Protein AF-A0A4R4QF11-F1 (afdb_monomer)

Structure (mmCIF, N/CA/C/O backbone):
data_AF-A0A4R4QF11-F1
#
_entry.id   AF-A0A4R4QF11-F1
#
loop_
_atom_site.group_PDB
_atom_site.id
_atom_site.type_symbol
_atom_site.label_atom_id
_atom_site.label_alt_id
_atom_site.label_comp_id
_atom_site.label_asym_id
_atom_site.label_entity_id
_atom_site.label_seq_id
_atom_site.pdbx_PDB_ins_code
_atom_site.Cartn_x
_atom_site.Cartn_y
_atom_site.Cartn_z
_atom_site.occupancy
_atom_site.B_iso_or_equiv
_atom_site.auth_seq_id
_atom_site.auth_comp_id
_atom_site.auth_asym_id
_atom_site.auth_atom_id
_atom_site.pdbx_PDB_model_num
ATOM 1 N N . MET A 1 1 ? -30.368 -20.712 8.200 1.00 31.55 1 MET A N 1
ATOM 2 C CA . MET A 1 1 ? -28.941 -20.343 8.331 1.00 31.55 1 MET A CA 1
ATOM 3 C C . MET A 1 1 ? -28.371 -20.115 6.940 1.00 31.55 1 MET A C 1
ATOM 5 O O . MET A 1 1 ? -27.840 -21.032 6.329 1.00 31.55 1 MET A O 1
ATOM 9 N N . THR A 1 2 ? -28.568 -18.921 6.398 1.00 27.22 2 THR A N 1
ATOM 10 C CA . THR A 1 2 ? -27.929 -18.474 5.157 1.00 27.22 2 THR A CA 1
ATOM 11 C C . THR A 1 2 ? -26.689 -17.683 5.548 1.00 27.22 2 THR A C 1
ATOM 13 O O . THR A 1 2 ? -26.778 -16.788 6.384 1.00 27.22 2 THR A O 1
ATOM 16 N N . GLN A 1 3 ? -25.532 -18.063 5.000 1.00 28.16 3 GLN A N 1
ATOM 17 C CA . GLN A 1 3 ? -24.308 -17.265 5.092 1.00 28.16 3 GLN A CA 1
ATOM 18 C C . GLN A 1 3 ? -24.606 -15.815 4.672 1.00 28.16 3 GLN A C 1
ATOM 20 O O . GLN A 1 3 ? -25.439 -15.622 3.780 1.00 28.16 3 GLN A O 1
ATOM 25 N N . PRO A 1 4 ? -23.938 -14.803 5.254 1.00 33.41 4 PRO A N 1
ATOM 26 C CA . PRO A 1 4 ? -24.009 -13.460 4.703 1.00 33.41 4 PRO A CA 1
ATOM 27 C C . PRO A 1 4 ? -23.510 -13.530 3.257 1.00 33.41 4 PRO A C 1
ATOM 29 O O . PRO A 1 4 ? -22.458 -14.117 2.991 1.00 33.41 4 PRO A O 1
ATOM 32 N N . ASN A 1 5 ? -24.291 -12.981 2.326 1.00 29.92 5 ASN A N 1
ATOM 33 C CA . ASN A 1 5 ? -23.871 -12.814 0.938 1.00 29.92 5 ASN A CA 1
ATOM 34 C C . ASN A 1 5 ? -22.468 -12.181 0.905 1.00 29.92 5 ASN A C 1
ATOM 36 O O . ASN A 1 5 ? -22.255 -11.187 1.605 1.00 29.92 5 ASN A O 1
ATOM 40 N N . PRO A 1 6 ? -21.525 -12.680 0.087 1.00 32.28 6 PRO A N 1
ATOM 41 C CA . PRO A 1 6 ? -20.306 -11.934 -0.174 1.00 32.28 6 PRO A CA 1
ATOM 42 C C . PRO A 1 6 ? -20.716 -10.619 -0.848 1.00 32.28 6 PRO A C 1
ATOM 44 O O . PRO A 1 6 ? -21.360 -10.625 -1.900 1.00 32.28 6 PRO A O 1
ATOM 47 N N . LEU A 1 7 ? -20.412 -9.492 -0.201 1.00 35.06 7 LEU A N 1
ATOM 48 C CA . LEU A 1 7 ? -20.654 -8.164 -0.759 1.00 35.06 7 LEU A CA 1
ATOM 49 C C . LEU A 1 7 ? -20.010 -8.088 -2.163 1.00 35.06 7 LEU A C 1
ATOM 51 O O . LEU A 1 7 ? -18.850 -8.480 -2.303 1.00 35.06 7 LEU A O 1
ATOM 55 N N . PRO A 1 8 ? -20.706 -7.591 -3.208 1.00 34.94 8 PRO A N 1
ATOM 56 C CA . PRO A 1 8 ? -20.257 -7.670 -4.609 1.00 34.94 8 PRO A CA 1
ATOM 57 C C . PRO A 1 8 ? -19.006 -6.850 -4.975 1.00 34.94 8 PRO A C 1
ATOM 59 O O . PRO A 1 8 ? -18.667 -6.755 -6.148 1.00 34.94 8 PRO A O 1
ATOM 62 N N . ASN A 1 9 ? -18.322 -6.253 -4.001 1.00 38.59 9 ASN A N 1
ATOM 63 C CA . ASN A 1 9 ? -17.131 -5.431 -4.169 1.00 38.59 9 ASN A CA 1
ATOM 64 C C . ASN A 1 9 ? -16.152 -5.801 -3.053 1.00 38.59 9 ASN A C 1
ATOM 66 O O . ASN A 1 9 ? -16.216 -5.214 -1.975 1.00 38.59 9 ASN A O 1
ATOM 70 N N . SER A 1 10 ? -15.270 -6.779 -3.262 1.00 50.97 10 SER A N 1
ATOM 71 C CA . SER A 1 10 ? -14.224 -7.062 -2.274 1.00 50.97 10 SER A CA 1
ATOM 72 C C . SER A 1 10 ? -13.178 -5.945 -2.322 1.00 50.97 10 SER A C 1
ATOM 74 O O . SER A 1 10 ? -12.171 -6.053 -3.024 1.00 50.97 10 SER A O 1
ATOM 76 N N . LEU A 1 11 ? -13.449 -4.843 -1.621 1.00 58.84 11 LEU A N 1
ATOM 77 C CA . LEU A 1 11 ? -12.420 -3.878 -1.249 1.00 58.84 11 LEU A CA 1
ATOM 78 C C . LEU A 1 11 ? -11.329 -4.631 -0.467 1.00 58.84 11 LEU A C 1
ATOM 80 O O . LEU A 1 11 ? -11.657 -5.556 0.285 1.00 58.84 11 LEU A O 1
ATOM 84 N N . PRO A 1 12 ? -10.040 -4.288 -0.628 1.00 81.81 12 PRO A N 1
ATOM 85 C CA . PRO A 1 12 ? -8.996 -4.827 0.233 1.00 81.81 12 PRO A CA 1
ATOM 86 C C . PRO A 1 12 ? -9.358 -4.626 1.710 1.00 81.81 12 PRO A C 1
ATOM 88 O O . PRO A 1 12 ? -9.879 -3.573 2.084 1.00 81.81 12 PRO A O 1
ATOM 91 N N . ALA A 1 13 ? -9.077 -5.627 2.550 1.00 85.88 13 ALA A N 1
ATOM 92 C CA . ALA A 1 13 ? -9.467 -5.627 3.962 1.00 85.88 13 ALA A CA 1
ATOM 93 C C . ALA A 1 13 ? -9.010 -4.358 4.697 1.00 85.88 13 ALA A C 1
ATOM 95 O O . ALA A 1 13 ? -9.763 -3.828 5.510 1.00 85.88 13 ALA A O 1
ATOM 96 N N . TRP A 1 14 ? -7.817 -3.844 4.367 1.00 92.25 14 TRP A N 1
ATOM 97 C CA . TRP A 1 14 ? -7.312 -2.571 4.881 1.00 92.25 14 TRP A CA 1
ATOM 98 C C . TRP A 1 14 ? -8.290 -1.418 4.637 1.00 92.25 14 TRP A C 1
ATOM 100 O O . TRP A 1 14 ? -8.736 -0.782 5.583 1.00 92.25 14 TRP A O 1
ATOM 110 N N . GLU A 1 15 ? -8.672 -1.174 3.382 1.00 90.94 15 GLU A N 1
ATOM 111 C CA . GLU A 1 15 ? -9.564 -0.067 3.016 1.00 90.94 15 GLU A CA 1
ATOM 112 C C . GLU A 1 15 ? -10.919 -0.170 3.699 1.00 90.94 15 GLU A C 1
ATOM 114 O O . GLU A 1 15 ? -11.457 0.837 4.159 1.00 90.94 15 GLU A O 1
ATOM 119 N N . GLN A 1 16 ? -11.464 -1.385 3.766 1.00 87.50 16 GLN A N 1
ATOM 120 C CA . GLN A 1 16 ? -12.734 -1.627 4.429 1.00 87.50 16 GLN A CA 1
ATOM 121 C C . GLN A 1 16 ? -12.638 -1.287 5.919 1.00 87.50 16 GLN A C 1
ATOM 123 O O . GLN A 1 16 ? -13.444 -0.506 6.414 1.00 87.50 16 GLN A O 1
ATOM 128 N N . GLY A 1 17 ? -11.624 -1.803 6.618 1.00 88.31 17 GLY A N 1
ATOM 129 C CA . GLY A 1 17 ? -11.440 -1.535 8.042 1.00 88.31 17 GLY A CA 1
ATOM 130 C C . GLY A 1 17 ? -11.181 -0.058 8.341 1.00 88.31 17 GLY A C 1
ATOM 131 O O . GLY A 1 17 ? -11.785 0.497 9.255 1.00 88.31 17 GLY A O 1
ATOM 132 N N . MET A 1 18 ? -10.367 0.620 7.528 1.00 90.69 18 MET A N 1
ATOM 133 C CA . MET A 1 18 ? -10.122 2.058 7.687 1.00 90.69 18 MET A CA 1
ATOM 134 C C . MET A 1 18 ? -11.409 2.880 7.523 1.00 90.69 18 MET A C 1
ATOM 136 O O . MET A 1 18 ? -11.643 3.822 8.278 1.00 90.69 18 MET A O 1
ATOM 140 N N . ARG A 1 19 ? -12.272 2.510 6.571 1.00 87.50 19 ARG A N 1
ATOM 141 C CA . ARG A 1 19 ? -13.554 3.185 6.323 1.00 87.50 19 ARG A CA 1
ATOM 142 C C . ARG A 1 19 ? -14.600 2.891 7.389 1.00 87.50 19 ARG A C 1
ATOM 144 O O . ARG A 1 19 ? -15.196 3.816 7.928 1.00 87.50 19 ARG A O 1
ATOM 151 N N . GLU A 1 20 ? -14.840 1.614 7.667 1.00 84.44 20 GLU A N 1
ATOM 152 C CA . GLU A 1 20 ? -15.936 1.166 8.529 1.00 84.44 20 GLU A CA 1
ATOM 153 C C . GLU A 1 20 ? -15.636 1.378 10.013 1.00 84.44 20 GLU A C 1
ATOM 155 O O . GLU A 1 20 ? -16.542 1.711 10.770 1.00 84.44 20 GLU A O 1
ATOM 160 N N . VAL A 1 21 ? -14.377 1.204 10.429 1.00 87.12 21 VAL A N 1
ATOM 161 C CA . VAL A 1 21 ? -13.988 1.276 11.845 1.00 87.12 21 VAL A CA 1
ATOM 162 C C . VAL A 1 21 ? -13.445 2.651 12.216 1.00 87.12 21 VAL A C 1
ATOM 164 O O . VAL A 1 21 ? -13.789 3.184 13.266 1.00 87.12 21 VAL A O 1
ATOM 167 N N . LEU A 1 22 ? -12.596 3.236 11.365 1.00 88.50 22 LEU A N 1
ATOM 168 C CA . LEU A 1 22 ? -11.904 4.497 11.667 1.00 88.50 22 LEU A CA 1
ATOM 169 C C . LEU A 1 22 ? -12.488 5.714 10.937 1.00 88.50 22 LEU A C 1
ATOM 171 O O . LEU A 1 22 ? -12.022 6.834 11.144 1.00 88.50 22 LEU A O 1
ATOM 175 N N . GLY A 1 23 ? -13.522 5.527 10.113 1.00 83.69 23 GLY A N 1
ATOM 176 C CA . GLY A 1 23 ? -14.215 6.621 9.431 1.00 83.69 23 GLY A CA 1
ATOM 177 C C . GLY A 1 23 ? -13.388 7.312 8.343 1.00 83.69 23 GLY A C 1
ATOM 178 O O . GLY A 1 23 ? -13.689 8.450 7.983 1.00 83.69 23 GLY A O 1
ATOM 179 N N . ALA A 1 24 ? -12.345 6.660 7.819 1.00 86.69 24 ALA A N 1
ATOM 180 C CA . ALA A 1 24 ? -11.539 7.216 6.738 1.00 86.69 24 ALA A CA 1
ATOM 181 C C . ALA A 1 24 ? -12.388 7.405 5.469 1.00 86.69 24 ALA A C 1
ATOM 183 O O . ALA A 1 24 ? -13.169 6.533 5.089 1.00 86.69 24 ALA A O 1
ATOM 184 N N . SER A 1 25 ? -12.225 8.528 4.771 1.00 81.75 25 SER A N 1
ATOM 185 C CA . SER A 1 25 ? -12.912 8.795 3.504 1.00 81.75 25 SER A CA 1
ATOM 186 C C . SER A 1 25 ? -11.986 8.598 2.301 1.00 81.75 25 SER A C 1
ATOM 188 O O . SER A 1 25 ? -10.766 8.683 2.414 1.00 81.75 25 SER A O 1
ATOM 190 N N . GLU A 1 26 ? -12.588 8.370 1.128 1.00 75.19 26 GLU A N 1
ATOM 191 C CA . GLU A 1 26 ? -11.884 8.452 -0.167 1.00 75.19 26 GLU A CA 1
ATOM 192 C C . GLU A 1 26 ? -10.662 7.522 -0.312 1.00 75.19 26 GLU A C 1
ATOM 194 O O . GLU A 1 26 ? -9.598 7.922 -0.773 1.00 75.19 26 GLU A O 1
ATOM 199 N N . MET A 1 27 ? -10.826 6.250 0.059 1.00 81.88 27 MET A N 1
ATOM 200 C CA . MET A 1 27 ? -9.827 5.204 -0.165 1.00 81.88 27 MET A CA 1
ATOM 201 C C . MET A 1 27 ? -10.312 4.245 -1.256 1.00 81.88 27 MET A C 1
ATOM 203 O O . MET A 1 27 ? -11.366 3.627 -1.110 1.00 81.88 27 MET A O 1
ATOM 207 N N . ASP A 1 28 ? -9.573 4.155 -2.360 1.00 86.75 28 ASP A N 1
ATOM 208 C CA . ASP A 1 28 ? -9.767 3.133 -3.393 1.00 86.75 28 ASP A CA 1
ATOM 209 C C . ASP A 1 28 ? -8.416 2.815 -4.041 1.00 86.75 28 ASP A C 1
ATOM 211 O O . ASP A 1 28 ? -7.954 3.540 -4.928 1.00 86.75 28 ASP A O 1
ATOM 215 N N . SER A 1 29 ? -7.753 1.743 -3.598 1.00 88.94 29 SER A N 1
ATOM 216 C CA . SER A 1 29 ? -6.437 1.396 -4.145 1.00 88.94 29 SER A CA 1
ATOM 217 C C . SER A 1 29 ? -6.487 0.929 -5.589 1.00 88.94 29 SER A C 1
ATOM 219 O O . SER A 1 29 ? -5.466 0.974 -6.277 1.00 88.94 29 SER A O 1
ATOM 221 N N . ARG A 1 30 ? -7.654 0.531 -6.108 1.00 89.94 30 ARG A N 1
ATOM 222 C CA . ARG A 1 30 ? -7.796 0.113 -7.512 1.00 89.94 30 ARG A CA 1
ATOM 223 C C . ARG A 1 30 ? -7.424 1.234 -8.471 1.00 89.94 30 ARG A C 1
ATOM 225 O O . ARG A 1 30 ? -6.814 0.965 -9.501 1.00 89.94 30 ARG A O 1
ATOM 232 N N . GLN A 1 31 ? -7.666 2.486 -8.076 1.00 90.31 31 GLN A N 1
ATOM 233 C CA . GLN A 1 31 ? -7.333 3.679 -8.860 1.00 90.31 31 GLN A CA 1
ATOM 234 C C . GLN A 1 31 ? -5.838 3.800 -9.187 1.00 90.31 31 GLN A C 1
ATOM 236 O O . GLN A 1 31 ? -5.480 4.416 -10.187 1.00 90.31 31 GLN A O 1
ATOM 241 N N . PHE A 1 32 ? -4.958 3.199 -8.380 1.00 91.12 32 PHE A N 1
ATOM 242 C CA . PHE A 1 32 ? -3.520 3.191 -8.648 1.00 91.12 32 PHE A CA 1
ATOM 243 C C . PHE A 1 32 ? -2.928 1.786 -8.812 1.00 91.12 32 PHE A C 1
ATOM 245 O O . PHE A 1 32 ? -1.842 1.656 -9.366 1.00 91.12 32 PHE A O 1
ATOM 252 N N . THR A 1 33 ? -3.611 0.717 -8.399 1.00 90.94 33 THR A N 1
ATOM 253 C CA . THR A 1 33 ? -3.120 -0.667 -8.545 1.00 90.94 33 THR A CA 1
ATOM 254 C C . THR A 1 33 ? -3.567 -1.342 -9.842 1.00 90.94 33 THR A C 1
ATOM 256 O O . THR A 1 33 ? -2.820 -2.160 -10.387 1.00 90.94 33 THR A O 1
ATOM 259 N N . GLU A 1 34 ? -4.737 -1.000 -10.389 1.00 89.75 34 GLU A N 1
ATOM 260 C CA . GLU A 1 34 ? -5.236 -1.580 -11.643 1.00 89.75 34 GLU A CA 1
ATOM 261 C C . GLU A 1 34 ? -4.550 -0.996 -12.889 1.00 89.75 34 GLU A C 1
ATOM 263 O O . GLU A 1 34 ? -4.097 -1.789 -13.727 1.00 89.75 34 GLU A O 1
ATOM 268 N N . PRO A 1 35 ? -4.355 0.336 -13.020 1.00 91.19 35 PRO A N 1
ATOM 269 C CA . PRO A 1 35 ? -3.684 0.910 -14.182 1.00 91.19 35 PRO A CA 1
ATOM 270 C C . PRO A 1 35 ? -2.276 0.350 -14.383 1.00 91.19 35 PRO A C 1
ATOM 272 O O . PRO A 1 35 ? -1.569 0.014 -13.433 1.00 91.19 35 PRO A O 1
ATOM 275 N N . THR A 1 36 ? -1.843 0.232 -15.635 1.00 92.62 36 THR A N 1
ATOM 276 C CA . THR A 1 36 ? -0.436 -0.071 -15.949 1.00 92.62 36 THR A CA 1
ATOM 277 C C . THR A 1 36 ? 0.419 1.134 -15.563 1.00 92.62 36 THR A C 1
ATOM 279 O O . THR A 1 36 ? 0.016 2.245 -15.877 1.00 92.62 36 THR A O 1
ATOM 282 N N . TRP A 1 37 ? 1.570 0.946 -14.910 1.00 94.62 37 TRP A N 1
ATOM 283 C CA . TRP A 1 37 ? 2.430 2.042 -14.424 1.00 94.62 37 TRP A CA 1
ATOM 284 C C . TRP A 1 37 ? 3.459 2.496 -15.458 1.00 94.62 37 TRP A C 1
ATOM 286 O O . TRP A 1 37 ? 3.784 3.680 -15.537 1.00 94.62 37 TRP A O 1
ATOM 296 N N . ILE A 1 38 ? 3.937 1.563 -16.279 1.00 93.44 38 ILE A N 1
ATOM 297 C CA . ILE A 1 38 ? 4.849 1.813 -17.394 1.00 93.44 38 ILE A CA 1
ATOM 298 C C . ILE A 1 38 ? 4.413 0.977 -18.595 1.00 93.44 38 ILE A C 1
ATOM 300 O O . ILE A 1 38 ? 4.115 -0.208 -18.452 1.00 93.44 38 ILE A O 1
ATOM 304 N N . SER A 1 39 ? 4.340 1.589 -19.773 1.00 91.12 39 SER A N 1
ATOM 305 C CA . SER A 1 39 ? 3.848 0.923 -20.980 1.00 91.12 39 SER A CA 1
ATOM 306 C C . SER A 1 39 ? 4.683 1.248 -22.210 1.00 91.12 39 SER A C 1
ATOM 308 O O . SER A 1 39 ? 5.390 2.258 -22.266 1.00 91.12 39 SER A O 1
ATOM 310 N N . LEU A 1 40 ? 4.605 0.364 -23.203 1.00 90.62 40 LEU A N 1
ATOM 311 C CA . LEU A 1 40 ? 5.201 0.585 -24.508 1.00 90.62 40 LEU A CA 1
ATOM 312 C C . LEU A 1 40 ? 4.249 1.416 -25.374 1.00 90.62 40 LEU A C 1
ATOM 314 O O . LEU A 1 40 ? 3.080 1.063 -25.510 1.00 90.62 40 LEU A O 1
ATOM 318 N N . SER A 1 41 ? 4.758 2.474 -26.007 1.00 82.94 41 SER A N 1
ATOM 319 C CA . SER A 1 41 ? 4.018 3.200 -27.043 1.00 82.94 41 SER A CA 1
ATOM 320 C C . SER A 1 41 ? 4.447 2.761 -28.440 1.00 82.94 41 SER A C 1
ATOM 322 O O . SER A 1 41 ? 3.607 2.625 -29.327 1.00 82.94 41 SER A O 1
ATOM 324 N N . ASN A 1 42 ? 5.744 2.517 -28.647 1.00 77.19 42 ASN A N 1
ATOM 325 C CA . ASN A 1 42 ? 6.278 2.087 -29.932 1.00 77.19 42 ASN A CA 1
ATOM 326 C C . ASN A 1 42 ? 7.673 1.446 -29.785 1.00 77.19 42 ASN A C 1
ATOM 328 O O . ASN A 1 42 ? 8.490 1.939 -29.015 1.00 77.19 42 ASN A O 1
ATOM 332 N N . SER A 1 43 ? 8.013 0.401 -30.542 1.00 74.81 43 SER A N 1
ATOM 333 C CA . SER A 1 43 ? 9.368 -0.192 -30.529 1.00 74.81 43 SER A CA 1
ATOM 334 C C . SER A 1 43 ? 9.798 -0.716 -31.893 1.00 74.81 43 SER A C 1
ATOM 336 O O . SER A 1 43 ? 8.953 -1.077 -32.707 1.00 74.81 43 SER A O 1
ATOM 338 N N . GLY A 1 44 ? 11.113 -0.851 -32.093 1.00 62.41 44 GLY A N 1
ATOM 339 C CA . GLY A 1 44 ? 11.673 -1.661 -33.181 1.00 62.41 44 GLY A CA 1
ATOM 340 C C . GLY A 1 44 ? 12.059 -0.888 -34.441 1.00 62.41 44 GLY A C 1
ATOM 341 O O . GLY A 1 44 ? 12.090 -1.466 -35.524 1.00 62.41 44 GLY A O 1
ATOM 342 N N . PHE A 1 45 ? 12.359 0.410 -34.331 1.00 69.12 45 PHE A N 1
ATOM 343 C CA . PHE A 1 45 ? 12.776 1.216 -35.484 1.00 69.12 45 PHE A CA 1
ATOM 344 C C . PHE A 1 45 ? 14.284 1.173 -35.679 1.00 69.12 45 PHE A C 1
ATOM 346 O O . PHE A 1 45 ? 15.032 1.415 -34.733 1.00 69.12 45 PHE A O 1
ATOM 353 N N . TYR A 1 46 ? 14.686 0.943 -36.928 1.00 68.81 46 TYR A N 1
ATOM 354 C CA . TYR A 1 46 ? 16.024 1.197 -37.449 1.00 68.81 46 TYR A CA 1
ATOM 355 C C . TYR A 1 46 ? 16.077 2.613 -38.038 1.00 68.81 46 TYR A C 1
ATOM 357 O O . TYR A 1 46 ? 15.312 2.937 -38.950 1.00 68.81 46 TYR A O 1
ATOM 365 N N . VAL A 1 47 ? 17.002 3.446 -37.558 1.00 65.81 47 VAL A N 1
ATOM 366 C CA . VAL A 1 47 ? 17.304 4.751 -38.171 1.00 65.81 47 VAL A CA 1
ATOM 367 C C . VAL A 1 47 ? 18.617 4.660 -38.947 1.00 65.81 47 VAL A C 1
ATOM 369 O O . VAL A 1 47 ? 19.668 4.398 -38.364 1.00 65.81 47 VAL A O 1
ATOM 372 N N . ASN A 1 48 ? 18.551 4.879 -40.267 1.00 61.59 48 ASN A N 1
ATOM 373 C CA . ASN A 1 48 ? 19.720 4.922 -41.151 1.00 61.59 48 ASN A CA 1
ATOM 374 C C . ASN A 1 48 ? 20.563 6.179 -40.864 1.00 61.59 48 ASN A C 1
ATOM 376 O O . ASN A 1 48 ? 20.020 7.285 -40.797 1.00 61.59 48 ASN A O 1
ATOM 380 N N . SER A 1 49 ? 21.885 6.011 -40.776 1.00 56.84 49 SER A N 1
ATOM 381 C CA . SER A 1 49 ? 22.901 6.951 -40.271 1.00 56.84 49 SER A CA 1
ATOM 382 C C . SER A 1 49 ? 22.998 8.345 -40.901 1.00 56.84 49 SER A C 1
ATOM 384 O O . SER A 1 49 ? 23.948 9.077 -40.609 1.00 56.84 49 SER A O 1
ATOM 386 N N . LYS A 1 50 ? 22.112 8.709 -41.827 1.00 60.34 50 LYS A N 1
ATOM 387 C CA . LYS A 1 50 ? 22.023 10.088 -42.317 1.00 60.34 50 LYS A CA 1
ATOM 388 C C . LYS A 1 50 ? 21.213 10.973 -41.375 1.00 60.34 50 LYS A C 1
ATOM 390 O O . LYS A 1 50 ? 21.515 12.159 -41.300 1.00 60.34 50 LYS A O 1
ATOM 395 N N . ALA A 1 51 ? 20.236 10.404 -40.670 1.00 60.66 51 ALA A N 1
ATOM 396 C CA . ALA A 1 51 ? 19.504 11.080 -39.608 1.00 60.66 51 ALA A CA 1
ATOM 397 C C . ALA A 1 51 ? 20.126 10.710 -38.260 1.00 60.66 51 ALA A C 1
ATOM 399 O O . ALA A 1 51 ? 20.443 9.545 -38.002 1.00 60.66 51 ALA A O 1
ATOM 400 N N . LYS A 1 52 ? 20.328 11.702 -37.398 1.00 69.00 52 LYS A N 1
ATOM 401 C CA . LYS A 1 52 ? 20.762 11.447 -36.024 1.00 69.00 52 LYS A CA 1
ATOM 402 C C . LYS A 1 52 ? 19.559 10.937 -35.222 1.00 69.00 52 LYS A C 1
ATOM 404 O O . LYS A 1 52 ? 18.456 11.429 -35.428 1.00 69.00 52 LYS A O 1
ATOM 409 N N . PRO A 1 53 ? 19.723 10.003 -34.272 1.00 69.50 53 PRO A N 1
ATOM 410 C CA . PRO A 1 53 ? 18.593 9.462 -33.512 1.00 69.50 53 PRO A CA 1
ATOM 411 C C . PRO A 1 53 ? 17.875 10.545 -32.698 1.00 69.50 53 PRO A C 1
ATOM 413 O O . PRO A 1 53 ? 16.684 10.432 -32.454 1.00 69.50 53 PRO A O 1
ATOM 416 N N . TRP A 1 54 ? 18.572 11.631 -32.342 1.00 68.81 54 TRP A N 1
ATOM 417 C CA . TRP A 1 54 ? 17.964 12.780 -31.675 1.00 68.81 54 TRP A CA 1
ATOM 418 C C . TRP A 1 54 ? 17.190 13.736 -32.593 1.00 68.81 54 TRP A C 1
ATOM 420 O O . TRP A 1 54 ? 16.631 14.722 -32.117 1.00 68.81 54 TRP A O 1
ATOM 430 N N . GLU A 1 55 ? 17.179 13.471 -33.899 1.00 70.31 55 GLU A N 1
ATOM 431 C CA . GLU A 1 55 ? 16.300 14.125 -34.872 1.00 70.31 55 GLU A CA 1
ATOM 432 C C . GLU A 1 55 ? 14.972 13.363 -35.031 1.00 70.31 55 GLU A C 1
ATOM 434 O O . GLU A 1 55 ? 14.023 13.915 -35.587 1.00 70.31 55 GLU A O 1
ATOM 439 N N . ASP A 1 56 ? 14.880 12.124 -34.526 1.00 73.94 56 ASP A N 1
ATOM 440 C CA . ASP A 1 56 ? 13.608 11.414 -34.403 1.00 73.94 56 ASP A CA 1
ATOM 441 C C . ASP A 1 56 ? 12.761 12.065 -33.291 1.00 73.94 56 ASP A C 1
ATOM 443 O O . ASP A 1 56 ? 13.324 12.516 -32.287 1.00 73.94 56 ASP A O 1
ATOM 447 N N . PRO A 1 57 ? 11.422 12.153 -33.436 1.00 72.94 57 PRO A N 1
ATOM 448 C CA . PRO A 1 57 ? 10.573 12.762 -32.420 1.00 72.94 57 PRO A CA 1
ATOM 449 C C . PRO A 1 57 ? 10.777 12.116 -31.046 1.00 72.94 57 PRO A C 1
ATOM 451 O O . PRO A 1 57 ? 10.336 10.988 -30.805 1.00 72.94 57 PRO A O 1
ATOM 454 N N . MET A 1 58 ? 11.428 12.852 -30.148 1.00 73.81 58 MET A N 1
ATOM 455 C CA . MET A 1 58 ? 11.547 12.492 -28.739 1.00 73.81 58 MET A CA 1
ATOM 456 C C . MET A 1 58 ? 10.157 12.385 -28.122 1.00 73.81 58 MET A C 1
ATOM 458 O O . MET A 1 58 ? 9.252 13.140 -28.488 1.00 73.81 58 MET A O 1
ATOM 462 N N . GLY A 1 59 ? 10.007 11.485 -27.152 1.00 69.19 59 GLY A N 1
ATOM 463 C CA . GLY A 1 59 ? 8.871 11.530 -26.240 1.00 69.19 59 GLY A CA 1
ATOM 464 C C . GLY A 1 59 ? 8.693 12.943 -25.683 1.00 69.19 59 GLY A C 1
ATOM 465 O O . GLY A 1 59 ? 9.667 13.648 -25.409 1.00 69.19 59 GLY A O 1
ATOM 466 N N . THR A 1 60 ? 7.446 13.381 -25.557 1.00 76.06 60 THR A N 1
ATOM 467 C CA . THR A 1 60 ? 7.135 14.695 -25.001 1.00 76.06 60 THR A CA 1
ATOM 468 C C . THR A 1 60 ? 7.151 14.598 -23.475 1.00 76.06 60 THR A C 1
ATOM 470 O O . THR A 1 60 ? 6.311 13.883 -22.922 1.00 76.06 60 THR A O 1
ATOM 473 N N . PRO A 1 61 ? 8.022 15.338 -22.755 1.00 73.56 61 PRO A N 1
ATOM 474 C CA . PRO A 1 61 ? 8.066 15.273 -21.292 1.00 73.56 61 PRO A CA 1
ATOM 475 C C . PRO A 1 61 ? 6.717 15.597 -20.639 1.00 73.56 61 PRO A C 1
ATOM 477 O O . PRO A 1 61 ? 6.323 14.948 -19.679 1.00 73.56 61 PRO A O 1
ATOM 480 N N . ALA A 1 62 ? 5.963 16.542 -21.215 1.00 76.81 62 ALA A N 1
ATOM 481 C CA . ALA A 1 62 ? 4.623 16.909 -20.749 1.00 76.81 62 ALA A CA 1
ATOM 482 C C . ALA A 1 62 ? 3.585 15.771 -20.853 1.00 76.81 62 ALA A C 1
ATOM 484 O O . ALA A 1 62 ? 2.549 15.841 -20.202 1.00 76.81 62 ALA A O 1
ATOM 485 N N . ASN A 1 63 ? 3.868 14.732 -21.645 1.00 79.81 63 ASN A N 1
ATOM 486 C CA . ASN A 1 63 ? 3.006 13.565 -21.834 1.00 79.81 63 ASN A CA 1
ATOM 487 C C . ASN A 1 63 ? 3.535 12.318 -21.100 1.00 79.81 63 ASN A C 1
ATOM 489 O O . ASN A 1 63 ? 3.025 11.224 -21.333 1.00 79.81 63 ASN A O 1
ATOM 493 N N . ASN A 1 64 ? 4.554 12.457 -20.241 1.00 87.12 64 ASN A N 1
ATOM 494 C CA . ASN A 1 64 ? 5.232 11.347 -19.556 1.00 87.12 64 ASN A CA 1
ATOM 495 C C . ASN A 1 64 ? 5.814 10.293 -20.513 1.00 87.12 64 ASN A C 1
ATOM 497 O O . ASN A 1 64 ? 5.895 9.108 -20.185 1.00 87.12 64 ASN A O 1
ATOM 501 N N . GLU A 1 65 ? 6.198 10.706 -21.716 1.00 89.25 65 GLU A N 1
ATOM 502 C CA . GLU A 1 65 ? 6.790 9.823 -22.716 1.00 89.25 65 GLU A CA 1
ATOM 503 C C . GLU A 1 65 ? 8.311 9.795 -22.571 1.00 89.25 65 GLU A C 1
ATOM 505 O O . GLU A 1 65 ? 8.943 10.815 -22.292 1.00 89.25 65 GLU A O 1
ATOM 510 N N . PHE A 1 66 ? 8.911 8.636 -22.823 1.00 88.56 66 PHE A N 1
ATOM 511 C CA . PHE A 1 66 ? 10.360 8.473 -22.861 1.00 88.56 66 PHE A CA 1
ATOM 512 C C . PHE A 1 66 ? 10.804 7.840 -24.176 1.00 88.56 66 PHE A C 1
ATOM 514 O O . PHE A 1 66 ? 10.038 7.156 -24.862 1.00 88.56 66 PHE A O 1
ATOM 521 N N . THR A 1 67 ? 12.066 8.062 -24.536 1.00 88.69 67 THR A N 1
ATOM 522 C CA . THR A 1 67 ? 12.691 7.429 -25.698 1.00 88.69 67 THR A CA 1
ATOM 523 C C . THR A 1 67 ? 14.053 6.876 -25.315 1.00 88.69 67 THR A C 1
ATOM 525 O O . THR A 1 67 ? 14.881 7.594 -24.763 1.00 88.69 67 THR A O 1
ATOM 528 N N . LEU A 1 68 ? 14.270 5.594 -25.598 1.00 89.25 68 LEU A N 1
ATOM 529 C CA . LEU A 1 68 ? 15.526 4.891 -25.371 1.00 89.25 68 LEU A CA 1
ATOM 530 C C . LEU A 1 68 ? 16.206 4.639 -26.710 1.00 89.25 68 LEU A C 1
ATOM 532 O O . LEU A 1 68 ? 15.554 4.248 -27.682 1.00 89.25 68 LEU A O 1
ATOM 536 N N . TYR A 1 69 ? 17.525 4.800 -26.723 1.00 86.56 69 TYR A N 1
ATOM 537 C CA . TYR A 1 69 ? 18.358 4.587 -27.898 1.00 86.56 69 TYR A CA 1
ATOM 538 C C . TYR A 1 69 ? 19.401 3.521 -27.605 1.00 86.56 69 TYR A C 1
ATOM 540 O O . TYR A 1 69 ? 20.162 3.635 -26.646 1.00 86.56 69 TYR A O 1
ATOM 548 N N . ARG A 1 70 ? 19.507 2.527 -28.484 1.00 87.69 70 ARG A N 1
ATOM 549 C CA . ARG A 1 70 ? 20.666 1.637 -28.524 1.00 87.69 70 ARG A CA 1
ATOM 550 C C . ARG A 1 70 ? 21.403 1.806 -29.837 1.00 87.69 70 ARG A C 1
ATOM 552 O O . ARG A 1 70 ? 20.844 1.570 -30.903 1.00 87.69 70 ARG A O 1
ATOM 559 N N . ARG A 1 71 ? 22.674 2.195 -29.748 1.00 84.12 71 ARG A N 1
ATOM 560 C CA . ARG A 1 71 ? 23.582 2.254 -30.895 1.00 84.12 71 ARG A CA 1
ATOM 561 C C . ARG A 1 71 ? 23.911 0.831 -31.364 1.00 84.12 71 ARG A C 1
ATOM 563 O O . ARG A 1 71 ? 24.276 -0.022 -30.557 1.00 84.12 71 ARG A O 1
ATOM 570 N N . THR A 1 72 ? 23.808 0.601 -32.666 1.00 82.31 72 THR A N 1
ATOM 571 C CA . THR A 1 72 ? 24.198 -0.628 -33.367 1.00 82.31 72 THR A CA 1
ATOM 572 C C . THR A 1 72 ? 25.083 -0.280 -34.573 1.00 82.31 72 THR A C 1
ATOM 574 O O . THR A 1 72 ? 25.321 0.897 -34.884 1.00 82.31 72 THR A O 1
ATOM 577 N N . ALA A 1 73 ? 25.636 -1.300 -35.227 1.00 77.75 73 ALA A N 1
ATOM 578 C CA . ALA A 1 73 ? 26.381 -1.160 -36.477 1.00 77.75 73 ALA A CA 1
ATOM 579 C C . ALA A 1 73 ? 25.534 -1.644 -37.666 1.00 77.75 73 ALA A C 1
ATOM 581 O O . ALA A 1 73 ? 24.759 -2.591 -37.524 1.00 77.75 73 ALA A O 1
ATOM 582 N N . GLN A 1 74 ? 25.676 -1.016 -38.838 1.00 73.12 74 GLN A N 1
ATOM 583 C CA . GLN A 1 74 ? 25.133 -1.578 -40.079 1.00 73.12 74 GLN A CA 1
ATOM 584 C C . GLN A 1 74 ? 26.039 -2.698 -40.606 1.00 73.12 74 GLN A C 1
ATOM 586 O O . GLN A 1 74 ? 25.554 -3.767 -40.953 1.00 73.12 74 GLN A O 1
ATOM 591 N N . GLU A 1 75 ? 27.350 -2.465 -40.645 1.00 71.62 75 GLU A N 1
ATOM 592 C CA . GLU A 1 75 ? 28.348 -3.489 -40.944 1.00 71.62 75 GLU A CA 1
ATOM 593 C C . GLU A 1 75 ? 29.664 -3.155 -40.224 1.00 71.62 75 GLU A C 1
ATOM 595 O O . GLU A 1 75 ? 29.937 -1.993 -39.905 1.00 71.62 75 GLU A O 1
ATOM 600 N N . PHE A 1 76 ? 30.477 -4.175 -39.955 1.00 68.06 76 PHE A N 1
ATOM 601 C CA . PHE A 1 76 ? 31.781 -4.021 -39.318 1.00 68.06 76 PHE A CA 1
ATOM 602 C C . PHE A 1 76 ? 32.828 -4.717 -40.182 1.00 68.06 76 PHE A C 1
ATOM 604 O O . PHE A 1 76 ? 32.732 -5.921 -40.417 1.00 68.06 76 PHE A O 1
ATOM 611 N N . TYR A 1 77 ? 33.811 -3.973 -40.691 1.00 68.75 77 TYR A N 1
ATOM 612 C CA . TYR A 1 77 ? 34.881 -4.550 -41.502 1.00 68.75 77 TYR A CA 1
ATOM 613 C C . TYR A 1 77 ? 36.248 -4.074 -41.030 1.00 68.75 77 TYR A C 1
ATOM 615 O O . TYR A 1 77 ? 36.413 -2.955 -40.553 1.00 68.75 77 TYR A O 1
ATOM 623 N N . PHE A 1 78 ? 37.253 -4.929 -41.184 1.00 62.72 78 PHE A N 1
ATOM 624 C CA . PHE A 1 78 ? 38.643 -4.524 -41.029 1.00 62.72 78 PHE A CA 1
ATOM 625 C C . PHE A 1 78 ? 39.088 -3.878 -42.336 1.00 62.72 78 PHE A C 1
ATOM 627 O O . PHE A 1 78 ? 39.008 -4.492 -43.402 1.00 62.72 78 PHE A O 1
ATOM 634 N N . ASP A 1 79 ? 39.538 -2.632 -42.274 1.00 58.94 79 ASP A N 1
ATOM 635 C CA . ASP A 1 79 ? 40.320 -2.077 -43.358 1.00 58.94 79 ASP A CA 1
ATOM 636 C C . ASP A 1 79 ? 41.661 -2.823 -43.463 1.00 58.94 79 ASP A C 1
ATOM 638 O O . ASP A 1 79 ? 42.139 -3.468 -42.523 1.00 58.94 79 ASP A O 1
ATOM 642 N N . GLY A 1 80 ? 42.266 -2.783 -44.650 1.00 52.84 80 GLY A N 1
ATOM 643 C CA . GLY A 1 80 ? 43.491 -3.528 -44.953 1.00 52.84 80 GLY A CA 1
ATOM 644 C C . GLY A 1 80 ? 44.713 -3.157 -44.098 1.00 52.84 80 GLY A C 1
ATOM 645 O O . GLY A 1 80 ? 45.756 -3.783 -44.265 1.00 52.84 80 GLY A O 1
ATOM 646 N N . ASN A 1 81 ? 44.601 -2.180 -43.189 1.00 58.00 81 ASN A N 1
ATOM 647 C CA . ASN A 1 81 ? 45.642 -1.756 -42.252 1.00 58.00 81 ASN A CA 1
ATOM 648 C C . ASN A 1 81 ? 45.334 -2.181 -40.804 1.00 58.00 81 ASN A C 1
ATOM 650 O O . ASN A 1 81 ? 45.937 -1.660 -39.861 1.00 58.00 81 ASN A O 1
ATOM 654 N N . GLY A 1 82 ? 44.377 -3.093 -40.607 1.00 54.69 82 GLY A N 1
ATOM 655 C CA . GLY A 1 82 ? 43.960 -3.555 -39.284 1.00 54.69 82 GLY A CA 1
ATOM 656 C C . GLY A 1 82 ? 43.196 -2.502 -38.482 1.00 54.69 82 GLY A C 1
ATOM 657 O O . GLY A 1 82 ? 43.007 -2.684 -37.281 1.00 54.69 82 GLY A O 1
ATOM 658 N N . HIS A 1 83 ? 42.772 -1.402 -39.112 1.00 52.81 83 HIS A N 1
ATOM 659 C CA . HIS A 1 83 ? 41.841 -0.467 -38.497 1.00 52.81 83 HIS A CA 1
ATOM 660 C C . HIS A 1 83 ? 40.425 -0.910 -38.835 1.00 52.81 83 HIS A C 1
ATOM 662 O O . HIS A 1 83 ? 40.154 -1.521 -39.862 1.00 52.81 83 HIS A O 1
ATOM 668 N N . ILE A 1 84 ? 39.497 -0.625 -37.943 1.00 57.31 84 ILE A N 1
ATOM 669 C CA . ILE A 1 84 ? 38.103 -0.995 -38.134 1.00 57.31 84 ILE A CA 1
ATOM 670 C C . ILE A 1 84 ? 37.448 0.088 -38.992 1.00 57.31 84 ILE A C 1
ATOM 672 O O . ILE A 1 84 ? 37.331 1.245 -38.579 1.00 57.31 84 ILE A O 1
ATOM 676 N N . GLY A 1 85 ? 37.040 -0.294 -40.199 1.00 56.62 85 GLY A N 1
ATOM 677 C CA . GLY A 1 85 ? 36.206 0.506 -41.077 1.00 56.62 85 GLY A CA 1
ATOM 678 C C . GLY A 1 85 ? 34.754 0.475 -40.607 1.00 56.62 85 GLY A C 1
ATOM 679 O O . GLY A 1 85 ? 34.205 -0.576 -40.274 1.00 56.62 85 GLY A O 1
ATOM 680 N N . LYS A 1 86 ? 34.138 1.656 -40.546 1.00 58.78 86 LYS A N 1
ATOM 681 C CA . LYS A 1 86 ? 32.772 1.851 -40.053 1.00 58.78 86 LYS A CA 1
ATOM 682 C C . LYS A 1 86 ? 31.845 1.985 -41.250 1.00 58.78 86 LYS A C 1
ATOM 684 O O . LYS A 1 86 ? 32.021 2.931 -42.020 1.00 58.78 86 LYS A O 1
ATOM 689 N N . SER A 1 87 ? 30.832 1.132 -41.380 1.00 58.56 87 SER A N 1
ATOM 690 C CA . SER A 1 87 ? 29.654 1.534 -42.148 1.00 58.56 87 SER A CA 1
ATOM 691 C C . SER A 1 87 ? 28.574 2.045 -41.217 1.00 58.56 87 SER A C 1
ATOM 693 O O . SER A 1 87 ? 28.376 1.522 -40.124 1.00 58.56 87 SER A O 1
ATOM 695 N N . HIS A 1 88 ? 28.009 3.175 -41.640 1.00 62.69 88 HIS A N 1
ATOM 696 C CA . HIS A 1 88 ? 26.809 3.859 -41.171 1.00 62.69 88 HIS A CA 1
ATOM 697 C C . HIS A 1 88 ? 26.243 3.421 -39.798 1.00 62.69 88 HIS A C 1
ATOM 699 O O . HIS A 1 88 ? 25.803 2.293 -39.587 1.00 62.69 88 HIS A O 1
ATOM 705 N N . ALA A 1 89 ? 26.171 4.379 -38.870 1.00 69.56 89 ALA A N 1
ATOM 706 C CA . ALA A 1 89 ? 25.473 4.242 -37.594 1.00 69.56 89 ALA A CA 1
ATOM 707 C C . ALA A 1 89 ? 24.031 3.724 -37.743 1.00 69.56 89 ALA A C 1
ATOM 709 O O . ALA A 1 89 ? 23.231 4.312 -38.469 1.00 69.56 89 ALA A O 1
ATOM 710 N N . ALA A 1 90 ? 23.683 2.687 -36.992 1.00 75.56 90 ALA A N 1
ATOM 711 C CA . ALA A 1 90 ? 22.313 2.226 -36.847 1.00 75.56 90 ALA A CA 1
ATOM 712 C C . ALA A 1 90 ? 21.856 2.426 -35.397 1.00 75.56 90 ALA A C 1
ATOM 714 O O . ALA A 1 90 ? 22.672 2.437 -34.470 1.00 75.56 90 ALA A O 1
ATOM 715 N N . TYR A 1 91 ? 20.556 2.628 -35.196 1.00 80.88 91 TYR A N 1
ATOM 716 C CA . TYR A 1 91 ? 19.977 2.817 -33.867 1.00 80.88 91 TYR A CA 1
ATOM 717 C C . TYR A 1 91 ? 18.699 2.003 -33.725 1.00 80.88 91 TYR A C 1
ATOM 719 O O . TYR A 1 91 ? 17.866 2.040 -34.626 1.00 80.88 91 TYR A O 1
ATOM 727 N N . TYR A 1 92 ? 18.556 1.320 -32.587 1.00 85.19 92 TYR A N 1
ATOM 728 C CA . TYR A 1 92 ? 17.308 0.729 -32.109 1.00 85.19 92 TYR A CA 1
ATOM 729 C C . TYR A 1 92 ? 16.608 1.732 -31.193 1.00 85.19 92 TYR A C 1
ATOM 731 O O . TYR A 1 92 ? 17.211 2.207 -30.225 1.00 85.19 92 TYR A O 1
ATOM 739 N N . ILE A 1 93 ? 15.352 2.055 -31.503 1.00 86.38 93 ILE A N 1
ATOM 740 C CA . ILE A 1 93 ? 14.551 3.022 -30.742 1.00 86.38 93 ILE A CA 1
ATOM 741 C C . ILE A 1 93 ? 13.393 2.321 -30.031 1.00 86.38 93 ILE A C 1
ATOM 743 O O . ILE A 1 93 ? 12.623 1.577 -30.648 1.00 86.38 93 ILE A O 1
ATOM 747 N N . ILE A 1 94 ? 13.245 2.620 -28.739 1.00 89.06 94 ILE A N 1
ATOM 748 C CA . ILE A 1 94 ? 12.067 2.286 -27.929 1.00 89.06 94 ILE A CA 1
ATOM 749 C C . ILE A 1 94 ? 11.421 3.586 -27.484 1.00 89.06 94 ILE A C 1
ATOM 751 O O . ILE A 1 94 ? 12.084 4.429 -26.889 1.00 89.06 94 ILE A O 1
ATOM 755 N N . LYS A 1 95 ? 10.123 3.730 -27.724 1.00 89.62 95 LYS A N 1
ATOM 756 C CA . LYS A 1 95 ? 9.287 4.782 -27.156 1.00 89.62 95 LYS A CA 1
ATOM 757 C C . LYS A 1 95 ? 8.317 4.147 -26.173 1.00 89.62 95 LYS A C 1
ATOM 759 O O . LYS A 1 95 ? 7.645 3.162 -26.480 1.00 89.62 95 LYS A O 1
ATOM 764 N N . GLY A 1 96 ? 8.261 4.706 -24.978 1.00 90.75 96 GLY A N 1
ATOM 765 C CA . GLY A 1 96 ? 7.356 4.247 -23.938 1.00 90.75 96 GLY A CA 1
ATOM 766 C C . GLY A 1 96 ? 6.731 5.410 -23.198 1.00 90.75 96 GLY A C 1
ATOM 767 O O . GLY A 1 96 ? 6.976 6.577 -23.513 1.00 90.75 96 GLY A O 1
ATOM 768 N N . LYS A 1 97 ? 5.900 5.069 -22.219 1.00 91.38 97 LYS A N 1
ATOM 769 C CA . LYS A 1 97 ? 5.171 6.026 -21.401 1.00 91.38 97 LYS A CA 1
ATOM 770 C C . LYS A 1 97 ? 5.168 5.605 -19.939 1.00 91.38 97 LYS A C 1
ATOM 772 O O . LYS A 1 97 ? 4.970 4.429 -19.624 1.00 91.38 97 LYS A O 1
ATOM 777 N N . VAL A 1 98 ? 5.378 6.574 -19.056 1.00 93.81 98 VAL A N 1
ATOM 778 C CA . VAL A 1 98 ? 5.211 6.428 -17.611 1.00 93.81 98 VAL A CA 1
ATOM 779 C C . VAL A 1 98 ? 3.787 6.840 -17.253 1.00 93.81 98 VAL A C 1
ATOM 781 O O . VAL A 1 98 ? 3.487 8.000 -16.975 1.00 93.81 98 VAL A O 1
ATOM 784 N N . ASN A 1 99 ? 2.895 5.861 -17.273 1.00 92.94 99 ASN A N 1
ATOM 785 C CA . ASN A 1 99 ? 1.472 6.043 -17.005 1.00 92.94 99 ASN A CA 1
ATOM 786 C C . ASN A 1 99 ? 1.184 6.380 -15.529 1.00 92.94 99 ASN A C 1
ATOM 788 O O . ASN A 1 99 ? 0.116 6.894 -15.222 1.00 92.94 99 ASN A O 1
ATOM 792 N N . TRP A 1 100 ? 2.124 6.123 -14.609 1.00 94.25 100 TRP A N 1
ATOM 793 C CA . TRP A 1 100 ? 1.980 6.456 -13.182 1.00 94.25 100 TRP A CA 1
ATOM 794 C C . TRP A 1 100 ? 1.641 7.937 -12.931 1.00 94.25 100 TRP A C 1
ATOM 796 O O . TRP A 1 100 ? 0.880 8.262 -12.022 1.00 94.25 100 TRP A O 1
ATOM 806 N N . TYR A 1 101 ? 2.167 8.826 -13.776 1.00 91.69 101 TYR A N 1
ATOM 807 C CA . TYR A 1 101 ? 1.916 10.268 -13.716 1.00 91.69 101 TYR A CA 1
ATOM 808 C C . TYR A 1 101 ? 0.910 10.738 -14.777 1.00 91.69 101 TYR A C 1
ATOM 810 O O . TYR A 1 101 ? 0.699 11.940 -14.949 1.00 91.69 101 TYR A O 1
ATOM 818 N N . GLU A 1 102 ? 0.333 9.817 -15.555 1.00 88.94 102 GLU A N 1
ATOM 819 C CA . GLU A 1 102 ? -0.645 10.158 -16.581 1.00 88.94 102 GLU A CA 1
ATOM 820 C C . GLU A 1 102 ? -2.001 10.442 -15.946 1.00 88.94 102 GLU A C 1
ATOM 822 O O . GLU A 1 102 ? -2.550 9.625 -15.210 1.00 88.94 102 GLU A O 1
ATOM 827 N N . LYS A 1 103 ? -2.563 11.601 -16.288 1.00 85.94 103 LYS A N 1
ATOM 828 C CA . LYS A 1 103 ? -3.900 11.975 -15.849 1.00 85.94 103 LYS A CA 1
ATOM 829 C C . LYS A 1 103 ? -4.965 11.305 -16.708 1.00 85.94 103 LYS A C 1
ATOM 831 O O . LYS A 1 103 ? -4.975 11.471 -17.926 1.00 85.94 103 LYS A O 1
ATOM 836 N N . SER A 1 104 ? -5.910 10.636 -16.056 1.00 76.50 104 SER A N 1
ATOM 837 C CA . SER A 1 104 ? -7.168 10.191 -16.660 1.00 76.50 104 SER A CA 1
ATOM 838 C C . SER A 1 104 ? -8.296 11.087 -16.145 1.00 76.50 104 SER A C 1
ATOM 840 O O . SER A 1 104 ? -9.002 10.742 -15.201 1.00 76.50 104 SER A O 1
ATOM 842 N N . GLY A 1 105 ? -8.438 12.272 -16.745 1.00 81.56 105 GLY A N 1
ATOM 843 C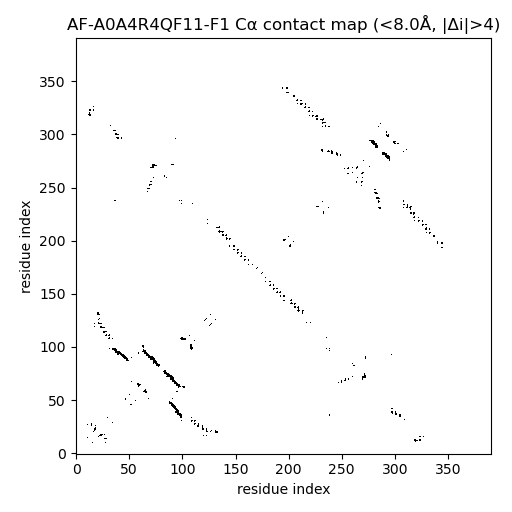 CA . GLY A 1 105 ? -9.271 13.353 -16.209 1.00 81.56 105 GLY A CA 1
ATOM 844 C C . GLY A 1 105 ? -8.440 14.305 -15.347 1.00 81.56 105 GLY A C 1
ATOM 845 O O . GLY A 1 105 ? -7.393 14.772 -15.794 1.00 81.56 105 GLY A O 1
ATOM 846 N N . ASP A 1 106 ? -8.891 14.591 -14.124 1.00 82.06 106 ASP A N 1
ATOM 847 C CA . ASP A 1 106 ? -8.215 15.546 -13.230 1.00 82.06 106 ASP A CA 1
ATOM 848 C C . ASP A 1 106 ? -7.039 14.935 -12.442 1.00 82.06 106 ASP A C 1
ATOM 850 O O . ASP A 1 106 ? -6.123 15.666 -12.039 1.00 82.06 106 ASP A O 1
ATOM 854 N N . TYR A 1 107 ? -7.026 13.604 -12.297 1.00 85.81 107 TYR A N 1
ATOM 855 C CA . TYR A 1 107 ? -6.131 12.855 -11.409 1.00 85.81 107 TYR A CA 1
ATOM 856 C C . TYR A 1 107 ? -5.301 11.795 -12.146 1.00 85.81 107 TYR A C 1
ATOM 858 O O . TYR A 1 107 ? -5.742 11.212 -13.142 1.00 85.81 107 TYR A O 1
ATOM 866 N N . ALA A 1 108 ? -4.091 11.557 -11.641 1.00 91.44 108 ALA A N 1
ATOM 867 C CA . ALA A 1 108 ? -3.191 10.471 -12.023 1.00 91.44 108 ALA A CA 1
ATOM 868 C C . ALA A 1 108 ? -3.139 9.373 -10.937 1.00 91.44 108 ALA A C 1
ATOM 870 O O . ALA A 1 108 ? -3.501 9.633 -9.785 1.00 91.44 108 ALA A O 1
ATOM 871 N N . PRO A 1 109 ? -2.631 8.162 -11.245 1.00 94.00 109 PRO A N 1
ATOM 872 C CA . PRO A 1 109 ? -2.363 7.133 -10.235 1.00 94.00 109 PRO A CA 1
ATOM 873 C C . PRO A 1 109 ? -1.548 7.637 -9.031 1.00 94.00 109 PRO A C 1
ATOM 875 O O . PRO A 1 109 ? -1.857 7.272 -7.898 1.00 94.00 109 PRO A O 1
ATOM 878 N N . ASP A 1 110 ? -0.565 8.520 -9.252 1.00 94.25 110 ASP A N 1
ATOM 879 C CA . ASP A 1 110 ? 0.205 9.158 -8.170 1.00 94.25 110 ASP A CA 1
ATOM 880 C C . ASP A 1 110 ? -0.677 9.960 -7.200 1.00 94.25 110 ASP A C 1
ATOM 882 O O . ASP A 1 110 ? -0.494 9.879 -5.986 1.00 94.25 110 ASP A O 1
ATOM 886 N N . ASP A 1 111 ? -1.671 10.692 -7.714 1.00 93.25 111 ASP A N 1
ATOM 887 C CA . ASP A 1 111 ? -2.581 11.490 -6.887 1.00 93.25 111 ASP A CA 1
ATOM 888 C C . ASP A 1 111 ? -3.444 10.587 -5.994 1.00 93.25 111 ASP A C 1
ATOM 890 O O . ASP A 1 111 ? -3.584 10.839 -4.795 1.00 93.25 111 ASP A O 1
ATOM 894 N N . HIS A 1 112 ? -3.967 9.494 -6.556 1.00 92.69 112 HIS A N 1
ATOM 895 C CA . HIS A 1 112 ? -4.758 8.511 -5.814 1.00 92.69 112 HIS A CA 1
ATOM 896 C C . HIS A 1 112 ? -3.930 7.752 -4.776 1.00 92.69 112 HIS A C 1
ATOM 898 O O . HIS A 1 112 ? -4.414 7.486 -3.676 1.00 92.69 112 HIS A O 1
ATOM 904 N N . TRP A 1 113 ? -2.671 7.436 -5.087 1.00 93.56 113 TRP A N 1
ATOM 905 C CA . TRP A 1 113 ? -1.737 6.877 -4.114 1.00 93.56 113 TRP A CA 1
ATOM 906 C C . TRP A 1 113 ? -1.497 7.837 -2.946 1.00 93.56 113 TRP A C 1
ATOM 908 O O . TRP A 1 113 ? -1.605 7.434 -1.789 1.00 93.56 113 TRP A O 1
ATOM 918 N N . ASN A 1 114 ? -1.222 9.113 -3.231 1.00 93.25 114 ASN A N 1
ATOM 919 C CA . ASN A 1 114 ? -0.998 10.122 -2.196 1.00 93.25 114 ASN A CA 1
ATOM 920 C C . ASN A 1 114 ? -2.242 10.308 -1.310 1.00 93.25 114 ASN A C 1
ATOM 922 O O . ASN A 1 114 ? -2.111 10.460 -0.096 1.00 93.25 114 ASN A O 1
ATOM 926 N N . GLN A 1 115 ? -3.443 10.258 -1.895 1.00 92.44 115 GLN A N 1
ATOM 927 C CA . GLN A 1 115 ? -4.703 10.292 -1.153 1.00 92.44 115 GLN A CA 1
ATOM 928 C C . GLN A 1 115 ? -4.875 9.055 -0.267 1.00 92.44 115 GLN A C 1
ATOM 930 O O . GLN A 1 115 ? -5.141 9.201 0.920 1.00 92.44 115 GLN A O 1
ATOM 935 N N . PHE A 1 116 ? -4.668 7.848 -0.801 1.00 92.69 116 PHE A N 1
ATOM 936 C CA . PHE A 1 116 ? -4.742 6.604 -0.027 1.00 92.69 116 PHE A CA 1
ATOM 937 C C . PHE A 1 116 ? -3.765 6.599 1.154 1.00 92.69 116 PHE A C 1
ATOM 939 O O . PHE A 1 116 ? -4.142 6.244 2.275 1.00 92.69 116 PHE A O 1
ATOM 946 N N . HIS A 1 117 ? -2.518 7.001 0.901 1.00 93.50 117 HIS A N 1
ATOM 947 C CA . HIS A 1 117 ? -1.462 7.060 1.906 1.00 93.50 117 HIS A CA 1
ATOM 948 C C . HIS A 1 117 ? -1.819 8.051 3.013 1.00 93.50 117 HIS A C 1
ATOM 950 O O . HIS A 1 117 ? -1.874 7.678 4.183 1.00 93.50 117 HIS A O 1
ATOM 956 N N . LYS A 1 118 ? -2.184 9.278 2.628 1.00 92.62 118 LYS A N 1
ATOM 957 C CA . LYS A 1 118 ? -2.588 10.325 3.564 1.00 92.62 118 LYS A CA 1
ATOM 958 C C . LYS A 1 118 ? -3.829 9.940 4.369 1.00 92.62 118 LYS A C 1
ATOM 960 O O . LYS A 1 118 ? -3.817 10.104 5.580 1.00 92.62 118 LYS A O 1
ATOM 965 N N . SER A 1 119 ? -4.881 9.424 3.732 1.00 92.25 119 SER A N 1
ATOM 966 C CA . SER A 1 119 ? -6.104 9.010 4.432 1.00 92.25 119 SER A CA 1
ATOM 967 C C . SER A 1 119 ? -5.841 7.877 5.424 1.00 92.25 119 SER A C 1
ATOM 969 O O . SER A 1 119 ? -6.448 7.858 6.492 1.00 92.25 119 SER A O 1
ATOM 971 N N . SER A 1 120 ? -4.926 6.955 5.099 1.00 93.19 120 SER A N 1
ATOM 972 C CA . SER A 1 120 ? -4.513 5.894 6.025 1.00 93.19 120 SER A CA 1
ATOM 973 C C . SER A 1 120 ? -3.779 6.469 7.241 1.00 93.19 120 SER A C 1
ATOM 975 O O . SER A 1 120 ? -4.109 6.128 8.375 1.00 93.19 120 SER A O 1
ATOM 977 N N . ASP A 1 121 ? -2.823 7.372 7.012 1.00 92.94 121 ASP A N 1
ATOM 978 C CA . ASP A 1 121 ? -2.034 8.001 8.073 1.00 92.94 121 ASP A CA 1
ATOM 979 C C . ASP A 1 121 ? -2.876 8.925 8.968 1.00 92.94 121 ASP A C 1
ATOM 981 O O . ASP A 1 121 ? -2.801 8.844 10.195 1.00 92.94 121 ASP A O 1
ATOM 985 N N . ASP A 1 122 ? -3.726 9.768 8.373 1.00 91.38 122 ASP A N 1
ATOM 986 C CA . ASP A 1 122 ? -4.601 10.693 9.098 1.00 91.38 122 ASP A CA 1
ATOM 987 C C . ASP A 1 122 ? -5.602 9.922 9.975 1.00 91.38 122 ASP A C 1
ATOM 989 O O . ASP A 1 122 ? -5.805 10.283 11.132 1.00 91.38 122 ASP A O 1
ATOM 993 N N . ALA A 1 123 ? -6.181 8.822 9.486 1.00 90.00 123 ALA A N 1
ATOM 994 C CA . ALA A 1 123 ? -7.128 8.023 10.267 1.00 90.00 123 ALA A CA 1
ATOM 995 C C . ALA A 1 123 ? -6.499 7.360 11.508 1.00 90.00 123 ALA A C 1
ATOM 997 O O . ALA A 1 123 ? -7.190 7.167 12.508 1.00 90.00 123 ALA A O 1
ATOM 998 N N . LEU A 1 124 ? -5.202 7.034 11.470 1.00 90.88 124 LEU A N 1
ATOM 999 C CA . LEU A 1 124 ? -4.486 6.433 12.603 1.00 90.88 124 LEU A CA 1
ATOM 1000 C C . LEU A 1 124 ? -3.892 7.481 13.547 1.00 90.88 124 LEU A C 1
ATOM 1002 O O . LEU A 1 124 ? -3.968 7.338 14.765 1.00 90.88 124 LEU A O 1
ATOM 1006 N N . SER A 1 125 ? -3.279 8.527 12.995 1.00 88.62 125 SER A N 1
ATOM 1007 C CA . SER A 1 125 ? -2.533 9.525 13.768 1.00 88.62 125 SER A CA 1
ATOM 1008 C C . SER A 1 125 ? -3.395 10.695 14.247 1.00 88.62 125 SER A C 1
ATOM 1010 O O . SER A 1 125 ? -3.039 11.376 15.213 1.00 88.62 125 SER A O 1
ATOM 1012 N N . ARG A 1 126 ? -4.514 10.960 13.565 1.00 85.00 126 ARG A N 1
ATOM 1013 C CA . ARG A 1 126 ? -5.417 12.097 13.798 1.00 85.00 126 ARG A CA 1
ATOM 1014 C C . ARG A 1 126 ? -6.880 11.675 13.615 1.00 85.00 126 ARG A C 1
ATOM 1016 O O . ARG A 1 126 ? -7.581 12.265 12.785 1.00 85.00 126 ARG A O 1
ATOM 1023 N N . PRO A 1 127 ? -7.360 10.676 14.379 1.00 80.25 127 PRO A N 1
ATOM 1024 C CA . PRO A 1 127 ? -8.745 10.243 14.274 1.00 80.25 127 PRO A CA 1
ATOM 1025 C C . PRO A 1 127 ? -9.701 11.424 14.523 1.00 80.25 127 PRO A C 1
ATOM 1027 O O . PRO A 1 127 ? -9.382 12.324 15.313 1.00 80.25 127 PRO A O 1
ATOM 1030 N N . PRO A 1 128 ? -10.870 11.452 13.854 1.00 77.00 128 PRO A N 1
ATOM 1031 C CA . PRO A 1 128 ? -11.863 12.501 14.063 1.00 77.00 128 PRO A CA 1
ATOM 1032 C C . PRO A 1 128 ? -12.300 12.547 15.532 1.00 77.00 128 PRO A C 1
ATOM 1034 O O . PRO A 1 128 ? -12.227 11.544 16.231 1.00 77.00 128 PRO A O 1
ATOM 1037 N N . LEU A 1 129 ? -12.744 13.713 16.011 1.00 77.75 129 LEU A N 1
ATOM 1038 C CA . LEU A 1 129 ? -13.242 13.878 17.380 1.00 77.75 129 LEU A CA 1
ATOM 1039 C C . LEU A 1 129 ? -14.777 14.013 17.386 1.00 77.75 129 LEU A C 1
ATOM 1041 O O . LEU A 1 129 ? -15.296 14.854 16.646 1.00 77.75 129 LEU A O 1
ATOM 1045 N N . PRO A 1 130 ? -15.501 13.265 18.243 1.00 78.31 130 PRO A N 1
ATOM 1046 C CA . PRO A 1 130 ? -14.992 12.215 19.137 1.00 78.31 130 PRO A CA 1
ATOM 1047 C C . PRO A 1 130 ? -14.436 11.004 18.357 1.00 78.31 130 PRO A C 1
ATOM 1049 O O . PRO A 1 130 ? -14.927 10.736 17.256 1.00 78.31 130 PRO A O 1
ATOM 1052 N N . PRO A 1 131 ? -13.417 10.299 18.895 1.00 81.44 131 PRO A N 1
ATOM 1053 C CA . PRO A 1 131 ? -12.807 9.164 18.211 1.00 81.44 131 PRO A CA 1
ATOM 1054 C C . PRO A 1 131 ? -13.853 8.073 17.947 1.00 81.44 131 PRO A C 1
ATOM 1056 O O . PRO A 1 131 ? -14.655 7.785 18.837 1.00 81.44 131 PRO A O 1
ATOM 1059 N N . PRO A 1 132 ? -13.850 7.444 16.755 1.00 80.75 132 PRO A N 1
ATOM 1060 C CA . PRO A 1 132 ? -14.795 6.372 16.431 1.00 80.75 132 PRO A CA 1
ATOM 1061 C C . PRO A 1 132 ? -14.700 5.189 17.399 1.00 80.75 132 PRO A C 1
ATOM 1063 O O . PRO A 1 132 ? -15.702 4.551 17.712 1.00 80.75 132 PRO A O 1
ATOM 1066 N N . LEU A 1 133 ? -13.487 4.922 17.886 1.00 84.81 133 LEU A N 1
ATOM 1067 C CA . LEU A 1 133 ? -13.191 3.925 18.899 1.00 84.81 133 LEU A CA 1
ATOM 1068 C C . LEU A 1 133 ? -12.466 4.584 20.072 1.00 84.81 133 LEU A C 1
ATOM 1070 O O . LEU A 1 133 ? -11.371 5.119 19.899 1.00 84.81 133 LEU A O 1
ATOM 1074 N N . ASP A 1 134 ? -13.060 4.498 21.262 1.00 87.75 134 ASP A N 1
ATOM 1075 C CA . ASP A 1 134 ? -12.486 5.033 22.495 1.00 87.75 134 ASP A CA 1
ATOM 1076 C C . ASP A 1 134 ? -12.375 3.946 23.578 1.00 87.75 134 ASP A C 1
ATOM 1078 O O . ASP A 1 134 ? -13.366 3.637 24.253 1.00 87.75 134 ASP A O 1
ATOM 1082 N N . PRO A 1 135 ? -11.183 3.351 23.769 1.00 91.44 135 PRO A N 1
ATOM 1083 C CA . PRO A 1 135 ? -10.995 2.346 24.805 1.00 91.44 135 PRO A CA 1
ATOM 1084 C C . PRO A 1 135 ? -11.145 2.940 26.213 1.00 91.44 135 PRO A C 1
ATOM 1086 O O . PRO A 1 135 ? -11.615 2.246 27.112 1.00 91.44 135 PRO A O 1
ATOM 1089 N N . ALA A 1 136 ? -10.807 4.221 26.417 1.00 90.06 136 ALA A N 1
ATOM 1090 C CA . ALA A 1 136 ? -10.894 4.857 27.728 1.00 90.06 136 ALA A CA 1
ATOM 1091 C C . ALA A 1 136 ? -12.352 4.984 28.172 1.00 90.06 136 ALA A C 1
ATOM 1093 O O . ALA A 1 136 ? -12.685 4.547 29.270 1.00 90.06 136 ALA A O 1
ATOM 1094 N N . THR A 1 137 ? -13.237 5.464 27.292 1.00 90.06 137 THR A N 1
ATOM 1095 C CA . THR A 1 137 ? -14.679 5.530 27.586 1.00 90.06 137 THR A CA 1
ATOM 1096 C C . THR A 1 137 ? -15.257 4.152 27.941 1.00 90.06 137 THR A C 1
ATOM 1098 O O . THR A 1 137 ? -16.094 4.050 28.841 1.00 90.06 137 THR A O 1
ATOM 1101 N N . LEU A 1 138 ? -14.810 3.070 27.287 1.00 91.69 138 LEU A N 1
ATOM 1102 C CA . LEU A 1 138 ? -15.259 1.708 27.613 1.00 91.69 138 LEU A CA 1
ATOM 1103 C C . LEU A 1 138 ? -14.780 1.253 28.998 1.00 91.69 138 LEU A C 1
ATOM 1105 O O . LEU A 1 138 ? -15.573 0.706 29.765 1.00 91.69 138 LEU A O 1
ATOM 1109 N N . HIS A 1 139 ? -13.521 1.517 29.348 1.00 91.69 139 HIS A N 1
ATOM 1110 C CA . HIS A 1 139 ? -12.991 1.209 30.677 1.00 91.69 139 HIS A CA 1
ATOM 1111 C C . HIS A 1 139 ? -13.628 2.068 31.777 1.00 91.69 139 HIS A C 1
ATOM 1113 O O . HIS A 1 139 ? -14.025 1.536 32.806 1.00 91.69 139 HIS A O 1
ATOM 1119 N N . GLU A 1 140 ? -13.809 3.371 31.561 1.00 91.69 140 GLU A N 1
ATOM 1120 C CA . GLU A 1 140 ? -14.498 4.261 32.507 1.00 91.69 140 GLU A CA 1
ATOM 1121 C C . GLU A 1 140 ? -15.958 3.848 32.724 1.00 91.69 140 GLU A C 1
ATOM 1123 O O . GLU A 1 140 ? -16.473 3.889 33.848 1.00 91.69 140 GLU A O 1
ATOM 1128 N N . SER A 1 141 ? -16.622 3.393 31.659 1.00 89.12 141 SER A N 1
ATOM 1129 C CA . SER A 1 141 ? -17.951 2.796 31.767 1.00 89.12 141 SER A CA 1
ATOM 1130 C C . SER A 1 141 ? -17.898 1.530 32.625 1.00 89.12 141 SER A C 1
ATOM 1132 O O . SER A 1 141 ? -18.709 1.395 33.538 1.00 89.12 141 SER A O 1
ATOM 1134 N N . ALA A 1 142 ? -16.922 0.641 32.402 1.00 90.00 142 ALA A N 1
ATOM 1135 C CA . ALA A 1 142 ? -16.742 -0.573 33.201 1.00 90.00 142 ALA A CA 1
ATOM 1136 C C . ALA A 1 142 ? -16.569 -0.263 34.699 1.00 90.00 142 ALA A C 1
ATOM 1138 O O . ALA A 1 142 ? -17.268 -0.845 35.528 1.00 90.00 142 ALA A O 1
ATOM 1139 N N . GLU A 1 143 ? -15.728 0.714 35.043 1.00 89.69 143 GLU A N 1
ATOM 1140 C CA . GLU A 1 143 ? -15.532 1.171 36.427 1.00 89.69 143 GLU A CA 1
ATOM 1141 C C . GLU A 1 143 ? -16.814 1.766 37.031 1.00 89.69 143 GLU A C 1
ATOM 1143 O O . GLU A 1 143 ? -17.132 1.553 38.203 1.00 89.69 143 GLU A O 1
ATOM 1148 N N . SER A 1 144 ? -17.603 2.487 36.232 1.00 89.12 144 SER A N 1
ATOM 1149 C CA . SER A 1 144 ? -18.898 3.025 36.670 1.00 89.12 144 SER A CA 1
ATOM 1150 C C . SER A 1 144 ? -19.890 1.903 36.997 1.00 89.12 144 SER A C 1
ATOM 1152 O O . SER A 1 144 ? -20.553 1.948 38.037 1.00 89.12 144 SER A O 1
ATOM 1154 N N . PHE A 1 145 ? -19.946 0.861 36.162 1.00 86.44 145 PHE A N 1
ATOM 1155 C CA . PHE A 1 145 ? -20.755 -0.334 36.417 1.00 86.44 145 PHE A CA 1
ATOM 1156 C C . PHE A 1 145 ? -20.252 -1.131 37.625 1.00 86.44 145 PHE A C 1
ATOM 1158 O O . PHE A 1 145 ? -21.067 -1.625 38.405 1.00 86.44 145 PHE A O 1
ATOM 1165 N N . TYR A 1 146 ? -18.937 -1.202 37.837 1.00 87.81 146 TYR A N 1
ATOM 1166 C CA . TYR A 1 146 ? -18.351 -1.825 39.023 1.00 87.81 146 TYR A CA 1
ATOM 1167 C C . TYR A 1 146 ? -18.763 -1.094 40.307 1.00 87.81 146 TYR A C 1
ATOM 1169 O O . TYR A 1 146 ? -19.216 -1.720 41.267 1.00 87.81 146 TYR A O 1
ATOM 1177 N N . ASN A 1 147 ? -18.684 0.238 40.312 1.00 87.88 147 ASN A N 1
ATOM 1178 C CA . ASN A 1 147 ? -19.098 1.051 41.455 1.00 87.88 147 ASN A CA 1
ATOM 1179 C C . ASN A 1 147 ? -20.602 0.930 41.737 1.00 87.88 147 ASN A C 1
ATOM 1181 O O . ASN A 1 147 ? -20.998 0.832 42.898 1.00 87.88 147 ASN A O 1
ATOM 1185 N N . LEU A 1 148 ? -21.438 0.886 40.694 1.00 87.56 148 LEU A N 1
ATOM 1186 C CA . LEU A 1 148 ? -22.875 0.635 40.834 1.00 87.56 148 LEU A CA 1
ATOM 1187 C C . LEU A 1 148 ? -23.143 -0.745 41.447 1.00 87.56 148 LEU A C 1
ATOM 1189 O O . LEU A 1 148 ? -23.943 -0.868 42.371 1.00 87.56 148 LEU A O 1
ATOM 1193 N N . ALA A 1 149 ? -22.451 -1.772 40.960 1.00 86.75 149 ALA A N 1
ATOM 1194 C CA . ALA A 1 149 ? -22.559 -3.133 41.460 1.00 86.75 149 ALA A CA 1
ATOM 1195 C C . ALA A 1 149 ? -22.183 -3.239 42.950 1.00 86.75 149 ALA A C 1
ATOM 1197 O O . ALA A 1 149 ? -22.922 -3.847 43.722 1.00 86.75 149 ALA A O 1
ATOM 1198 N N . MET A 1 150 ? -21.081 -2.605 43.359 1.00 87.00 150 MET A N 1
ATOM 1199 C CA . MET A 1 150 ? -20.662 -2.525 44.763 1.00 87.00 150 MET A CA 1
ATOM 1200 C C . MET A 1 150 ? -21.672 -1.762 45.625 1.00 87.00 150 MET A C 1
ATOM 1202 O O . MET A 1 150 ? -22.003 -2.200 46.724 1.00 87.00 150 MET A O 1
ATOM 1206 N N . TRP A 1 151 ? -22.197 -0.643 45.121 1.00 91.12 151 TRP A N 1
ATOM 1207 C CA . TRP A 1 151 ? -23.211 0.131 45.832 1.00 91.12 151 TRP A CA 1
ATOM 1208 C C . TRP A 1 151 ? -24.500 -0.670 46.052 1.00 91.12 151 TRP A C 1
ATOM 1210 O O . TRP A 1 151 ? -25.056 -0.616 47.145 1.00 91.12 151 TRP A O 1
ATOM 1220 N N . LEU A 1 152 ? -24.955 -1.438 45.056 1.00 89.12 152 LEU A N 1
ATOM 1221 C CA . LEU A 1 152 ? -26.123 -2.317 45.190 1.00 89.12 152 LEU A CA 1
ATOM 1222 C C . LEU A 1 152 ? -25.893 -3.423 46.230 1.00 89.12 152 LEU A C 1
ATOM 1224 O O . LEU A 1 152 ? -26.778 -3.687 47.049 1.00 89.12 152 LEU A O 1
ATOM 1228 N N . ASP A 1 153 ? -24.705 -4.038 46.230 1.00 87.69 153 ASP A N 1
ATOM 1229 C CA . ASP A 1 153 ? -24.320 -5.051 47.221 1.00 87.69 153 ASP A CA 1
ATOM 1230 C C . ASP A 1 153 ? -24.345 -4.453 48.650 1.00 87.69 153 ASP A C 1
ATOM 1232 O O . ASP A 1 153 ? -24.991 -5.001 49.547 1.00 87.69 153 ASP A O 1
ATOM 1236 N N . ASP A 1 154 ? -23.732 -3.284 48.862 1.00 90.50 154 ASP A N 1
ATOM 1237 C CA . ASP A 1 154 ? -23.678 -2.632 50.178 1.00 90.50 154 ASP A CA 1
ATOM 1238 C C . ASP A 1 154 ? -25.045 -2.100 50.642 1.00 90.50 154 ASP A C 1
ATOM 1240 O O . ASP A 1 154 ? -25.436 -2.293 51.798 1.00 90.50 154 ASP A O 1
ATOM 1244 N N . ALA A 1 155 ? -25.793 -1.433 49.758 1.00 89.94 155 ALA A N 1
ATOM 1245 C CA . ALA A 1 155 ? -27.090 -0.840 50.080 1.00 89.94 155 ALA A CA 1
ATOM 1246 C C . ALA A 1 155 ? -28.136 -1.910 50.416 1.00 89.94 155 ALA A C 1
ATOM 1248 O O . ALA A 1 155 ? -28.883 -1.754 51.384 1.00 89.94 155 ALA A O 1
ATOM 1249 N N . SER A 1 156 ? -28.158 -3.023 49.674 1.00 90.31 156 SER A N 1
ATOM 1250 C CA . SER A 1 156 ? -29.068 -4.142 49.951 1.00 90.31 156 SER A CA 1
ATOM 1251 C C . SER A 1 156 ? -28.763 -4.812 51.300 1.00 90.31 156 SER A C 1
ATOM 1253 O O . SER A 1 156 ? -29.682 -5.125 52.063 1.00 90.31 156 SER A O 1
ATOM 1255 N N . GLN A 1 157 ? -27.482 -4.950 51.656 1.00 89.31 157 GLN A N 1
ATOM 1256 C CA . GLN A 1 157 ? -27.048 -5.485 52.948 1.00 89.31 157 GLN A CA 1
ATOM 1257 C C . GLN A 1 157 ? -27.385 -4.542 54.120 1.00 89.31 157 GLN A C 1
ATOM 1259 O O . GLN A 1 157 ? -27.808 -4.997 55.190 1.00 89.31 157 GLN A O 1
ATOM 1264 N N . GLN A 1 158 ? -27.234 -3.227 53.930 1.00 89.44 158 GLN A N 1
ATOM 1265 C CA . GLN A 1 158 ? -27.648 -2.221 54.915 1.00 89.44 158 GLN A CA 1
ATOM 1266 C C . GLN A 1 158 ? -29.168 -2.240 55.115 1.00 89.44 158 GLN A C 1
ATOM 1268 O O . GLN A 1 158 ? -29.624 -2.347 56.251 1.00 89.44 158 GLN A O 1
ATOM 1273 N N . LEU A 1 159 ? -29.948 -2.239 54.028 1.00 89.06 159 LEU A N 1
ATOM 1274 C CA . LEU A 1 159 ? -31.411 -2.354 54.070 1.00 89.06 159 LEU A CA 1
ATOM 1275 C C . LEU A 1 159 ? -31.866 -3.615 54.804 1.00 89.06 159 LEU A C 1
ATOM 1277 O O . LEU A 1 159 ? -32.766 -3.545 55.636 1.00 89.06 159 LEU A O 1
ATOM 1281 N N . LYS A 1 160 ? -31.216 -4.757 54.553 1.00 87.75 160 LYS A N 1
ATOM 1282 C CA . LYS A 1 160 ? -31.484 -5.996 55.290 1.00 87.75 160 LYS A CA 1
ATOM 1283 C C . LYS A 1 160 ? -31.274 -5.818 56.795 1.00 87.75 160 LYS A C 1
ATOM 1285 O O . LYS A 1 160 ? -32.138 -6.191 57.578 1.00 87.75 160 LYS A O 1
ATOM 1290 N N . THR A 1 161 ? -30.156 -5.212 57.182 1.00 88.06 161 THR A N 1
ATOM 1291 C CA . THR A 1 161 ? -29.819 -4.972 58.591 1.00 88.06 161 THR A CA 1
ATOM 1292 C C . THR A 1 161 ? -30.839 -4.048 59.264 1.00 88.06 161 THR A C 1
ATOM 1294 O O . THR A 1 161 ? -31.259 -4.315 60.386 1.00 88.06 161 THR A O 1
ATOM 1297 N N . GLU A 1 162 ? -31.280 -2.988 58.584 1.00 86.00 162 GLU A N 1
ATOM 1298 C CA . GLU A 1 162 ? -32.326 -2.083 59.083 1.00 86.00 162 GLU A CA 1
ATOM 1299 C C . GLU A 1 162 ? -33.681 -2.792 59.229 1.00 86.00 162 GLU A C 1
ATOM 1301 O O . GLU A 1 162 ? -34.353 -2.652 60.252 1.00 86.00 162 GLU A O 1
ATOM 1306 N N . VAL A 1 163 ? -34.061 -3.615 58.246 1.00 83.88 163 VAL A N 1
ATOM 1307 C CA . VAL A 1 163 ? -35.281 -4.436 58.298 1.00 83.88 163 VAL A CA 1
ATOM 1308 C C . VAL A 1 163 ? -35.258 -5.404 59.487 1.00 83.88 163 VAL A C 1
ATOM 1310 O O . VAL A 1 163 ? -36.254 -5.500 60.212 1.00 83.88 163 VAL A O 1
ATOM 1313 N N . ASP A 1 164 ? -34.123 -6.066 59.724 1.00 82.19 164 ASP A N 1
ATOM 1314 C CA . ASP A 1 164 ? -33.928 -6.996 60.842 1.00 82.19 164 ASP A CA 1
ATOM 1315 C C . ASP A 1 164 ? -33.947 -6.258 62.201 1.00 82.19 164 ASP A C 1
ATOM 1317 O O . ASP A 1 164 ? -34.486 -6.759 63.192 1.00 82.19 164 ASP A O 1
ATOM 1321 N N . ASN A 1 165 ? -33.422 -5.027 62.247 1.00 82.38 165 ASN A N 1
ATOM 1322 C CA . ASN A 1 165 ? -33.338 -4.199 63.454 1.00 82.38 165 ASN A CA 1
ATOM 1323 C C . ASN A 1 165 ? -34.631 -3.453 63.813 1.00 82.38 165 ASN A C 1
ATOM 1325 O O . ASN A 1 165 ? -34.745 -2.981 64.948 1.00 82.38 165 ASN A O 1
ATOM 1329 N N . LEU A 1 166 ? -35.624 -3.370 62.914 1.00 77.75 166 LEU A N 1
ATOM 1330 C CA . LEU A 1 166 ? -36.934 -2.764 63.213 1.00 77.75 166 LEU A CA 1
ATOM 1331 C C . LEU A 1 166 ? -37.625 -3.398 64.438 1.00 77.75 166 LEU A C 1
ATOM 1333 O O . LEU A 1 166 ? -38.480 -2.761 65.051 1.00 77.75 166 LEU A O 1
ATOM 1337 N N . GLY A 1 167 ? -37.198 -4.596 64.850 1.00 63.31 167 GLY A N 1
ATOM 1338 C CA . GLY A 1 167 ? -37.407 -5.136 66.190 1.00 63.31 167 GLY A CA 1
ATOM 1339 C C . GLY A 1 167 ? -38.860 -5.440 66.562 1.00 63.31 167 GLY A C 1
ATOM 1340 O O . GLY A 1 167 ? -39.825 -5.081 65.889 1.00 63.31 167 GLY A O 1
ATOM 1341 N N . ASP A 1 168 ? -39.020 -6.099 67.708 1.00 63.38 168 ASP A N 1
ATOM 1342 C CA . ASP A 1 168 ? -40.327 -6.468 68.259 1.00 63.38 168 ASP A CA 1
ATOM 1343 C C . ASP A 1 168 ? -41.153 -5.271 68.757 1.00 63.38 168 ASP A C 1
ATOM 1345 O O . ASP A 1 168 ? -42.341 -5.417 69.021 1.00 63.38 168 ASP A O 1
ATOM 1349 N N . GLY A 1 169 ? -40.552 -4.092 68.926 1.00 60.38 169 GLY A N 1
ATOM 1350 C CA . GLY A 1 169 ? -41.222 -2.903 69.470 1.00 60.38 169 GLY A CA 1
ATOM 1351 C C . GLY A 1 169 ? -42.022 -2.091 68.447 1.00 60.38 169 GLY A C 1
ATOM 1352 O O . GLY A 1 169 ? -42.866 -1.288 68.841 1.00 60.38 169 GLY A O 1
ATOM 1353 N N . PHE A 1 170 ? -41.778 -2.293 67.149 1.00 66.12 170 PHE A N 1
ATOM 1354 C CA . PHE A 1 170 ? -42.429 -1.573 66.055 1.00 66.12 170 PHE A CA 1
ATOM 1355 C C . PHE A 1 170 ? -43.519 -2.469 65.442 1.00 66.12 170 PHE A C 1
ATOM 1357 O O . PHE A 1 170 ? -43.253 -3.289 64.566 1.00 66.12 170 PHE A O 1
ATOM 1364 N N . ARG A 1 171 ? -44.746 -2.380 65.980 1.00 64.62 171 ARG A N 1
ATOM 1365 C CA . ARG A 1 171 ? -45.883 -3.265 65.647 1.00 64.62 171 ARG A CA 1
ATOM 1366 C C . ARG A 1 171 ? -47.097 -2.479 65.144 1.00 64.62 171 ARG A C 1
ATOM 1368 O O . ARG A 1 171 ? -47.316 -1.343 65.559 1.00 64.62 171 ARG A O 1
ATOM 1375 N N . GLY A 1 172 ? -47.911 -3.117 64.303 1.00 74.44 172 GLY A N 1
ATOM 1376 C CA . GLY A 1 172 ? -49.138 -2.564 63.716 1.00 74.44 172 GLY A CA 1
ATOM 1377 C C . GLY A 1 172 ? -49.054 -2.432 62.192 1.00 74.44 172 GLY A C 1
ATOM 1378 O O . GLY A 1 172 ? -47.965 -2.445 61.630 1.00 74.44 172 GLY A O 1
ATOM 1379 N N . ALA A 1 173 ? -50.196 -2.261 61.521 1.00 75.94 173 ALA A N 1
ATOM 1380 C CA . ALA A 1 173 ? -50.295 -2.306 60.055 1.00 75.94 173 ALA A CA 1
ATOM 1381 C C . ALA A 1 173 ? -49.333 -1.351 59.313 1.00 75.94 173 ALA A C 1
ATOM 1383 O O . ALA A 1 173 ? -48.801 -1.691 58.262 1.00 75.94 173 ALA A O 1
ATOM 1384 N N . ALA A 1 174 ? -49.058 -0.167 59.872 1.00 72.12 174 ALA A N 1
ATOM 1385 C CA . ALA A 1 174 ? -48.100 0.778 59.289 1.00 72.12 174 ALA A CA 1
ATOM 1386 C C . ALA A 1 174 ? -46.635 0.308 59.406 1.00 72.12 174 ALA A C 1
ATOM 1388 O O . ALA A 1 174 ? -45.827 0.591 58.526 1.00 72.12 174 ALA A O 1
ATOM 1389 N N . ALA A 1 175 ? -46.295 -0.409 60.482 1.00 75.25 175 ALA A N 1
ATOM 1390 C CA . ALA A 1 175 ? -44.976 -1.012 60.667 1.00 75.25 175 ALA A CA 1
ATOM 1391 C C . ALA A 1 175 ? -44.773 -2.207 59.723 1.00 75.25 175 ALA A C 1
ATOM 1393 O O . ALA A 1 175 ? -43.695 -2.359 59.153 1.00 75.25 175 ALA A O 1
ATOM 1394 N N . GLU A 1 176 ? -45.824 -3.006 59.523 1.00 78.19 176 GLU A N 1
ATOM 1395 C CA . GLU A 1 176 ? -45.863 -4.119 58.567 1.00 78.19 176 GLU A CA 1
ATOM 1396 C C . GLU A 1 176 ? -45.651 -3.621 57.129 1.00 78.19 176 GLU A C 1
ATOM 1398 O O . GLU A 1 176 ? -44.712 -4.046 56.462 1.00 78.19 176 GLU A O 1
ATOM 1403 N N . GLY A 1 177 ? -46.437 -2.627 56.692 1.00 78.56 177 GLY A N 1
ATOM 1404 C CA . GLY A 1 177 ? -46.334 -2.071 55.339 1.00 78.56 177 GLY A CA 1
ATOM 1405 C C . GLY A 1 177 ? -44.995 -1.379 55.055 1.00 78.56 177 GLY A C 1
ATOM 1406 O O . GLY A 1 177 ? -44.493 -1.431 53.931 1.00 78.56 177 GLY A O 1
ATOM 1407 N N . LEU A 1 178 ? -44.369 -0.765 56.069 1.00 80.25 178 LEU A N 1
ATOM 1408 C CA . LEU A 1 178 ? -43.012 -0.228 55.937 1.00 80.25 178 LEU A CA 1
ATOM 1409 C C . LEU A 1 178 ? -41.979 -1.352 55.781 1.00 80.25 178 LEU A C 1
ATOM 1411 O O . LEU A 1 178 ? -41.107 -1.255 54.919 1.00 80.25 178 LEU A O 1
ATOM 1415 N N . ARG A 1 179 ? -42.076 -2.414 56.593 1.00 82.06 179 ARG A N 1
ATOM 1416 C CA . ARG A 1 179 ? -41.173 -3.572 56.521 1.00 82.06 179 ARG A CA 1
ATOM 1417 C C . ARG A 1 179 ? -41.259 -4.250 55.151 1.00 82.06 179 ARG A C 1
ATOM 1419 O O . ARG A 1 179 ? -40.223 -4.537 54.554 1.00 82.06 179 ARG A O 1
ATOM 1426 N N . GLU A 1 180 ? -42.468 -4.445 54.636 1.00 83.75 180 GLU A N 1
ATOM 1427 C CA . GLU A 1 180 ? -42.716 -4.990 53.298 1.00 83.75 180 GLU A CA 1
ATOM 1428 C C . GLU A 1 180 ? -42.123 -4.096 52.198 1.00 83.75 180 GLU A C 1
ATOM 1430 O O . GLU A 1 180 ? -41.357 -4.568 51.363 1.00 83.75 180 GLU A O 1
ATOM 1435 N N . SER A 1 181 ? -42.371 -2.782 52.247 1.00 84.50 181 SER A N 1
ATOM 1436 C CA . SER A 1 181 ? -41.831 -1.834 51.260 1.00 84.50 181 SER A CA 1
ATOM 1437 C C . SER A 1 181 ? -40.296 -1.830 51.218 1.00 84.50 181 SER A C 1
ATOM 1439 O O . SER A 1 181 ? -39.705 -1.809 50.139 1.00 84.50 181 SER A O 1
ATOM 1441 N N . LEU A 1 182 ? -39.636 -1.872 52.382 1.00 86.75 182 LEU A N 1
ATOM 1442 C CA . LEU A 1 182 ? -38.170 -1.940 52.472 1.00 86.75 182 LEU A CA 1
ATOM 1443 C C . LEU A 1 182 ? -37.618 -3.287 51.987 1.00 86.75 182 LEU A C 1
ATOM 1445 O O . LEU A 1 182 ? -36.528 -3.335 51.416 1.00 86.75 182 LEU A O 1
ATOM 1449 N N . THR A 1 183 ? -38.373 -4.367 52.188 1.00 86.19 183 THR A N 1
ATOM 1450 C CA . THR A 1 183 ? -38.019 -5.709 51.711 1.00 86.19 183 THR A CA 1
ATOM 1451 C C . THR A 1 183 ? -38.108 -5.774 50.189 1.00 86.19 183 THR A C 1
ATOM 1453 O O . THR A 1 183 ? -37.150 -6.197 49.550 1.00 86.19 183 THR A O 1
ATOM 1456 N N . ASN A 1 184 ? -39.184 -5.238 49.606 1.00 84.88 184 ASN A N 1
ATOM 1457 C CA . ASN A 1 184 ? -39.339 -5.124 48.157 1.00 84.88 184 ASN A CA 1
ATOM 1458 C C . ASN A 1 184 ? -38.222 -4.270 47.544 1.00 84.88 184 ASN A C 1
ATOM 1460 O O . ASN A 1 184 ? -37.604 -4.685 46.572 1.00 84.88 184 ASN A O 1
ATOM 1464 N N . LEU A 1 185 ? -37.885 -3.119 48.142 1.00 84.44 185 LEU A N 1
ATOM 1465 C CA . LEU A 1 185 ? -36.774 -2.288 47.663 1.00 84.44 185 LEU A CA 1
ATOM 1466 C C . LEU A 1 185 ? -35.436 -3.043 47.664 1.00 84.44 185 LEU A C 1
ATOM 1468 O O . LEU A 1 185 ? -34.669 -2.933 46.709 1.00 84.44 185 LEU A O 1
ATOM 1472 N N . ARG A 1 186 ? -35.146 -3.804 48.727 1.00 89.38 186 ARG A N 1
ATOM 1473 C CA . ARG A 1 186 ? -33.944 -4.644 48.799 1.00 89.38 186 ARG A CA 1
ATOM 1474 C C . ARG A 1 186 ? -33.938 -5.683 47.682 1.00 89.38 186 ARG A C 1
ATOM 1476 O O . ARG A 1 186 ? -32.910 -5.856 47.035 1.00 89.38 186 ARG A O 1
ATOM 1483 N N . ASP A 1 187 ? -35.050 -6.377 47.478 1.00 85.25 187 ASP A N 1
ATOM 1484 C CA . ASP A 1 187 ? -35.136 -7.459 46.498 1.00 85.25 187 ASP A CA 1
ATOM 1485 C C . ASP A 1 187 ? -34.994 -6.920 45.065 1.00 85.25 187 ASP A C 1
ATOM 1487 O O . ASP A 1 187 ? -34.253 -7.499 44.275 1.00 85.25 187 ASP A O 1
ATOM 1491 N N . GLU A 1 188 ? -35.558 -5.745 44.771 1.00 83.25 188 GLU A N 1
ATOM 1492 C CA . GLU A 1 188 ? -35.332 -5.016 43.512 1.00 83.25 188 GLU A CA 1
ATOM 1493 C C . GLU A 1 188 ? -33.862 -4.587 43.324 1.00 83.25 188 GLU A C 1
ATOM 1495 O O . GLU A 1 188 ? -33.323 -4.637 42.218 1.00 83.25 188 GLU A O 1
ATOM 1500 N N . MET A 1 189 ? -33.155 -4.201 44.395 1.00 86.06 189 MET A N 1
ATOM 1501 C CA . MET A 1 189 ? -31.715 -3.905 44.314 1.00 86.06 189 MET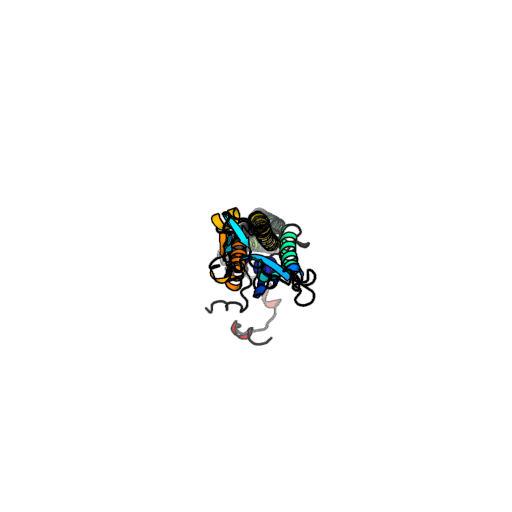 A CA 1
ATOM 1502 C C . MET A 1 189 ? -30.875 -5.158 44.039 1.00 86.06 189 MET A C 1
ATOM 1504 O O . MET A 1 189 ? -29.922 -5.097 43.260 1.00 86.06 189 MET A O 1
ATOM 1508 N N . VAL A 1 190 ? -31.221 -6.292 44.658 1.00 85.50 190 VAL A N 1
ATOM 1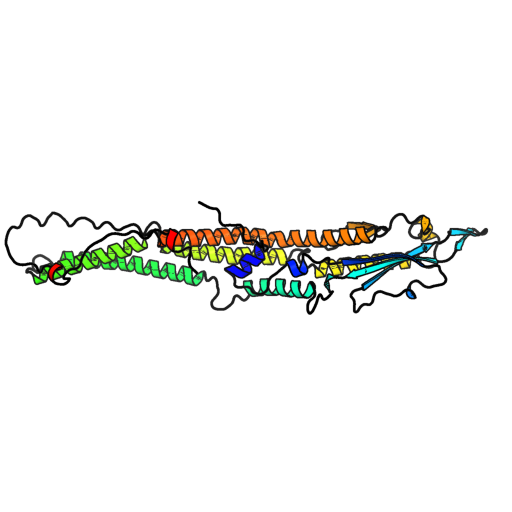509 C CA . VAL A 1 190 ? -30.576 -7.590 44.393 1.00 85.50 190 VAL A CA 1
ATOM 1510 C C . VAL A 1 190 ? -30.839 -8.027 42.955 1.00 85.50 190 VAL A C 1
ATOM 1512 O O . VAL A 1 190 ? -29.931 -8.510 42.287 1.00 85.50 190 VAL A O 1
ATOM 1515 N N . LEU A 1 191 ? -32.045 -7.785 42.452 1.00 81.81 191 LEU A N 1
ATOM 1516 C CA . LEU A 1 191 ? -32.403 -8.048 41.066 1.00 81.81 191 LEU A CA 1
ATOM 1517 C C . LEU A 1 191 ? -31.559 -7.260 40.081 1.00 81.81 191 LEU A C 1
ATOM 1519 O O . LEU A 1 191 ? -30.903 -7.846 39.224 1.00 81.81 191 LEU A O 1
ATOM 1523 N N . LEU A 1 192 ? -31.491 -5.942 40.259 1.00 82.31 192 LEU A N 1
ATOM 1524 C CA . LEU A 1 192 ? -30.654 -5.094 39.418 1.00 82.31 192 LEU A CA 1
ATOM 1525 C C . LEU A 1 192 ? -29.184 -5.543 39.469 1.00 82.31 192 LEU A C 1
ATOM 1527 O O . LEU A 1 192 ? -28.465 -5.492 38.472 1.00 82.31 192 LEU A O 1
ATOM 1531 N N . ARG A 1 193 ? -28.726 -6.024 40.629 1.00 83.44 193 ARG A N 1
ATOM 1532 C CA . ARG A 1 193 ? -27.379 -6.567 40.805 1.00 83.44 193 ARG A CA 1
ATOM 1533 C C . ARG A 1 193 ? -27.153 -7.879 40.047 1.00 83.44 193 ARG A C 1
ATOM 1535 O O . ARG A 1 193 ? -26.049 -8.090 39.532 1.00 83.44 193 ARG A O 1
ATOM 1542 N N . GLU A 1 194 ? -28.150 -8.754 40.009 1.00 79.25 194 GLU A N 1
ATOM 1543 C CA . GLU A 1 194 ? -28.143 -9.992 39.226 1.00 79.25 194 GLU A CA 1
ATOM 1544 C C . GLU A 1 194 ? -28.218 -9.707 37.722 1.00 79.25 194 GLU A C 1
ATOM 1546 O O . GLU A 1 194 ? -27.496 -10.343 36.953 1.00 79.25 194 GLU A O 1
ATOM 1551 N N . ASP A 1 195 ? -28.973 -8.689 37.308 1.00 74.94 195 ASP A N 1
ATOM 1552 C CA . ASP A 1 195 ? -29.027 -8.220 35.920 1.00 74.94 195 ASP A CA 1
ATOM 1553 C C . ASP A 1 195 ? -27.665 -7.686 35.457 1.00 74.94 195 ASP A C 1
ATOM 1555 O O . ASP A 1 195 ? -27.191 -8.014 34.369 1.00 74.94 195 ASP A O 1
ATOM 1559 N N . LEU A 1 196 ? -26.936 -6.971 36.320 1.00 76.50 196 LEU A N 1
ATOM 1560 C CA . LEU A 1 196 ? -25.538 -6.594 36.059 1.00 76.50 196 LEU A CA 1
ATOM 1561 C C . LEU A 1 196 ? -24.577 -7.795 35.968 1.00 76.50 196 LEU A C 1
ATOM 1563 O O . LEU A 1 196 ? -23.412 -7.631 35.608 1.00 76.50 196 LEU A O 1
ATOM 1567 N N . ARG A 1 197 ? -25.039 -9.006 36.288 1.00 72.25 197 ARG A N 1
ATOM 1568 C CA . ARG A 1 197 ? -24.280 -10.261 36.202 1.00 72.25 197 ARG A CA 1
ATOM 1569 C C . ARG A 1 197 ? -24.843 -11.257 35.180 1.00 72.25 197 ARG A C 1
ATOM 1571 O O . ARG A 1 197 ? -24.315 -12.364 35.152 1.00 72.25 197 ARG A O 1
ATOM 1578 N N . THR A 1 198 ? -25.861 -10.883 34.381 1.00 65.62 198 THR A N 1
ATOM 1579 C CA . THR A 1 198 ? -26.643 -11.732 33.440 1.00 65.62 198 THR A CA 1
ATOM 1580 C C . THR A 1 198 ? -26.071 -13.141 33.142 1.00 65.62 198 THR A C 1
ATOM 1582 O O . THR A 1 198 ? -26.112 -14.031 33.995 1.00 65.62 198 THR A O 1
ATOM 1585 N N . ALA A 1 199 ? -25.624 -13.409 31.909 1.00 56.19 199 ALA A N 1
ATOM 1586 C CA . ALA A 1 199 ? -24.915 -14.625 31.515 1.00 56.19 199 ALA A CA 1
ATOM 1587 C C . ALA A 1 199 ? -23.388 -14.459 31.654 1.00 56.19 199 ALA A C 1
ATOM 1589 O O . ALA A 1 199 ? -22.685 -15.461 31.798 1.00 56.19 199 ALA A O 1
ATOM 1590 N N . ASP A 1 200 ? -22.908 -13.211 31.687 1.00 65.06 200 ASP A N 1
ATOM 1591 C CA . ASP A 1 200 ? -21.519 -12.809 31.913 1.00 65.06 200 ASP A CA 1
ATOM 1592 C C . ASP A 1 200 ? -21.476 -11.461 32.678 1.00 65.06 200 ASP A C 1
ATOM 1594 O O . ASP A 1 200 ? -22.461 -10.717 32.709 1.00 65.06 200 ASP A O 1
ATOM 1598 N N . ASP A 1 201 ? -20.350 -11.145 33.321 1.00 80.69 201 ASP A N 1
ATOM 1599 C CA . ASP A 1 201 ? -20.169 -9.916 34.109 1.00 80.69 201 ASP A CA 1
ATOM 1600 C C . ASP A 1 201 ? -20.005 -8.700 33.182 1.00 80.69 201 ASP A C 1
ATOM 1602 O O . ASP A 1 201 ? -19.052 -8.622 32.399 1.00 80.69 201 ASP A O 1
ATOM 1606 N N . TRP A 1 202 ? -20.923 -7.734 33.281 1.00 81.31 202 TRP A N 1
ATOM 1607 C CA . TRP A 1 202 ? -20.927 -6.519 32.460 1.00 81.31 202 TRP A CA 1
ATOM 1608 C C . TRP A 1 202 ? -19.639 -5.711 32.577 1.00 81.31 202 TRP A C 1
ATOM 1610 O O . TRP A 1 202 ? -19.144 -5.199 31.571 1.00 81.31 202 TRP A O 1
ATOM 1620 N N . VAL A 1 203 ? -19.064 -5.641 33.779 1.00 85.88 203 VAL A N 1
ATOM 1621 C CA . VAL A 1 203 ? -17.783 -4.967 34.015 1.00 85.88 203 VAL A CA 1
ATOM 1622 C C . VAL A 1 203 ? -16.700 -5.648 33.182 1.00 85.88 203 VAL A C 1
ATOM 1624 O O . VAL A 1 203 ? -15.985 -5.002 32.414 1.00 85.88 203 VAL A O 1
ATOM 1627 N N . ALA A 1 204 ? -16.636 -6.979 33.246 1.00 87.31 204 ALA A N 1
ATOM 1628 C CA . ALA A 1 204 ? -15.668 -7.763 32.491 1.00 87.31 204 ALA A CA 1
ATOM 1629 C C . ALA A 1 204 ? -15.887 -7.687 30.970 1.00 87.31 204 ALA A C 1
ATOM 1631 O O . ALA A 1 204 ? -14.916 -7.747 30.216 1.00 87.31 204 ALA A O 1
ATOM 1632 N N . MET A 1 205 ? -17.131 -7.591 30.493 1.00 88.69 205 MET A N 1
ATOM 1633 C CA . MET A 1 205 ? -17.429 -7.417 29.064 1.00 88.69 205 MET A CA 1
ATOM 1634 C C . MET A 1 205 ? -16.971 -6.048 28.551 1.00 88.69 205 MET A C 1
ATOM 1636 O O . MET A 1 205 ? -16.336 -5.964 27.501 1.00 88.69 205 MET A O 1
ATOM 1640 N N . LEU A 1 206 ? -17.221 -4.979 29.309 1.00 90.88 206 LEU A N 1
ATOM 1641 C CA . LEU A 1 206 ? -16.786 -3.632 28.937 1.00 90.88 206 LEU A CA 1
ATOM 1642 C C . LEU A 1 206 ? -15.258 -3.494 28.948 1.00 90.88 206 LEU A C 1
ATOM 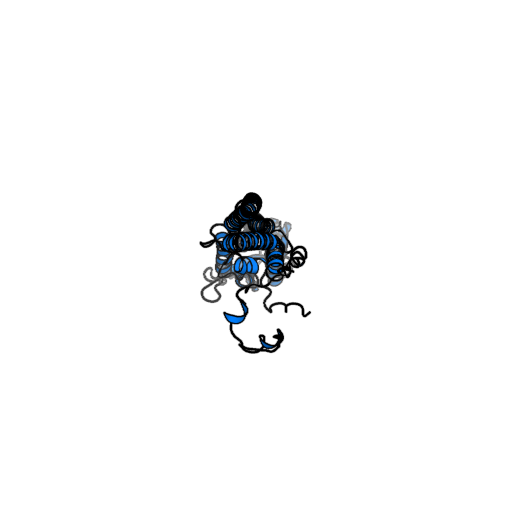1644 O O . LEU A 1 206 ? -14.708 -2.934 28.000 1.00 90.88 206 LEU A O 1
ATOM 1648 N N . HIS A 1 207 ? -14.560 -4.075 29.935 1.00 92.06 207 HIS A N 1
ATOM 1649 C CA . HIS A 1 207 ? -13.095 -4.150 29.891 1.00 92.06 207 HIS A CA 1
ATOM 1650 C C . HIS A 1 207 ? -12.600 -4.931 28.671 1.00 92.06 207 HIS A C 1
ATOM 1652 O O . HIS A 1 207 ? -11.725 -4.436 27.971 1.00 92.06 207 HIS A O 1
ATOM 1658 N N . ARG A 1 208 ? -13.198 -6.089 28.353 1.00 91.88 208 ARG A N 1
ATOM 1659 C CA . ARG A 1 208 ? -12.842 -6.870 27.153 1.00 91.88 208 ARG A CA 1
ATOM 1660 C C . ARG A 1 208 ? -13.027 -6.081 25.857 1.00 91.88 208 ARG A C 1
ATOM 1662 O O . ARG A 1 208 ? -12.191 -6.184 24.963 1.00 91.88 208 ARG A O 1
ATOM 1669 N N . ASN A 1 209 ? -14.087 -5.282 25.746 1.00 93.19 209 ASN A N 1
ATOM 1670 C CA . ASN A 1 209 ? -14.278 -4.396 24.596 1.00 93.19 209 ASN A CA 1
ATOM 1671 C C . ASN A 1 209 ? -13.202 -3.303 24.549 1.00 93.19 209 ASN A C 1
ATOM 1673 O O . ASN A 1 209 ? -12.632 -3.074 23.485 1.00 93.19 209 ASN A O 1
ATOM 1677 N N . GLY A 1 210 ? -12.892 -2.667 25.685 1.00 93.94 210 GLY A N 1
ATOM 1678 C CA . GLY A 1 210 ? -11.818 -1.672 25.784 1.00 93.94 210 GLY A CA 1
ATOM 1679 C C . GLY A 1 210 ? -10.454 -2.244 25.386 1.00 93.94 210 GLY A C 1
ATOM 1680 O O . GLY A 1 210 ? -9.781 -1.686 24.519 1.00 93.94 210 GLY A O 1
ATOM 1681 N N . ASP A 1 211 ? -10.106 -3.422 25.907 1.00 95.31 211 ASP A N 1
ATOM 1682 C CA . ASP A 1 211 ? -8.871 -4.143 25.583 1.00 95.31 211 ASP A CA 1
ATOM 1683 C C . ASP A 1 211 ? -8.816 -4.526 24.095 1.00 95.31 211 ASP A C 1
ATOM 1685 O O . ASP A 1 211 ? -7.773 -4.395 23.448 1.00 95.31 211 ASP A O 1
ATOM 1689 N N . ALA A 1 212 ? -9.938 -4.980 23.523 1.00 94.81 212 ALA A N 1
ATOM 1690 C CA . ALA A 1 212 ? -10.034 -5.327 22.107 1.00 94.81 212 ALA A CA 1
ATOM 1691 C C . ALA A 1 212 ? -9.843 -4.098 21.208 1.00 94.81 212 ALA A C 1
ATOM 1693 O O . ALA A 1 212 ? -9.097 -4.168 20.230 1.00 94.81 212 ALA A O 1
ATOM 1694 N N . VAL A 1 213 ? -10.450 -2.959 21.561 1.00 94.25 213 VAL A N 1
ATOM 1695 C CA . VAL A 1 213 ? -10.250 -1.676 20.872 1.00 94.25 213 VAL A CA 1
ATOM 1696 C C . VAL A 1 213 ? -8.792 -1.230 20.959 1.00 94.25 213 VAL A C 1
ATOM 1698 O O . VAL A 1 213 ? -8.187 -0.884 19.943 1.00 94.25 213 VAL A O 1
ATOM 1701 N N . GLN A 1 214 ? -8.201 -1.261 22.155 1.00 94.69 214 GLN A N 1
ATOM 1702 C CA . GLN A 1 214 ? -6.809 -0.869 22.354 1.00 94.69 214 GLN A CA 1
ATOM 1703 C C . GLN A 1 214 ? -5.857 -1.766 21.551 1.00 94.69 214 GLN A C 1
ATOM 1705 O O . GLN A 1 214 ? -4.924 -1.271 20.910 1.00 94.69 214 GLN A O 1
ATOM 1710 N N . THR A 1 215 ? -6.113 -3.075 21.547 1.00 95.50 215 THR A N 1
ATOM 1711 C CA . THR A 1 215 ? -5.349 -4.055 20.766 1.00 95.50 215 THR A CA 1
ATOM 1712 C C . THR A 1 215 ? -5.487 -3.790 19.272 1.00 95.50 215 THR A C 1
ATOM 1714 O O . THR A 1 215 ? -4.476 -3.740 18.577 1.00 95.50 215 THR A O 1
ATOM 1717 N N . PHE A 1 216 ? -6.708 -3.550 18.782 1.00 94.94 216 PHE A N 1
ATOM 1718 C CA . PHE A 1 216 ? -6.964 -3.198 17.387 1.00 94.94 216 PHE A CA 1
ATOM 1719 C C . PHE A 1 216 ? -6.135 -1.980 16.962 1.00 94.94 216 PHE A C 1
ATOM 1721 O O . PHE A 1 216 ? -5.331 -2.082 16.039 1.00 94.94 216 PHE A O 1
ATOM 1728 N N . LEU A 1 217 ? -6.259 -0.855 17.673 1.00 93.50 217 LEU A N 1
ATOM 1729 C CA . LEU A 1 217 ? -5.545 0.382 17.335 1.00 93.50 217 LEU A CA 1
ATOM 1730 C C . LEU A 1 217 ? -4.022 0.189 17.361 1.00 93.50 217 LEU A C 1
ATOM 1732 O O . LEU A 1 217 ? -3.316 0.644 16.461 1.00 93.50 217 LEU A O 1
ATOM 1736 N N . THR A 1 218 ? -3.519 -0.537 18.359 1.00 94.81 218 THR A N 1
ATOM 1737 C CA . THR A 1 218 ? -2.086 -0.813 18.510 1.00 94.81 218 THR A CA 1
ATOM 1738 C C . THR A 1 218 ? -1.545 -1.674 17.368 1.00 94.81 218 THR A C 1
ATOM 1740 O O . THR A 1 218 ? -0.511 -1.355 16.783 1.00 94.81 218 THR A O 1
ATOM 1743 N N . GLU A 1 219 ? -2.216 -2.778 17.041 1.00 95.94 219 GLU A N 1
ATOM 1744 C CA . GLU A 1 219 ? -1.739 -3.732 16.036 1.00 95.94 219 GLU A CA 1
ATOM 1745 C C . GLU A 1 219 ? -1.895 -3.201 14.604 1.00 95.94 219 GLU A C 1
ATOM 1747 O O . GLU A 1 219 ? -1.019 -3.427 13.770 1.00 95.94 219 GLU A O 1
ATOM 1752 N N . ILE A 1 220 ? -2.952 -2.434 14.318 1.00 96.06 220 ILE A N 1
ATOM 1753 C CA . ILE A 1 220 ? -3.109 -1.746 13.028 1.00 96.06 220 ILE A CA 1
ATOM 1754 C C . ILE A 1 220 ? -2.061 -0.635 12.870 1.00 96.06 220 ILE A C 1
ATOM 1756 O O . ILE A 1 220 ? -1.469 -0.516 11.797 1.00 96.06 220 ILE A O 1
ATOM 1760 N N . GLY A 1 221 ? -1.752 0.111 13.938 1.00 95.69 221 GLY A N 1
ATOM 1761 C CA . GLY A 1 221 ? -0.646 1.074 13.945 1.00 95.69 221 GLY A CA 1
ATOM 1762 C C . GLY A 1 221 ? 0.707 0.419 13.639 1.00 95.69 221 GLY A C 1
ATOM 1763 O O . GLY A 1 221 ? 1.432 0.880 12.760 1.00 95.69 221 GLY A O 1
ATOM 1764 N N . LYS A 1 222 ? 1.018 -0.721 14.271 1.00 96.62 222 LYS A N 1
ATOM 1765 C CA . LYS A 1 222 ? 2.235 -1.501 13.966 1.00 96.62 222 LYS A CA 1
ATOM 1766 C C . LYS A 1 222 ? 2.269 -1.997 12.521 1.00 96.62 222 LYS A C 1
ATOM 1768 O O . LYS A 1 222 ? 3.329 -1.990 11.899 1.00 96.62 222 LYS A O 1
ATOM 1773 N N . ALA A 1 223 ? 1.134 -2.445 11.982 1.00 97.12 223 ALA A N 1
ATOM 1774 C CA . ALA A 1 223 ? 1.047 -2.886 10.593 1.00 97.12 223 ALA A CA 1
ATOM 1775 C C . ALA A 1 223 ? 1.314 -1.732 9.615 1.00 97.12 223 ALA A C 1
ATOM 1777 O O . ALA A 1 223 ? 2.033 -1.926 8.633 1.00 97.12 223 ALA A O 1
ATOM 1778 N N . TRP A 1 224 ? 0.797 -0.534 9.910 1.00 96.81 224 TRP A N 1
ATOM 1779 C CA . TRP A 1 224 ? 1.089 0.683 9.152 1.00 96.81 224 TRP A CA 1
ATOM 1780 C C . TRP A 1 224 ? 2.576 1.041 9.194 1.00 96.81 224 TRP A C 1
ATOM 1782 O O . TRP A 1 224 ? 3.188 1.233 8.148 1.00 96.81 224 TRP A O 1
ATOM 1792 N N . GLU A 1 225 ? 3.197 1.035 10.376 1.00 96.56 225 GLU A N 1
ATOM 1793 C CA . GLU A 1 225 ? 4.640 1.279 10.513 1.00 96.56 225 GLU A CA 1
ATOM 1794 C C . GLU A 1 225 ? 5.483 0.249 9.746 1.00 96.56 225 GLU A C 1
ATOM 1796 O O . GLU A 1 225 ? 6.452 0.610 9.075 1.00 96.56 225 GLU A O 1
ATOM 1801 N N . ALA A 1 226 ? 5.114 -1.034 9.809 1.00 96.25 226 ALA A N 1
ATOM 1802 C CA . ALA A 1 226 ? 5.798 -2.098 9.080 1.00 96.25 226 ALA A CA 1
ATOM 1803 C C . ALA A 1 226 ? 5.677 -1.919 7.559 1.00 96.25 226 ALA A C 1
ATOM 1805 O O . ALA A 1 226 ? 6.657 -2.101 6.834 1.00 96.25 226 ALA A O 1
ATOM 1806 N N . PHE A 1 227 ? 4.498 -1.521 7.076 1.00 96.75 227 PHE A N 1
ATOM 1807 C CA . PHE A 1 227 ? 4.290 -1.155 5.679 1.00 96.75 227 PHE A CA 1
ATOM 1808 C C . PHE A 1 227 ? 5.142 0.059 5.285 1.00 96.75 227 PHE A C 1
ATOM 1810 O O . PHE A 1 227 ? 5.847 0.001 4.280 1.00 96.75 227 PHE A O 1
ATOM 1817 N N . GLU A 1 228 ? 5.174 1.114 6.102 1.00 95.75 228 GLU A N 1
ATOM 1818 C CA . GLU A 1 228 ? 5.954 2.333 5.846 1.00 95.75 228 GLU A CA 1
ATOM 1819 C C . GLU A 1 228 ? 7.477 2.110 5.824 1.00 95.75 228 GLU A C 1
ATOM 1821 O O . GLU A 1 228 ? 8.229 2.869 5.200 1.00 95.75 228 GLU A O 1
ATOM 1826 N N . GLN A 1 229 ? 7.954 1.041 6.456 1.00 94.88 229 GLN A N 1
ATOM 1827 C CA . GLN A 1 229 ? 9.359 0.635 6.414 1.00 94.88 229 GLN A CA 1
ATOM 1828 C C . GLN A 1 229 ? 9.682 -0.303 5.242 1.00 94.88 229 GLN A C 1
ATOM 1830 O O . GLN A 1 229 ? 10.857 -0.503 4.922 1.00 94.88 229 GLN A O 1
ATOM 1835 N N . HIS A 1 230 ? 8.674 -0.874 4.580 1.00 94.69 230 HIS A N 1
ATOM 1836 C CA . HIS A 1 230 ? 8.883 -1.823 3.495 1.00 94.69 230 HIS A CA 1
ATOM 1837 C C . HIS A 1 230 ? 9.338 -1.111 2.204 1.00 94.69 230 HIS A C 1
ATOM 1839 O O . HIS A 1 230 ? 8.675 -0.170 1.762 1.00 94.69 230 HIS A O 1
ATOM 1845 N N . PRO A 1 231 ? 10.406 -1.561 1.510 1.00 91.62 231 PRO A N 1
ATOM 1846 C CA . PRO A 1 231 ? 10.881 -0.885 0.294 1.00 91.62 231 PRO A CA 1
ATOM 1847 C C . PRO A 1 231 ? 9.841 -0.861 -0.840 1.00 91.62 231 PRO A C 1
ATOM 1849 O O . PRO A 1 231 ? 9.785 0.088 -1.617 1.00 91.62 231 PRO A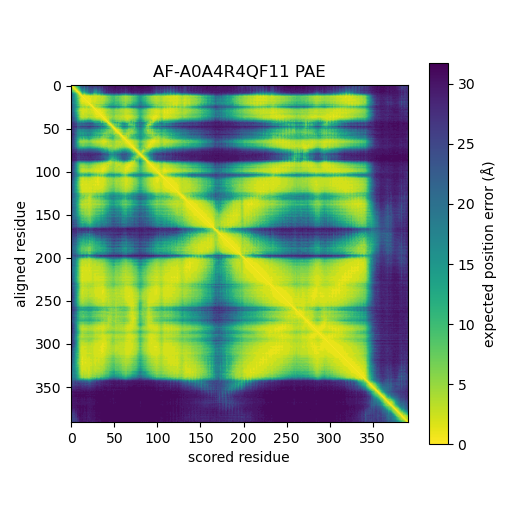 O 1
ATOM 1852 N N . GLY A 1 232 ? 8.975 -1.878 -0.901 1.00 92.06 232 GLY A N 1
ATOM 1853 C CA . GLY A 1 232 ? 7.888 -1.988 -1.880 1.00 92.06 232 GLY A CA 1
ATOM 1854 C C . GLY A 1 232 ? 6.664 -1.112 -1.600 1.00 92.06 232 GLY A C 1
ATOM 1855 O O . GLY A 1 232 ? 5.705 -1.169 -2.361 1.00 92.06 232 GLY A O 1
ATOM 1856 N N . ARG A 1 233 ? 6.652 -0.302 -0.533 1.00 93.31 233 ARG A N 1
ATOM 1857 C CA . ARG A 1 233 ? 5.472 0.499 -0.164 1.00 93.31 233 ARG A CA 1
ATOM 1858 C C . ARG A 1 233 ? 5.111 1.587 -1.170 1.00 93.31 233 ARG A C 1
ATOM 1860 O O . ARG A 1 233 ? 3.979 2.042 -1.180 1.00 93.31 233 ARG A O 1
ATOM 1867 N N . SER A 1 234 ? 6.080 2.073 -1.951 1.00 93.25 234 SER A N 1
ATOM 1868 C CA . SER A 1 234 ? 5.916 3.267 -2.784 1.00 93.25 234 SER A CA 1
ATOM 1869 C C . SER A 1 234 ? 6.007 2.903 -4.262 1.00 93.25 234 SER A C 1
ATOM 1871 O O . SER A 1 234 ? 7.116 2.765 -4.788 1.00 93.25 234 SER A O 1
ATOM 1873 N N . PRO A 1 235 ? 4.863 2.797 -4.962 1.00 94.19 235 PRO A N 1
ATOM 1874 C CA . PRO A 1 235 ? 4.844 2.646 -6.415 1.00 94.19 235 PRO A CA 1
ATOM 1875 C C . PRO A 1 235 ? 5.653 3.731 -7.126 1.00 94.19 235 PRO A C 1
ATOM 1877 O O . PRO A 1 235 ? 6.437 3.433 -8.023 1.00 94.19 235 PRO A O 1
ATOM 1880 N N . ARG A 1 236 ? 5.546 4.977 -6.650 1.00 93.81 236 ARG A N 1
ATOM 1881 C CA . ARG A 1 236 ? 6.337 6.107 -7.140 1.00 93.81 236 ARG A CA 1
ATOM 1882 C C . ARG A 1 236 ? 7.840 5.835 -7.069 1.00 93.81 236 ARG A C 1
ATOM 1884 O O . ARG A 1 236 ? 8.524 5.967 -8.078 1.00 93.81 236 ARG A O 1
ATOM 1891 N N . ALA A 1 237 ? 8.352 5.427 -5.906 1.00 94.94 237 ALA A N 1
ATOM 1892 C CA . ALA A 1 237 ? 9.778 5.148 -5.745 1.00 94.94 237 ALA A CA 1
ATOM 1893 C C . ALA A 1 237 ? 10.247 3.999 -6.652 1.00 94.94 237 ALA A C 1
ATOM 1895 O O . ALA A 1 237 ? 11.352 4.060 -7.187 1.00 94.94 237 ALA A O 1
ATOM 1896 N N . MET A 1 238 ? 9.406 2.980 -6.863 1.00 96.81 238 MET A N 1
ATOM 1897 C CA . MET A 1 238 ? 9.699 1.880 -7.787 1.00 96.81 238 MET A CA 1
ATOM 1898 C C . MET A 1 238 ? 9.782 2.352 -9.242 1.00 96.81 238 MET A C 1
ATOM 1900 O O . MET A 1 238 ? 10.734 2.000 -9.937 1.00 96.81 238 MET A O 1
ATOM 1904 N N . VAL A 1 239 ? 8.829 3.174 -9.693 1.00 95.94 239 VAL A N 1
ATOM 1905 C CA . VAL A 1 239 ? 8.824 3.754 -11.046 1.00 95.94 239 VAL A CA 1
ATOM 1906 C C . VAL A 1 239 ? 10.044 4.652 -11.256 1.00 95.94 239 VAL A C 1
ATOM 1908 O O . VAL A 1 239 ? 10.743 4.513 -12.258 1.00 95.94 239 VAL A O 1
ATOM 1911 N N . GLU A 1 240 ? 10.352 5.531 -10.299 1.00 94.88 240 GLU A N 1
ATOM 1912 C CA . GLU A 1 240 ? 11.532 6.403 -10.353 1.00 94.88 240 GLU A CA 1
ATOM 1913 C C . GLU A 1 240 ? 12.839 5.592 -10.375 1.00 94.88 240 GLU A C 1
ATOM 1915 O O . GLU A 1 240 ? 13.732 5.878 -11.175 1.00 94.88 240 GLU A O 1
ATOM 1920 N N . ALA A 1 241 ? 12.951 4.547 -9.545 1.00 96.38 241 ALA A N 1
ATOM 1921 C CA . ALA A 1 241 ? 14.111 3.657 -9.533 1.00 96.38 241 ALA A CA 1
ATOM 1922 C C . ALA A 1 241 ? 14.274 2.914 -10.866 1.00 96.38 241 ALA A C 1
ATOM 1924 O O . ALA A 1 241 ? 15.381 2.868 -11.406 1.00 96.38 241 ALA A O 1
ATOM 1925 N N . ALA A 1 242 ? 13.173 2.405 -11.424 1.00 96.94 242 ALA A N 1
ATOM 1926 C CA . ALA A 1 242 ? 13.170 1.722 -12.706 1.00 96.94 242 ALA A CA 1
ATOM 1927 C C . ALA A 1 242 ? 13.646 2.631 -13.845 1.00 96.94 242 ALA A C 1
ATOM 1929 O O . ALA A 1 242 ? 14.549 2.258 -14.595 1.00 96.94 242 ALA A O 1
ATOM 1930 N N . MET A 1 243 ? 13.090 3.841 -13.944 1.00 95.19 243 MET A N 1
ATOM 1931 C CA . MET A 1 243 ? 13.477 4.802 -14.978 1.00 95.19 243 MET A CA 1
ATOM 1932 C C . MET A 1 243 ? 14.934 5.245 -14.835 1.00 95.19 243 MET A C 1
ATOM 1934 O O . MET A 1 243 ? 15.645 5.312 -15.835 1.00 95.19 243 MET A O 1
ATOM 1938 N N . ARG A 1 244 ? 15.407 5.464 -13.602 1.00 96.12 244 ARG A N 1
ATOM 1939 C CA . ARG A 1 244 ? 16.807 5.809 -13.322 1.00 96.12 244 ARG A CA 1
ATOM 1940 C C . ARG A 1 244 ? 17.777 4.708 -13.753 1.00 96.12 244 ARG A C 1
ATOM 1942 O O . ARG A 1 244 ? 18.846 5.003 -14.283 1.00 96.12 244 ARG A O 1
ATOM 1949 N N . ASP A 1 245 ? 17.438 3.443 -13.517 1.00 97.38 245 ASP A N 1
ATOM 1950 C CA . ASP A 1 245 ? 18.289 2.321 -13.923 1.00 97.38 245 ASP A CA 1
ATOM 1951 C C . ASP A 1 245 ? 18.296 2.112 -15.438 1.00 97.38 245 ASP A C 1
ATOM 1953 O O . ASP A 1 245 ? 19.359 1.853 -16.006 1.00 97.38 245 ASP A O 1
ATOM 1957 N N . ILE A 1 246 ? 17.149 2.301 -16.097 1.00 95.38 246 ILE A N 1
ATOM 1958 C CA . ILE A 1 246 ? 17.053 2.306 -17.561 1.00 95.38 246 ILE A CA 1
ATOM 1959 C C . ILE A 1 246 ? 17.927 3.422 -18.148 1.00 95.38 246 ILE A C 1
ATOM 1961 O O . ILE A 1 246 ? 18.757 3.146 -19.014 1.00 95.38 246 ILE A O 1
ATOM 1965 N N . GLU A 1 247 ? 17.786 4.657 -17.660 1.00 93.38 247 GLU A N 1
ATOM 1966 C CA . GLU A 1 247 ? 18.583 5.814 -18.092 1.00 93.38 247 GLU A CA 1
ATOM 1967 C C . GLU A 1 247 ? 20.080 5.543 -17.917 1.00 93.38 247 GLU A C 1
ATOM 1969 O O . GLU A 1 247 ? 20.848 5.616 -18.875 1.00 93.38 247 GLU A O 1
ATOM 1974 N N . ARG A 1 248 ? 20.492 5.112 -16.718 1.00 95.69 248 ARG A N 1
ATOM 1975 C CA . ARG A 1 248 ? 21.891 4.787 -16.417 1.00 95.69 248 ARG A CA 1
ATOM 1976 C C . ARG A 1 248 ? 22.456 3.720 -17.354 1.00 95.69 248 ARG A C 1
ATOM 1978 O O . ARG A 1 248 ? 23.603 3.848 -17.787 1.00 95.69 248 ARG A O 1
ATOM 1985 N N . ALA A 1 249 ? 21.688 2.672 -17.649 1.00 94.62 249 ALA A N 1
ATOM 1986 C CA . ALA A 1 249 ? 22.119 1.599 -18.538 1.00 94.62 249 ALA A CA 1
ATOM 1987 C C . ALA A 1 249 ? 22.258 2.076 -19.991 1.00 94.62 249 ALA A C 1
ATOM 1989 O O . ALA A 1 249 ? 23.243 1.741 -20.654 1.00 94.62 249 ALA A O 1
ATOM 1990 N N . VAL A 1 250 ? 21.312 2.887 -20.472 1.00 91.62 250 VAL A N 1
ATOM 1991 C CA . VAL A 1 250 ? 21.353 3.494 -21.811 1.00 91.62 250 VAL A CA 1
ATOM 1992 C C . VAL A 1 250 ? 22.546 4.443 -21.941 1.00 91.62 250 VAL A C 1
ATOM 1994 O O . VAL A 1 250 ? 23.316 4.326 -22.894 1.00 91.62 250 VAL A O 1
ATOM 1997 N N . ASP A 1 251 ? 22.771 5.316 -20.960 1.00 91.31 251 ASP A N 1
ATOM 1998 C CA . ASP A 1 251 ? 23.890 6.263 -20.945 1.00 91.31 251 ASP A CA 1
ATOM 1999 C C . ASP A 1 251 ? 25.248 5.570 -20.839 1.00 91.31 251 ASP A C 1
ATOM 2001 O O . ASP A 1 251 ? 26.237 5.984 -21.456 1.00 91.31 251 ASP A O 1
ATOM 2005 N N . GLN A 1 252 ? 25.333 4.508 -20.036 1.00 92.62 252 GLN A N 1
ATOM 2006 C CA . GLN A 1 252 ? 26.536 3.692 -19.957 1.00 92.62 252 GLN A CA 1
ATOM 2007 C C . GLN A 1 252 ? 26.828 3.036 -21.308 1.00 92.62 252 GLN A C 1
ATOM 2009 O O . GLN A 1 252 ? 27.940 3.182 -21.818 1.00 92.62 252 GLN A O 1
ATOM 2014 N N . LEU A 1 253 ? 25.833 2.392 -21.923 1.00 90.00 253 LEU A N 1
ATOM 2015 C CA . LEU A 1 253 ? 25.989 1.781 -23.240 1.00 90.00 253 LEU A CA 1
ATOM 2016 C C . LEU A 1 253 ? 26.363 2.824 -24.306 1.00 90.00 253 LEU A C 1
ATOM 2018 O O . LEU A 1 253 ? 27.227 2.568 -25.145 1.00 90.00 253 LEU A O 1
ATOM 2022 N N . GLY A 1 254 ? 25.764 4.015 -24.257 1.00 86.38 254 GLY A N 1
ATOM 2023 C CA . GLY A 1 254 ? 26.066 5.131 -25.152 1.00 86.38 254 GLY A CA 1
ATOM 2024 C C . GLY A 1 254 ? 27.520 5.601 -25.057 1.00 86.38 254 GLY A C 1
ATOM 2025 O O . GLY A 1 254 ? 28.161 5.799 -26.089 1.00 86.38 254 GLY A O 1
ATOM 2026 N N . ARG A 1 255 ? 28.072 5.709 -23.842 1.00 88.00 255 ARG A N 1
ATOM 2027 C CA . ARG A 1 255 ? 29.491 6.046 -23.622 1.00 88.00 255 ARG A CA 1
ATOM 2028 C C . ARG A 1 255 ? 30.435 4.929 -24.058 1.00 88.00 255 ARG A C 1
ATOM 2030 O O . ARG A 1 255 ? 31.475 5.197 -24.645 1.00 88.00 255 ARG A O 1
ATOM 2037 N N . GLU A 1 256 ? 30.087 3.677 -23.776 1.00 88.88 256 GLU A N 1
ATOM 2038 C CA . GLU A 1 256 ? 30.947 2.528 -24.082 1.00 88.88 256 GLU A CA 1
ATOM 2039 C C . GLU A 1 256 ? 31.012 2.225 -25.583 1.00 88.88 256 GLU A C 1
ATOM 2041 O O . GLU A 1 256 ? 32.047 1.798 -26.088 1.00 88.88 256 GLU A O 1
ATOM 2046 N N . THR A 1 257 ? 29.927 2.491 -26.308 1.00 84.56 257 THR A N 1
ATOM 2047 C CA . THR A 1 257 ? 29.837 2.292 -27.764 1.00 84.56 257 THR A CA 1
ATOM 2048 C C . THR A 1 257 ? 30.209 3.542 -28.562 1.00 84.56 257 THR A C 1
ATOM 2050 O O . THR A 1 257 ? 30.004 3.570 -29.780 1.00 84.56 257 THR A O 1
ATOM 2053 N N . ASP A 1 258 ? 30.710 4.590 -27.899 1.00 79.06 258 ASP A N 1
ATOM 2054 C CA . ASP A 1 258 ? 31.017 5.853 -28.563 1.00 79.06 258 ASP A CA 1
ATOM 2055 C C . ASP A 1 258 ? 32.111 5.686 -29.616 1.00 79.06 258 ASP A C 1
ATOM 2057 O O . ASP A 1 258 ? 32.961 4.790 -29.537 1.00 79.06 258 ASP A O 1
ATOM 2061 N N . ASP A 1 259 ? 32.008 6.495 -30.668 1.00 75.62 259 ASP A N 1
ATOM 2062 C CA . ASP A 1 259 ? 32.842 6.410 -31.864 1.00 75.62 259 ASP A CA 1
ATOM 2063 C C . ASP A 1 259 ? 32.879 5.036 -32.558 1.00 75.62 259 ASP A C 1
ATOM 2065 O O . ASP A 1 259 ? 33.737 4.836 -33.412 1.00 75.62 259 ASP A O 1
ATOM 2069 N N . TRP A 1 260 ? 31.967 4.094 -32.283 1.00 77.25 260 TRP A N 1
ATOM 2070 C CA . TRP A 1 260 ? 31.997 2.744 -32.881 1.00 77.25 260 TRP A CA 1
ATOM 2071 C C . TRP A 1 260 ? 33.378 2.080 -32.736 1.00 77.25 260 TRP A C 1
ATOM 2073 O O . TRP A 1 260 ? 33.985 1.627 -33.708 1.00 77.25 260 TRP A O 1
ATOM 2083 N N . ASN A 1 261 ? 33.924 2.114 -31.520 1.00 78.00 261 ASN A N 1
ATOM 2084 C CA . ASN A 1 261 ? 35.273 1.636 -31.238 1.00 78.00 261 ASN A CA 1
ATOM 2085 C C . ASN A 1 261 ? 35.373 0.094 -31.251 1.00 78.00 261 ASN A C 1
ATOM 2087 O O . ASN A 1 261 ? 34.424 -0.613 -30.911 1.00 78.00 261 ASN A O 1
ATOM 2091 N N . GLY A 1 262 ? 36.555 -0.429 -31.602 1.00 76.00 262 GLY A N 1
ATOM 2092 C CA . GLY A 1 262 ? 36.807 -1.874 -31.691 1.00 76.00 262 GLY A CA 1
ATOM 2093 C C . GLY A 1 262 ? 36.659 -2.635 -30.380 1.00 76.00 262 GLY A C 1
ATOM 2094 O O . GLY A 1 262 ? 36.201 -3.769 -30.371 1.00 76.00 262 GLY A O 1
ATOM 2095 N N . ARG A 1 263 ? 36.950 -1.983 -29.252 1.00 83.50 263 ARG A N 1
ATOM 2096 C CA . ARG A 1 263 ? 36.796 -2.594 -27.932 1.00 83.50 263 ARG A CA 1
ATOM 2097 C C . ARG A 1 263 ? 35.332 -2.918 -27.623 1.00 83.50 263 ARG A C 1
ATOM 2099 O O . ARG A 1 263 ? 35.046 -3.991 -27.112 1.00 83.50 263 ARG A O 1
ATOM 2106 N N . ALA A 1 264 ? 34.403 -2.017 -27.939 1.00 85.19 264 ALA A N 1
ATOM 2107 C CA . ALA A 1 264 ? 32.973 -2.250 -27.750 1.00 85.19 264 ALA A CA 1
ATOM 2108 C C . ALA A 1 264 ? 32.446 -3.393 -28.628 1.00 85.19 264 ALA A C 1
ATOM 2110 O O . ALA A 1 264 ? 31.517 -4.088 -28.222 1.00 85.19 264 ALA A O 1
ATOM 2111 N N . TRP A 1 265 ? 33.034 -3.584 -29.810 1.00 81.31 265 TRP A N 1
ATOM 2112 C CA . TRP A 1 265 ? 32.753 -4.723 -30.681 1.00 81.31 265 TRP A CA 1
ATOM 2113 C C . TRP A 1 265 ? 33.265 -6.036 -30.078 1.00 81.31 265 TRP A C 1
ATOM 2115 O O . TRP A 1 265 ? 32.486 -6.970 -29.910 1.00 81.31 265 TRP A O 1
ATOM 2125 N N . ASP A 1 266 ? 34.531 -6.083 -29.654 1.00 82.88 266 ASP A N 1
ATOM 2126 C CA . ASP A 1 266 ? 35.126 -7.268 -29.019 1.00 82.88 266 ASP A CA 1
ATOM 2127 C C . ASP A 1 266 ? 34.385 -7.656 -27.719 1.00 82.88 266 ASP A C 1
ATOM 2129 O O . ASP A 1 266 ? 34.191 -8.833 -27.411 1.00 82.88 266 ASP A O 1
ATOM 2133 N N . GLU A 1 267 ? 33.901 -6.661 -26.968 1.00 86.31 267 GLU A N 1
ATOM 2134 C CA . GLU A 1 267 ? 33.074 -6.835 -25.766 1.00 86.31 267 GLU A CA 1
ATOM 2135 C C . GLU A 1 267 ? 31.584 -7.125 -26.073 1.00 86.31 267 GLU A C 1
ATOM 2137 O O . GLU A 1 267 ? 30.787 -7.220 -25.142 1.00 86.31 267 GLU A O 1
ATOM 2142 N N . HIS A 1 268 ? 31.190 -7.280 -27.346 1.00 83.94 268 HIS A N 1
ATOM 2143 C CA . HIS A 1 268 ? 29.814 -7.555 -27.803 1.00 83.94 268 HIS A CA 1
ATOM 2144 C C . HIS A 1 268 ? 28.771 -6.493 -27.389 1.00 83.94 268 HIS A C 1
ATOM 2146 O O . HIS A 1 268 ? 27.568 -6.752 -27.327 1.00 83.94 268 HIS A O 1
ATOM 2152 N N . LYS A 1 269 ? 29.220 -5.269 -27.102 1.00 86.56 269 LYS A N 1
ATOM 2153 C CA . LYS A 1 269 ? 28.367 -4.120 -26.756 1.00 86.56 269 LYS A CA 1
ATOM 2154 C C . LYS A 1 269 ? 27.871 -3.405 -28.006 1.00 86.56 269 LYS A C 1
ATOM 2156 O O . LYS A 1 269 ? 26.706 -3.011 -28.078 1.00 86.56 269 LYS A O 1
ATOM 2161 N N . LEU A 1 270 ? 28.755 -3.273 -28.994 1.00 85.44 270 LEU A N 1
ATOM 2162 C CA . LEU A 1 270 ? 28.414 -2.872 -30.350 1.00 85.44 270 LEU A CA 1
ATOM 2163 C C . LEU A 1 270 ? 28.170 -4.137 -31.175 1.00 85.44 270 LEU A C 1
ATOM 2165 O O . LEU A 1 270 ? 29.057 -4.974 -31.287 1.00 85.44 270 LEU A O 1
ATOM 2169 N N . VAL A 1 271 ? 26.973 -4.269 -31.740 1.00 85.44 271 VAL A N 1
ATOM 2170 C CA . VAL A 1 271 ? 26.546 -5.447 -32.509 1.00 85.44 271 VAL A CA 1
ATOM 2171 C C . VAL A 1 271 ? 25.912 -4.969 -33.812 1.00 85.44 271 VAL A C 1
ATOM 2173 O O . VAL A 1 271 ? 25.343 -3.868 -33.854 1.00 85.44 271 VAL A O 1
ATOM 2176 N N . VAL A 1 272 ? 26.032 -5.763 -34.879 1.00 83.38 272 VAL A N 1
ATOM 2177 C CA . VAL A 1 272 ? 25.294 -5.513 -36.122 1.00 83.38 272 VAL A CA 1
ATOM 2178 C C . VAL A 1 272 ? 23.799 -5.589 -35.825 1.00 83.38 272 VAL A C 1
ATOM 2180 O O . VAL A 1 272 ? 23.368 -6.433 -35.046 1.00 83.38 272 VAL A O 1
ATOM 2183 N N . TRP A 1 273 ? 23.008 -4.691 -36.414 1.00 79.88 273 TRP A N 1
ATOM 2184 C CA . TRP A 1 273 ? 21.556 -4.651 -36.204 1.00 79.88 273 TRP A CA 1
ATOM 2185 C C . TRP A 1 273 ? 20.893 -6.031 -36.365 1.00 79.88 273 TRP A C 1
ATOM 2187 O O . TRP A 1 273 ? 20.159 -6.449 -35.474 1.00 79.88 273 TRP A O 1
ATOM 2197 N N . ASP A 1 274 ? 21.196 -6.745 -37.454 1.00 81.12 274 ASP A N 1
ATOM 2198 C CA . ASP A 1 274 ? 20.604 -8.057 -37.756 1.00 81.12 274 ASP A CA 1
ATOM 2199 C C . ASP A 1 274 ? 21.038 -9.163 -36.774 1.00 81.12 274 ASP A C 1
ATOM 2201 O O . ASP A 1 274 ? 20.333 -10.159 -36.615 1.00 81.12 274 ASP A O 1
ATOM 2205 N N . ASP A 1 275 ? 22.161 -8.966 -36.078 1.00 85.62 275 ASP A N 1
ATOM 2206 C CA . ASP A 1 275 ? 22.715 -9.904 -35.096 1.00 85.62 275 ASP A CA 1
ATOM 2207 C C . ASP A 1 275 ? 22.307 -9.553 -33.653 1.00 85.62 275 ASP A C 1
ATOM 2209 O O . ASP A 1 275 ? 22.655 -10.262 -32.704 1.00 85.62 275 ASP A O 1
ATOM 2213 N N . LEU A 1 276 ? 21.580 -8.448 -33.449 1.00 86.62 276 LEU A N 1
ATOM 2214 C CA . LEU A 1 276 ? 21.141 -8.027 -32.127 1.00 86.62 276 LEU A CA 1
ATOM 2215 C C . LEU A 1 276 ? 19.990 -8.917 -31.640 1.00 86.62 276 LEU A C 1
ATOM 2217 O O . LEU A 1 276 ? 18.817 -8.624 -31.856 1.00 86.62 276 LEU A O 1
ATOM 2221 N N . THR A 1 277 ? 20.325 -9.993 -30.932 1.00 88.25 277 THR A N 1
ATOM 2222 C CA . THR A 1 277 ? 19.328 -10.932 -30.397 1.00 88.25 277 THR A CA 1
ATOM 2223 C C . THR A 1 277 ? 18.872 -10.616 -28.977 1.00 88.25 277 THR A C 1
ATOM 2225 O O . THR A 1 277 ? 17.852 -11.151 -28.558 1.00 88.25 277 THR A O 1
ATOM 2228 N N . THR A 1 278 ? 19.625 -9.807 -28.218 1.00 90.62 278 THR A N 1
ATOM 2229 C CA . THR A 1 278 ? 19.297 -9.446 -26.827 1.00 90.62 278 THR A CA 1
ATOM 2230 C C . THR A 1 278 ? 19.731 -8.022 -26.462 1.00 90.62 278 THR A C 1
ATOM 2232 O O . THR A 1 278 ? 20.763 -7.491 -26.895 1.00 90.62 278 THR A O 1
ATOM 2235 N N . TRP A 1 279 ? 18.957 -7.392 -25.587 1.00 91.56 279 TRP A N 1
ATOM 2236 C CA . TRP A 1 279 ? 19.278 -6.145 -24.909 1.00 91.56 279 TRP A CA 1
ATOM 2237 C C . TRP A 1 279 ? 18.957 -6.218 -23.412 1.00 91.56 279 TRP A C 1
ATOM 2239 O O . TRP A 1 279 ? 17.972 -5.642 -22.951 1.00 91.56 279 TRP A O 1
ATOM 2249 N N . PRO A 1 280 ? 19.811 -6.894 -22.626 1.00 94.00 280 PRO A N 1
ATOM 2250 C CA . PRO A 1 280 ? 19.607 -7.009 -21.191 1.00 94.00 280 PRO A CA 1
ATOM 2251 C C . PRO A 1 280 ? 19.862 -5.671 -20.487 1.00 94.00 280 PRO A C 1
ATOM 2253 O O . PRO A 1 280 ? 20.940 -5.088 -20.611 1.00 94.00 280 PRO A O 1
ATOM 2256 N N . ILE A 1 281 ? 18.892 -5.218 -19.697 1.00 95.88 281 ILE A N 1
ATOM 2257 C CA . ILE A 1 281 ? 19.032 -4.104 -18.755 1.00 95.88 281 ILE A CA 1
ATOM 2258 C C . ILE A 1 281 ? 18.696 -4.620 -17.357 1.00 95.88 281 ILE A C 1
ATOM 2260 O O . ILE A 1 281 ? 17.615 -5.164 -17.128 1.00 95.88 281 ILE A O 1
ATOM 2264 N N . SER A 1 282 ? 19.633 -4.466 -16.422 1.00 97.69 282 SER A N 1
ATOM 2265 C CA . SER A 1 282 ? 19.426 -4.807 -15.013 1.00 97.69 282 SER A CA 1
ATOM 2266 C C . SER A 1 282 ? 18.803 -3.631 -14.270 1.00 97.69 282 SER A C 1
ATOM 2268 O O . SER A 1 282 ? 19.376 -2.545 -14.257 1.00 97.69 282 SER A O 1
ATOM 2270 N N . ILE A 1 283 ? 17.648 -3.865 -13.650 1.00 98.25 283 ILE A N 1
ATOM 2271 C CA . ILE A 1 283 ? 16.846 -2.862 -12.948 1.00 98.25 283 ILE A CA 1
ATOM 2272 C C . ILE A 1 283 ? 16.581 -3.351 -11.525 1.00 98.25 283 ILE A C 1
ATOM 2274 O O . ILE A 1 283 ? 16.114 -4.478 -11.336 1.00 98.25 283 ILE A O 1
ATOM 2278 N N . ASP A 1 284 ? 16.853 -2.502 -10.537 1.00 97.50 284 ASP A N 1
ATOM 2279 C CA . ASP A 1 284 ? 16.544 -2.733 -9.128 1.00 97.50 284 ASP A CA 1
ATOM 2280 C C . ASP A 1 284 ? 15.463 -1.756 -8.648 1.00 97.50 284 ASP A C 1
ATOM 2282 O O . ASP A 1 284 ? 15.694 -0.561 -8.458 1.00 97.50 284 ASP A O 1
ATOM 2286 N N . ILE A 1 285 ? 14.261 -2.289 -8.428 1.00 96.56 285 ILE A N 1
ATOM 2287 C CA . ILE A 1 285 ? 13.105 -1.540 -7.912 1.00 96.56 285 ILE A CA 1
ATOM 2288 C C . ILE A 1 285 ? 13.047 -1.530 -6.373 1.00 96.56 285 ILE A C 1
ATOM 2290 O O . ILE A 1 285 ? 12.030 -1.162 -5.796 1.00 96.56 285 ILE A O 1
ATOM 2294 N N . GLY A 1 286 ? 14.109 -1.979 -5.698 1.00 93.44 286 GLY A N 1
ATOM 2295 C CA . GLY A 1 286 ? 14.170 -2.148 -4.245 1.00 93.44 286 GLY A CA 1
ATOM 2296 C C . GLY A 1 286 ? 13.939 -3.585 -3.766 1.00 93.44 286 GLY A C 1
ATOM 2297 O O . GLY A 1 286 ? 13.982 -3.823 -2.561 1.00 93.44 286 GLY A O 1
ATOM 2298 N N . ASN A 1 287 ? 13.723 -4.540 -4.682 1.00 93.88 287 ASN A N 1
ATOM 2299 C CA . ASN A 1 287 ? 13.625 -5.979 -4.389 1.00 93.88 287 ASN A CA 1
ATOM 2300 C C . ASN A 1 287 ? 14.785 -6.804 -4.969 1.00 93.88 287 ASN A C 1
ATOM 2302 O O . ASN A 1 287 ? 14.663 -8.018 -5.152 1.00 93.88 287 ASN A O 1
ATOM 2306 N N . GLY A 1 288 ? 15.913 -6.143 -5.237 1.00 94.12 288 GLY A N 1
ATOM 2307 C CA . GLY A 1 288 ? 17.091 -6.732 -5.852 1.00 94.12 288 GLY A CA 1
ATOM 2308 C C . GLY A 1 288 ? 17.059 -6.622 -7.375 1.00 94.12 288 GLY A C 1
ATOM 2309 O O . GLY A 1 288 ? 16.006 -6.665 -8.014 1.00 94.12 288 GLY A O 1
ATOM 2310 N N . ALA A 1 289 ? 18.246 -6.493 -7.967 1.00 96.38 289 ALA A N 1
ATOM 2311 C CA . ALA A 1 289 ? 18.397 -6.324 -9.405 1.00 96.38 289 ALA A CA 1
ATOM 2312 C C . ALA A 1 289 ? 17.863 -7.535 -10.193 1.00 96.38 289 ALA A C 1
ATOM 2314 O O . ALA A 1 289 ? 18.284 -8.674 -9.976 1.00 96.38 289 ALA A O 1
ATOM 2315 N N . LYS A 1 290 ? 16.985 -7.269 -11.164 1.00 97.62 290 LYS A N 1
ATOM 2316 C CA . LYS A 1 290 ? 16.502 -8.243 -12.155 1.00 97.62 290 LYS A CA 1
ATOM 2317 C C . LYS A 1 290 ? 16.812 -7.753 -13.562 1.00 97.62 290 LYS A C 1
ATOM 2319 O O . LYS A 1 290 ? 16.795 -6.553 -13.820 1.00 97.62 290 LYS A O 1
ATOM 2324 N N . THR A 1 291 ? 17.095 -8.676 -14.472 1.00 97.62 291 THR A N 1
ATOM 2325 C CA . THR A 1 291 ? 17.430 -8.351 -15.863 1.00 97.62 291 THR A CA 1
ATOM 2326 C C . THR A 1 291 ? 16.210 -8.503 -16.761 1.00 97.62 291 THR A C 1
ATOM 2328 O O . THR A 1 291 ? 15.553 -9.542 -16.739 1.00 97.62 291 THR A O 1
ATOM 2331 N N . TYR A 1 292 ? 15.948 -7.484 -17.574 1.00 97.19 292 TYR A N 1
ATOM 2332 C CA . TYR A 1 292 ? 14.864 -7.443 -18.552 1.00 97.19 292 TYR A CA 1
ATOM 2333 C C . TYR A 1 292 ? 15.459 -7.295 -19.947 1.00 97.19 292 TYR A C 1
ATOM 2335 O O . TYR A 1 292 ? 16.386 -6.508 -20.140 1.00 97.19 292 TYR A O 1
ATOM 2343 N N . ASP A 1 293 ? 14.950 -8.058 -20.910 1.00 95.00 293 ASP A N 1
ATOM 2344 C CA . ASP A 1 293 ? 15.465 -8.047 -22.276 1.00 95.00 293 ASP A CA 1
ATOM 2345 C C . ASP A 1 293 ? 14.657 -7.101 -23.172 1.00 95.00 293 ASP A C 1
ATOM 2347 O O . ASP A 1 293 ? 13.585 -7.443 -23.668 1.00 95.00 293 ASP A O 1
ATOM 2351 N N . PHE A 1 294 ? 15.197 -5.906 -23.398 1.00 92.81 294 PHE A N 1
ATOM 2352 C CA . PHE A 1 294 ? 14.564 -4.836 -24.164 1.00 92.81 294 PHE A CA 1
ATOM 2353 C C . PHE A 1 294 ? 14.576 -5.059 -25.685 1.00 92.81 294 PHE A C 1
ATOM 2355 O O . PHE A 1 294 ? 14.082 -4.201 -26.421 1.00 92.81 294 PHE A O 1
ATOM 2362 N N . ILE A 1 295 ? 15.082 -6.201 -26.177 1.00 90.50 295 ILE A N 1
ATOM 2363 C CA . ILE A 1 295 ? 14.856 -6.588 -27.576 1.00 90.50 295 ILE A CA 1
ATOM 2364 C C . ILE A 1 295 ? 13.361 -6.825 -27.836 1.00 90.50 295 ILE A C 1
ATOM 2366 O O . ILE A 1 295 ? 12.830 -6.369 -28.844 1.00 90.50 295 ILE A O 1
ATOM 2370 N N . ASP A 1 296 ? 12.657 -7.425 -26.869 1.00 91.12 296 ASP A N 1
ATOM 2371 C CA . ASP A 1 296 ? 11.197 -7.474 -26.797 1.00 91.12 296 ASP A CA 1
ATOM 2372 C C . ASP A 1 296 ? 10.734 -6.440 -25.766 1.00 91.12 296 ASP A C 1
ATOM 2374 O O . ASP A 1 296 ? 10.411 -6.744 -24.616 1.00 91.12 296 ASP A O 1
ATOM 2378 N N . ALA A 1 297 ? 10.755 -5.174 -26.183 1.00 91.44 297 ALA A N 1
ATOM 2379 C CA . ALA A 1 297 ? 10.449 -4.039 -25.318 1.00 91.44 297 ALA A CA 1
ATOM 2380 C C . ALA A 1 297 ? 9.055 -4.138 -24.673 1.00 91.44 297 ALA A C 1
ATOM 2382 O O . ALA A 1 297 ? 8.874 -3.713 -23.533 1.00 91.44 297 ALA A O 1
ATOM 2383 N N . ASN A 1 298 ? 8.077 -4.719 -25.377 1.00 91.62 298 ASN A N 1
ATOM 2384 C CA . ASN A 1 298 ? 6.731 -4.907 -24.845 1.00 91.62 298 ASN A CA 1
ATOM 2385 C C . ASN A 1 298 ? 6.747 -5.885 -23.668 1.00 91.62 298 ASN A C 1
ATOM 2387 O O . ASN A 1 298 ? 6.223 -5.583 -22.594 1.00 91.62 298 ASN A O 1
ATOM 2391 N N . LYS A 1 299 ? 7.397 -7.039 -23.851 1.00 94.69 299 LYS A N 1
ATOM 2392 C CA . LYS A 1 299 ? 7.541 -8.032 -22.789 1.00 94.69 299 LYS A CA 1
ATOM 2393 C C . LYS A 1 299 ? 8.371 -7.501 -21.624 1.00 94.69 299 LYS A C 1
ATOM 2395 O O . LYS A 1 299 ? 7.932 -7.623 -20.487 1.00 94.69 299 LYS A O 1
ATOM 2400 N N . ALA A 1 300 ? 9.512 -6.862 -21.887 1.00 95.62 300 ALA A N 1
ATOM 2401 C CA . ALA A 1 300 ? 10.370 -6.296 -20.847 1.00 95.62 300 ALA A CA 1
ATOM 2402 C C . ALA A 1 300 ? 9.628 -5.291 -19.957 1.00 95.62 300 ALA A C 1
ATOM 2404 O O . ALA A 1 300 ? 9.686 -5.394 -18.732 1.00 95.62 300 ALA A O 1
ATOM 2405 N N . LEU A 1 301 ? 8.898 -4.347 -20.562 1.00 95.38 301 LEU A N 1
ATOM 2406 C CA . LEU A 1 301 ? 8.131 -3.346 -19.819 1.00 95.38 301 LEU A CA 1
ATOM 2407 C C . LEU A 1 301 ? 6.936 -3.964 -19.081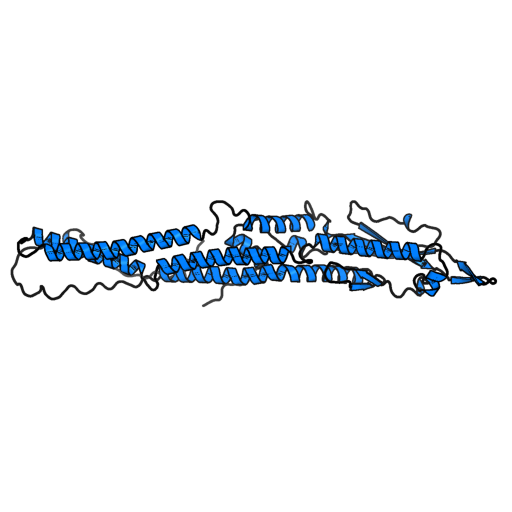 1.00 95.38 301 LEU A C 1
ATOM 2409 O O . LEU A 1 301 ? 6.666 -3.580 -17.944 1.00 95.38 301 LEU A O 1
ATOM 2413 N N . SER A 1 302 ? 6.260 -4.950 -19.677 1.00 95.81 302 SER A N 1
ATOM 2414 C CA . SER A 1 302 ? 5.189 -5.705 -19.014 1.00 95.81 302 SER A CA 1
ATOM 2415 C C . SER A 1 302 ? 5.705 -6.485 -17.798 1.00 95.81 302 SER A C 1
ATOM 2417 O O . SER A 1 302 ? 5.122 -6.402 -16.717 1.00 95.81 302 SER A O 1
ATOM 2419 N N . ASP A 1 303 ? 6.815 -7.213 -17.940 1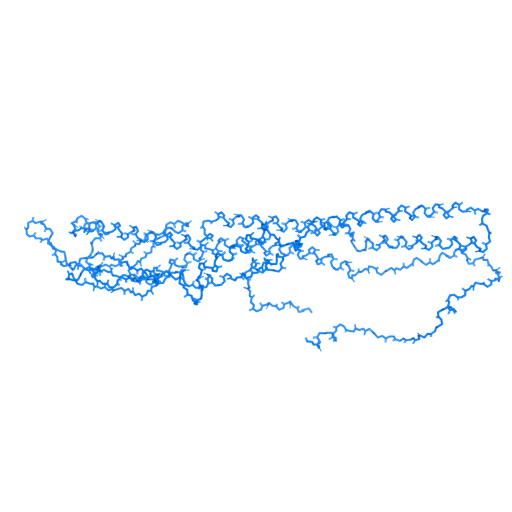.00 97.50 303 ASP A N 1
ATOM 2420 C CA . ASP A 1 303 ? 7.428 -7.993 -16.861 1.00 97.50 303 ASP A CA 1
ATOM 2421 C C . ASP A 1 303 ? 7.919 -7.079 -15.727 1.00 97.50 303 ASP A C 1
ATOM 2423 O O . ASP A 1 303 ? 7.709 -7.380 -14.549 1.00 97.50 303 ASP A O 1
ATOM 2427 N N . LEU A 1 304 ? 8.505 -5.926 -16.066 1.00 97.62 304 LEU A N 1
ATOM 2428 C CA . LEU A 1 304 ? 8.902 -4.896 -15.104 1.00 97.62 304 LEU A CA 1
ATOM 2429 C C . LEU A 1 304 ? 7.693 -4.322 -14.354 1.00 97.62 304 LEU A C 1
ATOM 2431 O O . LEU A 1 304 ? 7.709 -4.265 -13.124 1.00 97.62 304 LEU A O 1
ATOM 2435 N N . ASN A 1 305 ? 6.628 -3.948 -15.069 1.00 96.88 305 ASN A N 1
ATOM 2436 C CA . ASN A 1 305 ? 5.380 -3.474 -14.472 1.00 96.88 305 ASN A CA 1
ATOM 2437 C C . ASN A 1 305 ? 4.787 -4.508 -13.503 1.00 96.88 305 ASN A C 1
ATOM 2439 O O . ASN A 1 305 ? 4.418 -4.171 -12.380 1.00 96.88 305 ASN A O 1
ATOM 2443 N N . ASN A 1 306 ? 4.744 -5.777 -13.910 1.00 96.94 306 ASN A N 1
ATOM 2444 C CA . ASN A 1 306 ? 4.225 -6.859 -13.079 1.00 96.94 306 ASN A CA 1
ATOM 2445 C C . ASN A 1 306 ? 5.093 -7.097 -11.839 1.00 96.94 306 ASN A C 1
ATOM 2447 O O . ASN A 1 306 ? 4.550 -7.322 -10.760 1.00 96.94 306 ASN A O 1
ATOM 2451 N N . ASN A 1 307 ? 6.422 -7.000 -11.958 1.00 97.50 307 ASN A N 1
ATOM 2452 C CA . ASN A 1 307 ? 7.320 -7.093 -10.808 1.00 97.50 307 ASN A CA 1
ATOM 2453 C C . ASN A 1 307 ? 7.085 -5.951 -9.805 1.00 97.50 307 ASN A C 1
ATOM 2455 O O . ASN A 1 307 ? 6.995 -6.212 -8.608 1.00 97.50 307 ASN A O 1
ATOM 2459 N N . MET A 1 308 ? 6.930 -4.709 -10.277 1.00 97.44 308 MET A N 1
ATOM 2460 C CA . MET A 1 308 ? 6.617 -3.566 -9.407 1.00 97.44 308 MET A CA 1
ATOM 2461 C C . MET A 1 308 ? 5.276 -3.750 -8.684 1.00 97.44 308 MET A C 1
ATOM 2463 O O . MET A 1 308 ? 5.198 -3.585 -7.467 1.00 97.44 308 MET A O 1
ATOM 2467 N N . LYS A 1 309 ? 4.231 -4.174 -9.405 1.00 95.69 309 LYS A N 1
ATOM 2468 C CA . LYS A 1 309 ? 2.917 -4.452 -8.808 1.00 95.69 309 LYS A CA 1
ATOM 2469 C C . LYS A 1 309 ? 2.955 -5.597 -7.799 1.00 95.69 309 LYS A C 1
ATOM 2471 O O . LYS A 1 309 ? 2.349 -5.490 -6.738 1.00 95.69 309 LYS A O 1
ATOM 2476 N N . ALA A 1 310 ? 3.672 -6.676 -8.106 1.00 95.88 310 ALA A N 1
ATOM 2477 C CA . ALA A 1 310 ? 3.826 -7.805 -7.194 1.00 95.88 310 ALA A CA 1
ATOM 2478 C C . ALA A 1 310 ? 4.560 -7.396 -5.909 1.00 95.88 310 ALA A C 1
ATOM 2480 O O . ALA A 1 310 ? 4.136 -7.779 -4.821 1.00 95.88 310 ALA A O 1
ATOM 2481 N N . PHE A 1 311 ? 5.609 -6.576 -6.021 1.00 96.44 311 PHE A N 1
ATOM 2482 C CA . PHE A 1 311 ? 6.359 -6.099 -4.860 1.00 96.44 311 PHE A CA 1
ATOM 2483 C C . PHE A 1 311 ? 5.545 -5.135 -3.983 1.00 96.44 311 PHE A C 1
ATOM 2485 O O . PHE A 1 311 ? 5.617 -5.200 -2.756 1.00 96.44 311 PHE A O 1
ATOM 2492 N N . PHE A 1 312 ? 4.705 -4.294 -4.595 1.00 95.88 312 PHE A N 1
ATOM 2493 C CA . PHE A 1 312 ? 3.722 -3.502 -3.855 1.00 95.88 312 PHE A CA 1
ATOM 2494 C C . PHE A 1 312 ? 2.692 -4.381 -3.139 1.00 95.88 312 PHE A C 1
ATOM 2496 O O . PHE A 1 312 ? 2.413 -4.176 -1.960 1.00 95.88 312 PHE A O 1
ATOM 2503 N N . ALA A 1 313 ? 2.133 -5.373 -3.837 1.00 94.06 313 ALA A N 1
ATOM 2504 C CA . ALA A 1 313 ? 1.137 -6.276 -3.270 1.00 94.06 313 ALA A CA 1
ATOM 2505 C C . ALA A 1 313 ? 1.694 -7.075 -2.080 1.00 94.06 313 ALA A C 1
ATOM 2507 O O . ALA A 1 313 ? 0.981 -7.287 -1.102 1.00 94.06 313 ALA A O 1
ATOM 2508 N N . GLU A 1 314 ? 2.968 -7.474 -2.134 1.00 93.06 314 GLU A N 1
ATOM 2509 C CA . GLU A 1 314 ? 3.678 -8.088 -1.009 1.00 93.06 314 GLU A CA 1
ATOM 2510 C C . GLU A 1 314 ? 3.727 -7.152 0.207 1.00 93.06 314 GLU A C 1
ATOM 2512 O O . GLU A 1 314 ? 3.366 -7.569 1.307 1.00 93.06 314 GLU A O 1
ATOM 2517 N N . ALA A 1 315 ? 4.080 -5.879 0.004 1.00 93.19 315 ALA A N 1
ATOM 2518 C CA . ALA A 1 315 ? 4.079 -4.875 1.068 1.00 93.19 315 ALA A CA 1
ATOM 2519 C C . ALA A 1 315 ? 2.670 -4.682 1.662 1.00 93.19 315 ALA A C 1
ATOM 2521 O O . ALA A 1 315 ? 2.468 -4.763 2.873 1.00 93.19 315 ALA A O 1
ATOM 2522 N N . ALA A 1 316 ? 1.673 -4.476 0.797 1.00 93.94 316 ALA A N 1
ATOM 2523 C CA . ALA A 1 316 ? 0.286 -4.225 1.181 1.00 93.94 316 ALA A CA 1
ATOM 2524 C C . ALA A 1 316 ? -0.389 -5.437 1.848 1.00 93.94 316 ALA A C 1
ATOM 2526 O O . ALA A 1 316 ? -1.393 -5.288 2.547 1.00 93.94 316 ALA A O 1
ATOM 2527 N N . LYS A 1 317 ? 0.148 -6.648 1.669 1.00 92.81 317 LYS A N 1
ATOM 2528 C CA . LYS A 1 317 ? -0.363 -7.851 2.329 1.00 92.81 317 LYS A CA 1
ATOM 2529 C C . LYS A 1 317 ? -0.306 -7.735 3.853 1.00 92.81 317 LYS A C 1
ATOM 2531 O O . LYS A 1 317 ? -1.255 -8.145 4.509 1.00 92.81 317 LYS A O 1
ATOM 2536 N N . VAL A 1 318 ? 0.746 -7.123 4.405 1.00 93.88 318 VAL A N 1
ATOM 2537 C CA . VAL A 1 318 ? 0.885 -6.909 5.859 1.00 93.88 318 VAL A CA 1
ATOM 2538 C C . VAL A 1 318 ? -0.291 -6.101 6.411 1.00 93.88 318 VAL A C 1
ATOM 2540 O O . VAL A 1 318 ? -0.853 -6.460 7.443 1.00 93.88 318 VAL A O 1
ATOM 2543 N N . LEU A 1 319 ? -0.715 -5.064 5.682 1.00 95.06 319 LEU A N 1
ATOM 2544 C CA . LEU A 1 319 ? -1.880 -4.249 6.032 1.00 95.06 319 LEU A CA 1
ATOM 2545 C C . LEU A 1 319 ? -3.170 -5.078 6.020 1.00 95.06 319 LEU A C 1
ATOM 2547 O O . LEU A 1 319 ? -3.943 -5.057 6.978 1.00 95.06 319 LEU A O 1
ATOM 2551 N N . ASN A 1 320 ? -3.398 -5.829 4.940 1.00 93.31 320 ASN A N 1
ATOM 2552 C CA . ASN A 1 320 ? -4.620 -6.612 4.763 1.00 93.31 320 ASN A CA 1
ATOM 2553 C C . ASN A 1 320 ? -4.738 -7.763 5.772 1.00 93.31 320 ASN A C 1
ATOM 2555 O O . ASN A 1 320 ? -5.813 -7.962 6.336 1.00 93.31 320 ASN A O 1
ATOM 2559 N N . ASP A 1 321 ? -3.650 -8.494 6.024 1.00 92.69 321 ASP A N 1
ATOM 2560 C CA . ASP A 1 321 ? -3.625 -9.612 6.972 1.00 92.69 321 ASP A CA 1
ATOM 2561 C C . ASP A 1 321 ? -3.864 -9.120 8.410 1.00 92.69 321 ASP A C 1
ATOM 2563 O O . ASP A 1 321 ? -4.644 -9.724 9.158 1.00 92.69 321 ASP A O 1
ATOM 2567 N N . ALA A 1 322 ? -3.238 -7.998 8.786 1.00 94.50 322 ALA A N 1
ATOM 2568 C CA . ALA A 1 322 ? -3.451 -7.370 10.083 1.00 94.50 322 ALA A CA 1
ATOM 2569 C C . ALA A 1 322 ? -4.902 -6.898 10.232 1.00 94.50 322 ALA A C 1
ATOM 2571 O O . ALA A 1 322 ? -5.562 -7.270 11.202 1.00 94.50 322 ALA A O 1
ATOM 2572 N N . MET A 1 323 ? -5.434 -6.165 9.249 1.00 94.06 323 MET A N 1
ATOM 2573 C CA . MET A 1 323 ? -6.806 -5.655 9.306 1.00 94.06 323 MET A CA 1
ATOM 2574 C C . MET A 1 323 ? -7.839 -6.777 9.380 1.00 94.06 323 MET A C 1
ATOM 2576 O O . MET A 1 323 ? -8.696 -6.757 10.256 1.00 94.06 323 MET A O 1
ATOM 2580 N N . ALA A 1 324 ? -7.723 -7.806 8.538 1.00 91.38 324 ALA A N 1
ATOM 2581 C CA . ALA A 1 324 ? -8.643 -8.942 8.560 1.00 91.38 324 ALA A CA 1
ATOM 2582 C C . ALA A 1 324 ? -8.637 -9.686 9.908 1.00 91.38 324 ALA A C 1
ATOM 2584 O O . ALA A 1 324 ? -9.674 -10.181 10.355 1.00 91.38 324 ALA A O 1
ATOM 2585 N N . THR A 1 325 ? -7.473 -9.776 10.555 1.00 91.69 325 THR A N 1
ATOM 2586 C CA . THR A 1 325 ? -7.332 -10.437 11.856 1.00 91.69 325 THR A CA 1
ATOM 2587 C C . THR A 1 325 ? -7.904 -9.578 12.977 1.00 91.69 325 THR A C 1
ATOM 2589 O O . THR A 1 325 ? -8.739 -10.053 13.746 1.00 91.69 325 THR A O 1
ATOM 2592 N N . GLN A 1 326 ? -7.494 -8.312 13.061 1.00 93.12 326 GLN A N 1
ATOM 2593 C CA . GLN A 1 326 ? -7.885 -7.448 14.172 1.00 93.12 326 GLN A CA 1
ATOM 2594 C C . GLN A 1 326 ? -9.340 -7.000 14.075 1.00 93.12 326 GLN A C 1
ATOM 2596 O O . GLN A 1 326 ? -10.009 -6.930 15.101 1.00 93.12 326 GLN A O 1
ATOM 2601 N N . TYR A 1 327 ? -9.865 -6.786 12.866 1.00 90.75 327 TYR A N 1
ATOM 2602 C CA . TYR A 1 327 ? -11.291 -6.531 12.669 1.00 90.75 327 TYR A CA 1
ATOM 2603 C C . TYR A 1 327 ? -12.143 -7.684 13.205 1.00 90.75 327 TYR A C 1
ATOM 2605 O O . TYR A 1 327 ? -13.114 -7.445 13.914 1.00 90.75 327 TYR A O 1
ATOM 2613 N N . ARG A 1 328 ? -11.760 -8.939 12.927 1.00 87.69 328 ARG A N 1
ATOM 2614 C CA . ARG A 1 328 ? -12.476 -10.111 13.452 1.00 87.69 328 ARG A CA 1
ATOM 2615 C C . ARG A 1 328 ? -12.449 -10.141 14.979 1.00 87.69 328 ARG A C 1
ATOM 2617 O O . ARG A 1 328 ? -13.497 -10.297 15.587 1.00 87.69 328 ARG A O 1
ATOM 2624 N N . ASN A 1 329 ? -11.278 -9.947 15.587 1.00 88.44 329 ASN A N 1
ATOM 2625 C CA . ASN A 1 329 ? -11.143 -9.933 17.048 1.00 88.44 329 ASN A CA 1
ATOM 2626 C C . ASN A 1 329 ? -12.001 -8.833 17.692 1.00 88.44 329 ASN A C 1
ATOM 2628 O O . ASN A 1 329 ? -12.662 -9.069 18.702 1.00 88.44 329 ASN A O 1
ATOM 2632 N N . LEU A 1 330 ? -12.003 -7.641 17.089 1.00 91.38 330 LEU A N 1
ATOM 2633 C CA . LEU A 1 330 ? -12.814 -6.512 17.528 1.00 91.38 330 LEU A CA 1
ATOM 2634 C C . LEU A 1 330 ? -14.307 -6.844 17.427 1.00 91.38 330 LEU A C 1
ATOM 2636 O O . LEU A 1 330 ? -15.035 -6.734 18.412 1.00 91.38 330 LEU A O 1
ATOM 2640 N N . HIS A 1 331 ? -14.744 -7.300 16.253 1.00 88.94 331 HIS A N 1
ATOM 2641 C CA . HIS A 1 331 ? -16.124 -7.681 15.981 1.00 88.94 331 HIS A CA 1
ATOM 2642 C C . HIS A 1 331 ? -16.614 -8.772 16.941 1.00 88.94 331 HIS A C 1
ATOM 2644 O O . HIS A 1 331 ? -17.675 -8.625 17.538 1.00 88.94 331 HIS A O 1
ATOM 2650 N N . ASP A 1 332 ? -15.839 -9.841 17.138 1.00 86.94 332 ASP A N 1
ATOM 2651 C CA . ASP A 1 332 ? -16.211 -10.957 18.011 1.00 86.94 332 ASP A CA 1
ATOM 2652 C C . ASP A 1 332 ? -16.372 -10.513 19.477 1.00 86.94 332 ASP A C 1
ATOM 2654 O O . ASP A 1 332 ? -17.257 -11.014 20.177 1.00 86.94 332 ASP A O 1
ATOM 2658 N N . SER A 1 333 ? -15.572 -9.542 19.935 1.00 89.75 333 SER A N 1
ATOM 2659 C CA . SER A 1 333 ? -15.692 -8.958 21.279 1.00 89.75 333 SER A CA 1
ATOM 2660 C C . SER A 1 333 ? -17.020 -8.204 21.458 1.00 89.75 333 SER A C 1
ATOM 2662 O O . SER A 1 333 ? -17.795 -8.482 22.383 1.00 89.75 333 SER A O 1
ATOM 2664 N N . PHE A 1 334 ? -17.346 -7.320 20.508 1.00 89.00 334 PHE A N 1
ATOM 2665 C CA . PHE A 1 334 ? -18.595 -6.556 20.535 1.00 89.00 334 PHE A CA 1
ATOM 2666 C C . PHE A 1 334 ? -19.832 -7.433 20.321 1.00 89.00 334 PHE A C 1
ATOM 2668 O O . PHE A 1 334 ? -20.821 -7.259 21.028 1.00 89.00 334 PHE A O 1
ATOM 2675 N N . GLU A 1 335 ? -19.776 -8.406 19.412 1.00 86.00 335 GLU A N 1
ATOM 2676 C CA . GLU A 1 335 ? -20.862 -9.360 19.164 1.00 86.00 335 GLU A CA 1
ATOM 2677 C C . GLU A 1 335 ? -21.129 -10.231 20.398 1.00 86.00 335 GLU A C 1
ATOM 2679 O O . GLU A 1 335 ? -22.281 -10.481 20.753 1.00 86.00 335 GLU A O 1
ATOM 2684 N N . THR A 1 336 ? -20.075 -10.663 21.100 1.00 83.19 336 THR A N 1
ATOM 2685 C CA . THR A 1 336 ? -20.222 -11.395 22.366 1.00 83.19 336 THR A CA 1
ATOM 2686 C C . THR A 1 336 ? -20.942 -10.537 23.396 1.00 83.19 336 THR A C 1
ATOM 2688 O O . THR A 1 336 ? -21.886 -11.009 24.028 1.00 83.19 336 THR A O 1
ATOM 2691 N N . THR A 1 337 ? -20.546 -9.272 23.539 1.00 82.94 337 THR A N 1
ATOM 2692 C CA . THR A 1 337 ? -21.238 -8.343 24.439 1.00 82.94 337 THR A CA 1
ATOM 2693 C C . THR A 1 337 ? -22.699 -8.186 24.020 1.00 82.94 337 THR A C 1
ATOM 2695 O O . THR A 1 337 ? -23.587 -8.429 24.828 1.00 82.94 337 THR A O 1
ATOM 2698 N N . TYR A 1 338 ? -22.966 -7.887 22.747 1.00 82.38 338 TYR A N 1
ATOM 2699 C CA . TYR A 1 338 ? -24.313 -7.703 22.206 1.00 82.38 338 TYR A CA 1
ATOM 2700 C C . TYR A 1 338 ? -25.239 -8.899 22.468 1.00 82.38 338 TYR A C 1
ATOM 2702 O O . TYR A 1 338 ? -26.368 -8.717 22.916 1.00 82.38 338 TYR A O 1
ATOM 2710 N N . ARG A 1 339 ? -24.768 -10.134 22.272 1.00 77.38 339 ARG A N 1
ATOM 2711 C CA . ARG A 1 339 ? -25.575 -11.331 22.557 1.00 77.38 339 ARG A CA 1
ATOM 2712 C C . ARG A 1 339 ? -25.950 -11.460 24.029 1.00 77.38 339 ARG A C 1
ATOM 2714 O O . ARG A 1 339 ? -27.079 -11.834 24.324 1.00 77.38 339 ARG A O 1
ATOM 2721 N N . ASN A 1 340 ? -25.038 -11.116 24.937 1.00 73.12 340 ASN A N 1
ATOM 2722 C CA . ASN A 1 340 ? -25.326 -11.111 26.373 1.00 73.12 340 ASN A CA 1
ATOM 2723 C C . ASN A 1 340 ? -26.280 -9.970 26.778 1.00 73.12 340 ASN A C 1
ATOM 2725 O O . ASN A 1 340 ? -26.984 -10.100 27.773 1.00 73.12 340 ASN A O 1
ATOM 2729 N N . LEU A 1 341 ? -26.343 -8.881 25.999 1.00 70.25 341 LEU A N 1
ATOM 2730 C CA . LEU A 1 341 ? -27.307 -7.793 26.210 1.00 70.25 341 LEU A CA 1
ATOM 2731 C C . LEU A 1 341 ? -28.734 -8.181 25.814 1.00 70.25 341 LEU A C 1
ATOM 2733 O O . LEU A 1 341 ? -29.688 -7.763 26.465 1.00 70.25 341 LEU A O 1
ATOM 2737 N N . VAL A 1 342 ? -28.885 -8.916 24.711 1.00 68.94 342 VAL A N 1
ATOM 2738 C CA . VAL A 1 342 ? -30.193 -9.192 24.091 1.00 68.94 342 VAL A CA 1
ATOM 2739 C C . VAL A 1 342 ? -30.855 -10.463 24.640 1.00 68.94 342 VAL A C 1
ATOM 2741 O O . VAL A 1 342 ? -32.065 -10.618 24.491 1.00 68.94 342 VAL A O 1
ATOM 2744 N N . ASP A 1 343 ? -30.107 -11.326 25.333 1.00 59.50 343 ASP A N 1
ATOM 2745 C CA . ASP A 1 343 ? -30.626 -12.505 26.046 1.00 59.50 343 ASP A CA 1
ATOM 2746 C C . ASP A 1 343 ? -30.445 -12.375 27.577 1.00 59.50 343 ASP A C 1
ATOM 2748 O O . ASP A 1 343 ? -29.682 -13.134 28.189 1.00 59.50 343 ASP A O 1
ATOM 2752 N N . PRO A 1 344 ? -31.085 -11.383 28.234 1.00 54.00 344 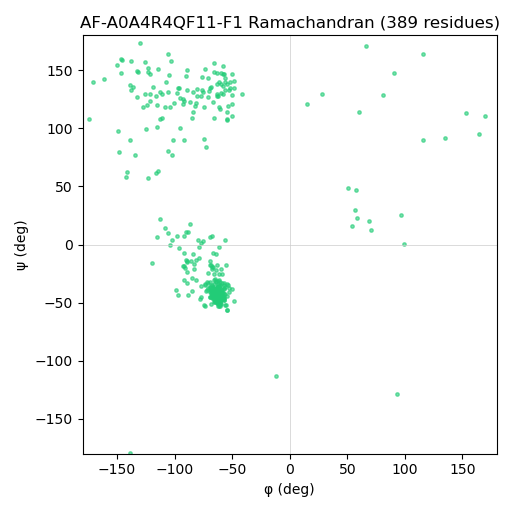PRO A N 1
ATOM 2753 C CA . PRO A 1 344 ? -31.075 -11.314 29.686 1.00 54.00 344 PRO A CA 1
ATOM 2754 C C . PRO A 1 344 ? -31.778 -12.558 30.230 1.00 54.00 344 PRO A C 1
ATOM 2756 O O . PRO A 1 344 ? -32.889 -12.895 29.814 1.00 54.00 344 PRO A O 1
ATOM 2759 N N . ARG A 1 345 ? -31.136 -13.257 31.173 1.00 50.69 345 ARG A N 1
ATOM 2760 C CA . ARG A 1 345 ? -31.759 -14.389 31.868 1.00 50.69 345 ARG A CA 1
ATOM 2761 C C . ARG A 1 345 ? -33.131 -13.951 32.378 1.00 50.69 345 ARG A C 1
ATOM 2763 O O . ARG A 1 345 ? -33.220 -13.022 33.171 1.00 50.69 345 ARG A O 1
ATOM 2770 N N . THR A 1 346 ? -34.194 -14.634 31.953 1.00 44.16 346 THR A N 1
ATOM 2771 C CA . THR A 1 346 ? -35.531 -14.437 32.524 1.00 44.16 346 THR A CA 1
ATOM 2772 C C . THR A 1 346 ? -35.460 -14.622 34.035 1.00 44.16 346 THR A C 1
ATOM 2774 O O . THR A 1 346 ? -35.200 -15.729 34.513 1.00 44.16 346 THR A O 1
ATOM 2777 N N . TYR A 1 347 ? -35.695 -13.544 34.778 1.00 43.78 347 TYR A N 1
ATOM 2778 C CA . TYR A 1 347 ? -35.876 -13.605 36.217 1.00 43.78 347 TYR A CA 1
ATOM 2779 C C . TYR A 1 347 ? -37.067 -14.508 36.550 1.00 43.78 347 TYR A C 1
ATOM 2781 O O . TYR A 1 347 ? -38.164 -14.353 36.009 1.00 43.78 347 TYR A O 1
ATOM 2789 N N . THR A 1 348 ? -36.849 -15.448 37.466 1.00 40.00 348 THR A N 1
ATOM 2790 C CA . THR A 1 348 ? -37.934 -16.160 38.145 1.00 40.00 348 THR A CA 1
ATOM 2791 C C . THR A 1 348 ? -37.907 -15.697 39.593 1.00 40.00 348 THR A C 1
ATOM 2793 O O . THR A 1 348 ? -36.962 -16.065 40.297 1.00 40.00 348 THR A O 1
ATOM 2796 N N . PRO A 1 349 ? -38.893 -14.903 40.050 1.00 40.03 349 PRO A N 1
ATOM 2797 C CA . PRO A 1 349 ? -38.952 -14.503 41.443 1.00 40.03 349 PRO A CA 1
ATOM 2798 C C . PRO A 1 349 ? -38.930 -15.722 42.361 1.00 40.03 349 PRO A C 1
ATOM 2800 O O . PRO A 1 349 ? -39.606 -16.716 42.056 1.00 40.03 349 PRO A O 1
ATOM 2803 N N . PRO A 1 350 ? -38.179 -15.686 43.479 1.00 39.94 350 PRO A N 1
ATOM 2804 C CA . PRO A 1 350 ? -38.326 -16.705 44.498 1.00 39.94 350 PRO A CA 1
ATOM 2805 C C . PRO A 1 350 ? -39.801 -16.717 44.932 1.00 39.94 350 PRO A C 1
ATOM 2807 O O . PRO A 1 350 ? -40.393 -15.653 45.128 1.00 39.94 350 PRO A O 1
ATOM 2810 N N . PRO A 1 351 ? -40.437 -17.898 45.032 1.00 34.59 351 PRO A N 1
ATOM 2811 C CA . PRO A 1 351 ? -41.822 -17.972 45.466 1.00 34.59 351 PRO A CA 1
ATOM 2812 C C . PRO A 1 351 ? -41.947 -17.298 46.840 1.00 34.59 351 PRO A C 1
ATOM 2814 O O . PRO A 1 351 ? -41.060 -17.502 47.676 1.00 34.59 351 PRO A O 1
ATOM 2817 N N . PRO A 1 352 ? -43.020 -16.523 47.091 1.00 34.19 352 PRO A N 1
ATOM 2818 C CA . PRO A 1 352 ? -43.216 -15.869 48.379 1.00 34.19 352 PRO A CA 1
ATOM 2819 C C . PRO A 1 352 ? -43.083 -16.897 49.506 1.00 34.19 352 PRO A C 1
ATOM 2821 O O . PRO A 1 352 ? -43.585 -18.025 49.395 1.00 34.19 352 PRO A O 1
ATOM 2824 N N . SER A 1 353 ? -42.348 -16.533 50.562 1.00 33.12 353 SER A N 1
ATOM 2825 C CA . SER A 1 353 ? -42.088 -17.410 51.703 1.00 33.12 353 SER A CA 1
ATOM 2826 C C . SER A 1 353 ? -43.409 -17.926 52.266 1.00 33.12 353 SER A C 1
ATOM 2828 O O . SER A 1 353 ? -44.255 -17.158 52.713 1.00 33.12 353 SER A O 1
ATOM 2830 N N . LYS A 1 354 ? -43.592 -19.249 52.253 1.00 33.88 354 LYS A N 1
ATOM 2831 C CA . LYS A 1 354 ? -44.812 -19.924 52.727 1.00 33.88 354 LYS A CA 1
ATOM 2832 C C . LYS A 1 354 ? -45.026 -19.856 54.246 1.00 33.88 354 LYS A C 1
ATOM 2834 O O . LYS A 1 354 ? -45.953 -20.496 54.738 1.00 33.88 354 LYS A O 1
ATOM 2839 N N . ASP A 1 355 ? -44.209 -19.105 54.978 1.00 35.06 355 ASP A N 1
ATOM 2840 C CA . ASP A 1 355 ? -44.208 -19.136 56.440 1.00 35.06 355 ASP A CA 1
ATOM 2841 C C . ASP A 1 355 ? -45.272 -18.232 57.095 1.00 35.06 355 ASP A C 1
ATOM 2843 O O . ASP A 1 355 ? -45.547 -18.415 58.277 1.00 35.06 355 ASP A O 1
ATOM 2847 N N . ASP A 1 356 ? -45.988 -17.391 56.334 1.00 36.91 356 ASP A N 1
ATOM 2848 C CA . ASP A 1 356 ? -47.052 -16.521 56.882 1.00 36.91 356 ASP A CA 1
ATOM 2849 C C . ASP A 1 356 ? -48.490 -17.058 56.717 1.00 36.91 356 ASP A C 1
ATOM 2851 O O . ASP A 1 356 ? -49.462 -16.396 57.075 1.00 36.91 356 ASP A O 1
ATOM 2855 N N . LEU A 1 357 ? -48.682 -18.295 56.238 1.00 33.28 357 LEU A N 1
ATOM 2856 C CA . LEU A 1 357 ? -50.029 -18.862 56.027 1.00 33.28 357 LEU A CA 1
ATOM 2857 C C . LEU A 1 357 ? -50.662 -19.541 57.256 1.00 33.28 357 LEU A C 1
ATOM 2859 O O . LEU A 1 357 ? -51.633 -20.282 57.112 1.00 33.28 357 LEU A O 1
ATOM 2863 N N . ASN A 1 358 ? -50.173 -19.276 58.470 1.00 33.69 358 ASN A N 1
ATOM 2864 C CA . ASN A 1 358 ? -50.781 -19.797 59.701 1.00 33.69 358 ASN A CA 1
ATOM 2865 C C . ASN A 1 358 ? -51.171 -18.684 60.686 1.00 33.69 358 ASN A C 1
ATOM 2867 O O . ASN A 1 358 ? -50.777 -18.674 61.850 1.00 33.69 358 ASN A O 1
ATOM 2871 N N . GLY A 1 359 ? -52.012 -17.765 60.216 1.00 30.16 359 GLY A N 1
ATOM 2872 C CA . GLY A 1 359 ? -52.700 -16.777 61.043 1.00 30.16 359 GLY A CA 1
ATOM 2873 C C . GLY A 1 359 ? -54.061 -16.444 60.448 1.00 30.16 359 GLY A C 1
ATOM 2874 O O . GLY A 1 359 ? -54.211 -15.451 59.752 1.00 30.16 359 GLY A O 1
ATOM 2875 N N . GLY A 1 360 ? -55.057 -17.301 60.675 1.00 32.00 360 GLY A N 1
ATOM 2876 C 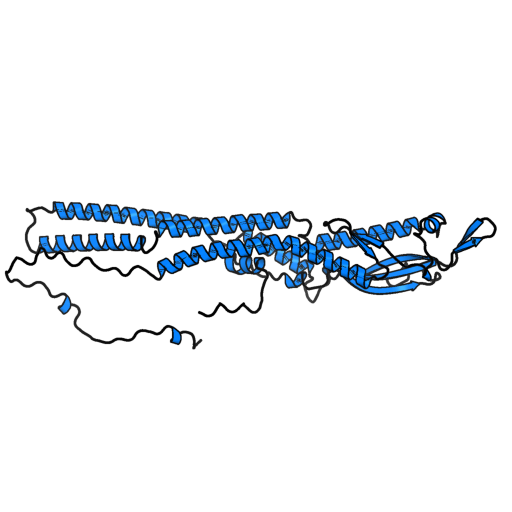CA . GLY A 1 360 ? -56.439 -16.988 60.320 1.00 32.00 360 GLY A CA 1
ATOM 2877 C C . GLY A 1 360 ? -56.971 -15.837 61.175 1.00 32.00 360 GLY A C 1
ATOM 2878 O O . GLY A 1 360 ? -56.998 -15.946 62.400 1.00 32.00 360 GLY A O 1
ATOM 2879 N N . GLY A 1 361 ? -57.422 -14.767 60.527 1.00 27.70 361 GLY A N 1
ATOM 2880 C CA . GLY A 1 361 ? -58.152 -13.672 61.159 1.00 27.70 361 GLY A CA 1
ATOM 2881 C C . GLY A 1 361 ? -58.310 -12.494 60.207 1.00 27.70 361 GLY A C 1
ATOM 2882 O O . GLY A 1 361 ? -57.322 -11.859 59.866 1.00 27.70 361 GLY A O 1
ATOM 2883 N N . ASP A 1 362 ? -59.547 -12.263 59.771 1.00 39.53 362 ASP A N 1
ATOM 2884 C CA . ASP A 1 362 ? -60.000 -11.154 58.928 1.00 39.53 362 ASP A CA 1
ATOM 2885 C C . ASP A 1 362 ? -59.385 -9.797 59.315 1.00 39.53 362 ASP A C 1
ATOM 2887 O O . ASP A 1 362 ? -59.476 -9.401 60.473 1.00 39.53 362 ASP A O 1
ATOM 2891 N N . ASP A 1 363 ? -58.832 -9.065 58.341 1.00 33.94 363 ASP A N 1
ATOM 2892 C CA . ASP A 1 363 ? -59.208 -7.667 58.083 1.00 33.94 363 ASP A CA 1
ATOM 2893 C C . ASP A 1 363 ? -58.577 -7.142 56.776 1.00 33.94 363 ASP A C 1
ATOM 2895 O O . ASP A 1 363 ? -57.446 -7.463 56.418 1.00 33.94 363 ASP A O 1
ATOM 2899 N N . GLY A 1 364 ? -59.370 -6.370 56.026 1.00 37.06 364 GLY A N 1
ATOM 2900 C CA . GLY A 1 364 ? -59.161 -5.978 54.627 1.00 37.06 364 GLY A CA 1
ATOM 2901 C C . GLY A 1 364 ? -57.785 -5.407 54.266 1.00 37.06 364 GLY A C 1
ATOM 2902 O O . GLY A 1 364 ? -57.476 -4.255 54.569 1.00 37.06 364 GLY A O 1
ATOM 2903 N N . GLY A 1 365 ? -57.023 -6.181 53.492 1.00 28.66 365 GLY A N 1
ATOM 2904 C CA . GLY A 1 365 ? -55.920 -5.694 52.667 1.00 28.66 365 GLY A CA 1
ATOM 2905 C C . GLY A 1 365 ? -56.454 -5.100 51.363 1.00 28.66 365 GLY A C 1
ATOM 2906 O O . GLY A 1 365 ? -57.333 -5.671 50.718 1.00 28.66 365 GLY A O 1
ATOM 2907 N N . ILE A 1 366 ? -55.944 -3.928 50.992 1.00 34.28 366 ILE A N 1
ATOM 2908 C CA . ILE A 1 366 ? -56.288 -3.228 49.752 1.00 34.28 366 ILE A CA 1
ATOM 2909 C C . ILE A 1 366 ? -55.902 -4.116 48.565 1.00 34.28 366 ILE A C 1
ATOM 2911 O O . ILE A 1 366 ? -54.728 -4.407 48.353 1.00 34.28 366 ILE A O 1
ATOM 2915 N N . ASN A 1 367 ? -56.899 -4.526 47.783 1.00 33.03 367 ASN A N 1
ATOM 2916 C CA . ASN A 1 367 ? -56.698 -5.223 46.520 1.00 33.03 367 ASN A CA 1
ATOM 2917 C C . ASN A 1 367 ? -56.014 -4.262 45.535 1.00 33.03 367 ASN A C 1
ATOM 2919 O O . ASN A 1 367 ? -56.646 -3.326 45.042 1.00 33.03 367 ASN A O 1
ATOM 2923 N N . LEU A 1 368 ? -54.733 -4.486 45.223 1.00 37.56 368 LEU A N 1
ATOM 2924 C CA . LEU A 1 368 ? -54.050 -3.754 44.145 1.00 37.56 368 LEU A CA 1
ATOM 2925 C C . LEU A 1 368 ? -54.729 -3.968 42.775 1.00 37.56 368 LEU A C 1
ATOM 2927 O O . LEU A 1 368 ? -54.623 -3.107 41.901 1.00 37.56 368 LEU A O 1
ATOM 2931 N N . ASP A 1 369 ? -55.510 -5.042 42.625 1.00 39.19 369 ASP A N 1
ATOM 2932 C CA . ASP A 1 369 ? -56.342 -5.315 41.447 1.00 39.19 369 ASP A CA 1
ATOM 2933 C C . ASP A 1 369 ? -57.511 -4.323 41.264 1.00 39.19 369 ASP A C 1
ATOM 2935 O O . ASP A 1 369 ? -58.018 -4.173 40.150 1.00 39.19 369 ASP A O 1
ATOM 2939 N N . ASP A 1 370 ? -57.917 -3.594 42.313 1.00 37.00 370 ASP A N 1
ATOM 2940 C CA . ASP A 1 370 ? -58.956 -2.555 42.219 1.00 37.00 370 ASP A CA 1
ATOM 2941 C C . ASP A 1 370 ? -58.397 -1.179 41.798 1.00 37.00 370 ASP A C 1
ATOM 2943 O O . ASP A 1 370 ? -59.164 -0.310 41.379 1.00 37.00 370 ASP A O 1
ATOM 2947 N N . ILE A 1 371 ? -57.072 -0.968 41.844 1.00 42.69 371 ILE A N 1
ATOM 2948 C CA . ILE A 1 371 ? -56.434 0.284 41.383 1.00 42.69 371 ILE A CA 1
ATOM 2949 C C . ILE A 1 371 ? -56.165 0.250 39.870 1.00 42.69 371 ILE A C 1
ATOM 2951 O O . ILE A 1 371 ? -56.236 1.287 39.209 1.00 42.69 371 ILE A O 1
ATOM 2955 N N . PHE A 1 372 ? -55.954 -0.933 39.288 1.00 34.62 372 PHE A N 1
ATOM 2956 C CA . PHE A 1 372 ? -55.733 -1.107 37.848 1.00 34.62 372 PHE A CA 1
ATOM 2957 C C . PHE A 1 372 ? -56.849 -1.925 37.192 1.00 34.62 372 PHE A C 1
ATOM 2959 O O . PHE A 1 372 ? -56.645 -2.991 36.613 1.00 34.62 372 PHE A O 1
ATOM 2966 N N . GLY A 1 373 ? -58.068 -1.390 37.259 1.00 31.86 373 GLY A N 1
ATOM 2967 C CA . GLY A 1 373 ? -59.235 -1.950 36.591 1.00 31.86 373 GLY A CA 1
ATOM 2968 C C . GLY A 1 373 ? -59.053 -2.164 35.078 1.00 31.86 373 GLY A C 1
ATOM 2969 O O . GLY A 1 373 ? -59.153 -1.231 34.290 1.00 31.86 373 GLY A O 1
ATOM 2970 N N . LYS A 1 374 ? -58.918 -3.446 34.719 1.00 31.58 374 LYS A N 1
ATOM 2971 C CA . LYS A 1 374 ? -59.581 -4.193 33.628 1.00 31.58 374 LYS A CA 1
ATOM 2972 C C . LYS A 1 374 ? -59.421 -3.759 32.159 1.00 31.58 374 LYS A C 1
ATOM 2974 O O . LYS A 1 374 ? -60.099 -2.866 31.662 1.00 31.58 374 LYS A O 1
ATOM 2979 N N . GLY A 1 375 ? -58.759 -4.661 31.430 1.00 26.05 375 GLY A N 1
ATOM 2980 C CA . GLY A 1 375 ? -59.012 -5.046 30.034 1.00 26.05 375 GLY A CA 1
ATOM 2981 C C . GLY A 1 375 ? -57.709 -5.560 29.413 1.00 26.05 375 GLY A C 1
ATOM 2982 O O . GLY A 1 375 ? -56.769 -4.799 29.300 1.00 26.05 375 GLY A O 1
ATOM 2983 N N . GLY A 1 376 ? -57.491 -6.814 29.031 1.00 24.69 376 GLY A N 1
ATOM 2984 C CA . GLY A 1 376 ? -58.390 -7.906 28.701 1.00 24.69 376 GLY A CA 1
ATOM 2985 C C . GLY A 1 376 ? -57.869 -8.565 27.418 1.00 24.69 376 GLY A C 1
ATOM 2986 O O . GLY A 1 376 ? -58.254 -8.139 26.343 1.00 24.69 376 GLY A O 1
ATOM 2987 N N . GLY A 1 377 ? -57.029 -9.598 27.554 1.00 24.27 377 GLY A N 1
ATOM 2988 C CA . GLY A 1 377 ? -56.914 -10.727 26.617 1.00 24.27 377 GLY A CA 1
ATOM 2989 C C . GLY A 1 377 ? -56.078 -10.577 25.334 1.00 24.27 377 GLY A C 1
ATOM 2990 O O . GLY A 1 377 ? -56.366 -9.755 24.478 1.00 24.27 377 GLY A O 1
ATOM 2991 N N . GLY A 1 378 ? -55.175 -11.545 25.130 1.00 23.81 378 GLY A N 1
ATOM 2992 C CA . GLY A 1 378 ? -55.079 -12.235 23.836 1.00 23.81 378 GLY A CA 1
ATOM 2993 C C . GLY A 1 378 ? -53.790 -12.064 23.031 1.00 23.81 378 GLY A C 1
ATOM 2994 O O . GLY A 1 378 ? -53.709 -11.201 22.174 1.00 23.81 378 GLY A O 1
ATOM 2995 N N . GLY A 1 379 ? -52.841 -12.970 23.287 1.00 26.25 379 GLY A N 1
ATOM 2996 C CA . GLY A 1 379 ? -52.031 -13.736 22.326 1.00 26.25 379 GLY A CA 1
ATOM 2997 C C . GLY A 1 379 ? -51.711 -13.184 20.929 1.00 26.25 379 GLY A C 1
ATOM 2998 O O . GLY A 1 379 ? -52.594 -12.936 20.117 1.00 26.25 379 GLY A O 1
ATOM 2999 N N . GLY A 1 380 ? -50.420 -13.219 20.598 1.00 24.31 380 GLY A N 1
ATOM 3000 C CA . GLY A 1 380 ? -49.932 -13.192 19.221 1.00 24.31 380 GLY A CA 1
ATOM 3001 C C . GLY A 1 380 ? -48.448 -12.865 19.175 1.00 24.31 380 GLY A C 1
ATOM 3002 O O . GLY A 1 380 ? -48.082 -11.698 19.236 1.00 24.31 380 GLY A O 1
ATOM 3003 N N . GLY A 1 381 ? -47.602 -13.897 19.114 1.00 27.73 381 GLY A N 1
ATOM 3004 C CA . GLY A 1 381 ? -46.178 -13.728 18.844 1.00 27.73 381 GLY A CA 1
ATOM 3005 C C . GLY A 1 381 ? -45.975 -13.026 17.504 1.00 27.73 381 GLY A C 1
ATOM 3006 O O . GLY A 1 381 ? -46.666 -13.331 16.532 1.00 27.73 381 GLY A O 1
ATOM 3007 N N . LEU A 1 382 ? -45.050 -12.073 17.475 1.00 27.84 382 LEU A N 1
ATOM 3008 C CA . LEU A 1 382 ? -44.573 -11.480 16.237 1.00 27.84 382 LEU A CA 1
ATOM 3009 C C . LEU A 1 382 ? -43.460 -12.372 15.693 1.00 27.84 382 LEU A C 1
ATOM 3011 O O . LEU A 1 382 ? -42.377 -12.454 16.270 1.00 27.84 382 LEU A O 1
ATOM 3015 N N . ASP A 1 383 ? -43.786 -13.063 14.604 1.00 36.34 383 ASP A N 1
ATOM 3016 C CA . ASP A 1 383 ? -42.829 -13.742 13.742 1.00 36.34 383 ASP A CA 1
ATOM 3017 C C . ASP A 1 383 ? -41.896 -12.691 13.127 1.00 36.34 383 ASP A C 1
ATOM 3019 O O . ASP A 1 383 ? -42.334 -11.699 12.539 1.00 36.34 383 ASP A O 1
ATOM 3023 N N . ILE A 1 384 ? -40.595 -12.918 13.272 1.00 37.25 384 ILE A N 1
ATOM 3024 C CA . ILE A 1 384 ? -39.511 -12.046 12.794 1.00 37.25 384 ILE A CA 1
ATOM 3025 C C . ILE A 1 384 ? -39.444 -11.971 11.251 1.00 37.25 384 ILE A C 1
ATOM 3027 O O . ILE A 1 384 ? -38.751 -11.115 10.700 1.00 37.25 384 ILE A O 1
ATOM 3031 N N . ASP A 1 385 ? -40.231 -12.783 10.544 1.00 36.25 385 ASP A N 1
ATOM 3032 C CA . ASP A 1 385 ? -40.253 -12.842 9.080 1.00 36.25 385 ASP A CA 1
ATOM 3033 C C . ASP A 1 385 ? -41.048 -11.699 8.400 1.00 36.25 385 ASP A C 1
ATOM 3035 O O . ASP A 1 385 ? -40.877 -11.479 7.200 1.00 36.25 385 ASP A O 1
ATOM 3039 N N . ASP A 1 386 ? -41.841 -10.901 9.132 1.00 33.84 386 ASP A N 1
ATOM 3040 C CA . ASP A 1 386 ? -42.663 -9.818 8.543 1.00 33.84 386 ASP A CA 1
ATOM 3041 C C . ASP A 1 386 ? -41.979 -8.431 8.493 1.00 33.84 386 ASP A C 1
ATOM 3043 O O . ASP A 1 386 ? -42.498 -7.501 7.870 1.00 33.84 386 ASP A O 1
ATOM 3047 N N . ILE A 1 387 ? -40.794 -8.262 9.095 1.00 38.88 387 ILE A N 1
ATOM 3048 C CA . ILE A 1 387 ? -40.079 -6.964 9.118 1.00 38.88 387 ILE A CA 1
ATOM 3049 C C . ILE A 1 387 ? -39.103 -6.809 7.936 1.00 38.88 387 ILE A C 1
ATOM 3051 O O . ILE A 1 387 ? -38.759 -5.691 7.556 1.00 38.88 387 ILE A O 1
ATOM 3055 N N . LEU A 1 388 ? -38.708 -7.899 7.273 1.00 33.62 388 LEU A N 1
ATOM 3056 C CA . LEU A 1 388 ? -37.715 -7.863 6.189 1.00 33.62 388 LEU A CA 1
ATOM 3057 C C . LEU A 1 388 ? -38.290 -7.664 4.780 1.00 33.62 388 LEU A C 1
ATOM 3059 O O . LEU A 1 388 ? -37.559 -7.783 3.799 1.00 33.62 388 LEU A O 1
ATOM 3063 N N . ASN A 1 389 ? -39.575 -7.328 4.642 1.00 37.78 389 ASN A N 1
ATOM 3064 C CA . ASN A 1 389 ? -40.157 -7.081 3.324 1.00 37.78 389 ASN A CA 1
ATOM 3065 C C . ASN A 1 389 ? -41.150 -5.912 3.323 1.00 37.78 389 ASN A C 1
ATOM 3067 O O . ASN A 1 389 ? -42.336 -6.090 3.049 1.00 37.78 389 ASN A O 1
ATOM 3071 N N . LYS A 1 390 ? -40.655 -4.707 3.637 1.00 32.22 390 LYS A N 1
ATOM 3072 C CA . LYS A 1 390 ? -41.192 -3.410 3.176 1.00 32.22 390 LYS A CA 1
ATOM 3073 C C . LYS A 1 390 ? -40.273 -2.272 3.626 1.00 32.22 390 LYS A C 1
ATOM 3075 O O . LYS A 1 390 ? -40.269 -1.909 4.798 1.00 32.22 390 LYS A O 1
ATOM 3080 N N . GLY A 1 391 ? -39.554 -1.695 2.668 1.00 32.19 391 GLY A N 1
ATOM 3081 C CA . GLY A 1 391 ? -38.721 -0.506 2.835 1.00 32.19 391 GLY A CA 1
ATOM 3082 C C . GLY A 1 391 ? -37.640 -0.457 1.784 1.00 32.19 391 GLY A C 1
ATOM 3083 O O . GLY A 1 391 ? -36.490 -0.746 2.164 1.00 32.19 391 GLY A O 1
#

Mean predicted aligned error: 14.0 Å

Secondary structure (DSSP, 8-state):
-PPPPPPSS---HHHHHHHHTT---S--THHHHSS-SEEEEEEEEEEETTS-GGGS-PPPGGGTEEEEEEEEEEEEEE-TTS-EEEEEEEEEEEEEEEGGG--SSS--HHHHHHHHHHHHHHHHHS--SS-SS-HHHHHHHHHHHHHHHHHHHHHHHHHHHHHHHTTTT--SHHHHHHHHHHHHHHHHHHHHHHHTTSSS-HHHHHHHHHHHHHHHHHHHHHHHHHHHHSGGG-HHHHHHHHHHHHHHHHHHHHHHTGGG-HHHHHTTSS-BGGG----EEEE-SSS--EEEEGGGHHHHHHHHHHHHHHHHHHHHHHHHHHHHHHHHHHHHHHHHHHHHHHS-----PPPPPGGG-----------GGGTS-----------GGGSSS--

Nearest PDB structures (foldseek):
  3qwe-assembly1_A-2  TM=2.719E-01  e=2.303E+00  Homo sapiens
  7sqc-assembly1_1K  TM=2.420E-01  e=2.804E+00  Chlamydomonas reinhardtii
  7n6g-assembly1_3Q  TM=2.720E-01  e=5.588E+00  Chlamydomonas reinhardtii

pLDDT: mean 77.93, std 20.62, range [23.81, 98.25]

Foldseek 3Di:
DDDPPDDPDPQQLLVCCLCPQLVQPQADLCQQLVDQQKAFPDWDDKDWQVDDPVNPDADDVVQQKGKFKAKAAQDWDQDPVRAIDGDTIIITMTMMGRQQQHDPPPDGSVRNLVSNLVSLCCSLVPGDPVGSDDLVVLLVVLVVLVVLLVCLVVVLVVLVVVLVPLDPVQDDPVSVVVSVVSNVVSVVSVVVNVLCCFVHHSSVLSNLLSVLSVCLSVLLVVLSVQLVPQLLNDLPLLSVQQVVQSVVLSVVLCVLCPPVDPVCVVVVSHYNPVPCPFDWGWTCSPPDTDIFTCVVVRVRSVVSSVVSSVSNVVSCVSNSVSSVVSVVSSVVSVVVSVVSVVCGPPDDDDPPPPPPPPDDDDDDDDDPCVVDDDDDDDDDDDDPVVPPPDD

Sequence (391 aa):
MTQPNPLPNSLPAWEQGMREVLGASEMDSRQFTEPTWISLSNSGFYVNSKAKPWEDPMGTPANNEFTLYRRTAQEFYFDGNGHIGKSHAAYYIIKGKVNWYEKSGDYAPDDHWNQFHKSSDDALSRPPLPPPLDPATLHESAESFYNLAMWLDDASQQLKTEVDNLGDGFRGAAAEGLRESLTNLRDEMVLLREDLRTADDWVAMLHRNGDAVQTFLTEIGKAWEAFEQHPGRSPRAMVEAAMRDIERAVDQLGRETDDWNGRAWDEHKLVVWDDLTTWPISIDIGNGAKTYDFIDANKALSDLNNNMKAFFAEAAKVLNDAMATQYRNLHDSFETTYRNLVDPRTYTPPPPSKDDLNGGGDDGGINLDDIFGKGGGGGGGLDIDDILNKG

Solvent-accessible surface area (backbone atoms only — not comparable to full-atom values): 22205 Å² total; per-residue (Å²): 141,78,77,80,76,80,67,97,66,84,62,58,44,37,57,47,45,41,33,76,58,45,64,36,64,82,64,60,67,59,65,44,65,67,57,70,45,41,45,69,75,47,72,80,45,79,44,64,54,87,55,57,79,85,73,46,89,67,44,48,70,95,71,39,28,40,65,47,67,43,71,28,27,65,46,83,45,73,38,98,82,79,45,77,43,80,44,56,53,28,34,44,38,38,33,30,33,42,38,37,74,42,59,76,77,97,47,23,27,54,55,46,45,53,42,36,53,48,36,55,49,40,35,71,79,55,50,57,87,80,53,79,72,55,32,62,63,30,37,55,48,16,53,51,49,46,53,50,46,52,48,34,56,53,49,32,53,48,46,49,52,51,60,67,63,54,50,91,84,55,73,55,74,70,44,50,55,50,50,50,53,52,49,50,53,30,53,53,34,51,46,54,45,48,60,52,38,46,83,55,49,49,38,61,45,29,38,49,40,15,51,34,47,48,47,33,56,52,52,50,50,51,28,51,53,53,31,74,69,35,66,34,58,41,67,64,61,27,52,53,35,36,53,51,32,52,49,51,52,39,53,49,50,53,64,58,38,44,90,75,40,68,65,21,40,78,68,64,65,34,38,39,58,95,71,60,82,73,37,78,44,66,33,44,49,67,83,58,74,45,75,35,45,52,67,47,44,60,57,26,38,48,54,51,38,51,51,53,52,50,41,29,50,59,30,50,42,50,37,29,57,41,32,54,50,36,51,48,54,38,48,54,43,50,50,53,47,51,54,50,68,76,54,58,68,81,83,73,78,78,75,78,76,78,82,74,80,85,68,93,71,92,76,91,74,84,60,69,67,72,77,63,71,82,85,81,87,82,90,78,87,81,67,78,77,71,72,81,76,78,133

Radius of gyration: 39.82 Å; Cα contacts (8 Å, |Δi|>4): 446; chains: 1; bounding box: 106×37×114 Å